Protein AF-A0A3R7EMB3-F1 (afdb_monomer)

Nearest PDB structures (foldseek):
  2oi6-assembly2_B  TM=4.559E-01  e=2.975E-16  Escherichia coli
  6vr0-assembly2_B  TM=6.069E-01  e=6.220E-13  Agrobacterium tumefaciens
  5w5r-assembly5_T  TM=5.896E-01  e=1.080E-11  Agrobacterium tumefaciens
  6jlz-assembly1_E  TM=6.042E-01  e=1.970E-10  Schizosaccharomyces pombe 972h-
  5w5t-assembly4_M  TM=6.003E-01  e=1.404E-10  Agrobacterium tumefaciens

pLDDT: mean 72.61, std 20.33, range [25.69, 98.81]

Solvent-accessible surface area (backbone atoms only — not comparable to full-atom values): 31204 Å² total; per-residue (Å²): 129,85,71,54,53,36,25,36,37,31,48,50,65,65,64,78,60,79,52,28,62,58,27,28,78,80,25,42,60,28,54,42,64,42,47,84,41,28,34,35,54,54,38,51,54,36,59,69,67,49,81,69,51,47,70,40,36,39,37,35,32,46,35,47,86,59,101,78,86,64,81,50,50,56,50,71,55,51,41,72,74,52,44,78,39,56,81,70,42,32,42,81,42,73,39,59,72,88,65,55,51,28,68,37,50,56,52,49,52,49,64,70,66,45,84,85,62,86,57,52,34,33,35,37,40,53,22,46,31,51,59,37,52,67,52,54,47,54,48,51,51,58,52,70,76,49,94,66,84,18,35,33,31,34,41,31,31,58,42,95,48,93,82,45,63,28,62,50,78,80,88,76,98,68,93,87,71,85,88,88,68,72,70,79,88,49,30,59,77,85,53,73,72,77,86,78,67,93,87,69,82,69,52,23,30,35,78,67,73,33,31,40,38,29,60,52,23,50,54,39,49,53,60,48,54,80,67,61,85,62,77,49,102,78,52,52,37,33,58,69,59,52,51,53,49,51,60,69,53,70,78,56,96,43,90,89,54,78,86,60,63,72,48,45,38,43,44,72,31,57,82,48,92,93,46,50,51,77,47,67,46,63,40,72,64,38,47,48,50,51,26,46,54,48,44,51,52,54,55,70,72,52,89,65,70,93,76,72,90,70,84,78,72,98,68,66,69,63,68,56,100,68,48,84,75,70,84,32,67,74,43,45,69,41,50,50,39,47,60,38,50,64,44,46,70,34,36,40,19,36,39,29,41,24,32,39,27,37,47,19,36,40,25,35,52,17,40,38,30,45,20,24,36,19,38,42,21,33,39,29,38,51,17,36,37,32,41,22,40,38,29,39,55,14,36,40,27,42,48,16,37,42,24,38,25,43,36,28,35,48,20,38,41,23,36,44,19,35,23,48,38,74,62,79,72,75,65,86,64,51,78,49,71,44,77,60,49,74,67,57,56,51,33,36,70,71,38,44,72,47,68,72,56,54,50,49,36,51,74,73,75,43,89,76,55,94,81,36,41,32,42,71,60,59,93,59,30,32,37,37,40,30,90,85,75,48,40,32,37,40,34,60,55,94,70,30,36,35,31,28,65,66,72,81,70,75,78,54,56,45,64,52,77,51,104,81,71,56,77,58,74,63,75,31,2,34,41,38,11,21,48,20,38,38,26,34,49,19,37,38,41,36,53,28,37,36,15,19,52,17,38,36,39,52,59,30,74,40,88,61,69,41,60,52,63,36,77,48,50,59,78,76,72,74,78,127

Foldseek 3Di:
DQQDAEEEEEEEADQFAPCDCQFAPLDDLQQADQFFGGLLLLVVVLVVPAPSYRYAYEYEFEWDDDPPDDTDTSVVSVCVRPPPCDVPRYDYHYDYPVPQLAPVVSVVVVVVVPVPDPNPFYKYHYSQKNWHSVQVNVQVVVVVVDPDDAEKEFEKEWDPDPPAFWKDFDDDPDDPDDDDDDDPQWDFATDGDDPDDPPGDIIGIHGLLTMTTGPRNVVLLVQQVVPPPDCDPPSYDYPVVSVNSVRVCQPDPDVSSVPRDHTYTYGYWYPDPVTIDMAGPSYLLSSLVSSLVVLVVVLVPDPAPPPDPPDPDDFDDGDDPAPPDPPAAQEEEGDPEAAEHCEAAHHNEYAYSEYHYALEYHEHNEYHYSEHEHYNEYEYYLEYHESEYADENEYHDANEYHYQEYAYYQEYHAHNEYQDLDDPPPPQPQLDKDFDDPVVVVCLDVFHPDPVNCVVCVVSPHDADPPWTWDDDPVQWIWIAGPVRKIWIFGDDDRITGIGTDDPPPDDFLADDDVVDDGDGDRHGERRRANEYAAACEYEYHPEYETHCEYEHHNHYHSHHHGHNYYHDNVVVPDD

Radius of gyration: 28.46 Å; Cα contacts (8 Å, |Δi|>4): 1274; chains: 1; bounding box: 83×70×73 Å

Structure (mmCIF, N/CA/C/O backbone):
data_AF-A0A3R7EMB3-F1
#
_entry.id   AF-A0A3R7EMB3-F1
#
loop_
_atom_site.group_PDB
_atom_site.id
_atom_site.type_symbol
_atom_site.label_atom_id
_atom_site.label_alt_id
_atom_site.label_comp_id
_atom_site.label_asym_id
_atom_site.label_entity_id
_atom_site.label_seq_id
_atom_site.pdbx_PDB_ins_code
_atom_site.Cartn_x
_atom_site.Cartn_y
_atom_site.Cartn_z
_atom_site.occupancy
_atom_site.B_iso_or_equiv
_atom_site.auth_seq_id
_atom_site.auth_comp_id
_atom_site.auth_asym_id
_atom_site.auth_atom_id
_atom_site.pdbx_PDB_model_num
ATOM 1 N N . MET A 1 1 ? -24.651 -13.851 24.720 1.00 43.69 1 MET A N 1
ATOM 2 C CA . MET A 1 1 ? -24.568 -12.377 24.792 1.00 43.69 1 MET A CA 1
ATOM 3 C C . MET A 1 1 ? -25.418 -11.836 23.661 1.00 43.69 1 MET A C 1
ATOM 5 O O . MET A 1 1 ? -25.419 -12.467 22.613 1.00 43.69 1 MET A O 1
ATOM 9 N N . GLN A 1 2 ? -26.205 -10.779 23.868 1.00 47.84 2 GLN A N 1
ATOM 10 C CA . GLN A 1 2 ? -26.808 -10.091 22.722 1.00 47.84 2 GLN A CA 1
ATOM 11 C C . GLN A 1 2 ? -25.661 -9.514 21.888 1.00 47.84 2 GLN A C 1
ATOM 13 O O . GLN A 1 2 ? -24.778 -8.879 22.458 1.00 47.84 2 GLN A O 1
ATOM 18 N N . GLU A 1 3 ? -25.640 -9.794 20.586 1.00 54.53 3 GLU A N 1
ATOM 19 C CA . GLU A 1 3 ? -24.706 -9.155 19.655 1.00 54.53 3 GLU A CA 1
ATOM 20 C C . GLU A 1 3 ? -24.895 -7.640 19.758 1.00 54.53 3 GLU A C 1
ATOM 22 O O . GLU A 1 3 ? -25.996 -7.128 19.535 1.00 54.53 3 GLU A O 1
ATOM 27 N N . GLN A 1 4 ? -23.843 -6.926 20.151 1.00 64.12 4 GLN A N 1
ATOM 28 C CA . GLN A 1 4 ? -23.860 -5.473 20.194 1.00 64.12 4 GLN A CA 1
ATOM 29 C C . GLN A 1 4 ? -23.272 -4.964 18.878 1.00 64.12 4 GLN A C 1
ATOM 31 O O . GLN A 1 4 ? -22.184 -5.357 18.461 1.00 64.12 4 GLN A O 1
ATOM 36 N N . GLN A 1 5 ? -24.019 -4.110 18.187 1.00 75.31 5 GLN A N 1
ATOM 37 C CA . GLN A 1 5 ? -23.579 -3.505 16.936 1.00 75.31 5 GLN A CA 1
ATOM 38 C C . GLN A 1 5 ? -22.455 -2.497 17.210 1.00 75.31 5 GLN A C 1
ATOM 40 O O . GLN A 1 5 ? -22.646 -1.597 18.021 1.00 75.31 5 GLN A O 1
ATOM 45 N N . ILE A 1 6 ? -21.307 -2.633 16.537 1.00 83.69 6 ILE A N 1
ATOM 46 C CA . ILE A 1 6 ? -20.225 -1.635 16.560 1.00 83.69 6 ILE A CA 1
ATOM 47 C C . ILE A 1 6 ? -20.155 -0.997 15.174 1.00 83.69 6 ILE A C 1
ATOM 49 O O . ILE A 1 6 ? -20.055 -1.687 14.157 1.00 83.69 6 ILE A O 1
ATOM 53 N N . THR A 1 7 ? -20.170 0.331 15.118 1.00 89.00 7 THR A N 1
ATOM 54 C CA . THR A 1 7 ? -20.007 1.053 13.851 1.00 89.00 7 THR A CA 1
ATOM 55 C C . THR A 1 7 ? -18.527 1.299 13.591 1.00 89.00 7 THR A C 1
ATOM 57 O O . THR A 1 7 ? -17.864 2.001 14.354 1.00 89.00 7 THR A O 1
ATOM 60 N N . ALA A 1 8 ? -17.994 0.739 12.507 1.00 90.94 8 ALA A N 1
ATOM 61 C CA . ALA A 1 8 ? -16.615 0.956 12.093 1.00 90.94 8 ALA A CA 1
ATOM 62 C C . ALA A 1 8 ? -16.512 2.242 11.263 1.00 90.94 8 ALA A C 1
ATOM 64 O O . ALA A 1 8 ? -17.109 2.359 10.194 1.00 90.94 8 ALA A O 1
ATOM 65 N N . ILE A 1 9 ? -15.727 3.208 11.727 1.00 89.81 9 ILE A N 1
ATOM 66 C CA . ILE A 1 9 ? -15.436 4.445 11.006 1.00 89.81 9 ILE A CA 1
ATOM 67 C C . ILE A 1 9 ? -14.014 4.375 10.468 1.00 89.81 9 ILE A C 1
ATOM 69 O O . ILE A 1 9 ? -13.050 4.358 11.230 1.00 89.81 9 ILE A O 1
ATOM 73 N N . ILE A 1 10 ? -13.879 4.369 9.144 1.00 89.38 10 ILE A N 1
ATOM 74 C CA . ILE A 1 10 ? -12.595 4.271 8.452 1.00 89.38 10 ILE A CA 1
ATOM 75 C C . ILE A 1 10 ? -12.221 5.636 7.883 1.00 89.38 10 ILE A C 1
ATOM 77 O O . ILE A 1 10 ? -12.864 6.165 6.975 1.00 89.38 10 ILE A O 1
ATOM 81 N N . LEU A 1 11 ? -11.135 6.197 8.402 1.00 86.06 11 LEU A N 1
ATOM 82 C CA . LEU A 1 11 ? -10.582 7.474 7.974 1.00 86.06 11 LEU A CA 1
ATOM 83 C C . LEU A 1 11 ? -9.687 7.266 6.749 1.00 86.06 11 LEU A C 1
ATOM 85 O O . LEU A 1 11 ? -8.613 6.674 6.854 1.00 86.06 11 LEU A O 1
ATOM 89 N N . ALA A 1 12 ? -10.122 7.753 5.587 1.00 82.00 12 ALA A N 1
ATOM 90 C CA . ALA A 1 12 ? -9.480 7.491 4.299 1.00 82.00 12 ALA A CA 1
ATOM 91 C C . ALA A 1 12 ? -9.295 8.767 3.441 1.00 82.00 12 ALA A C 1
ATOM 93 O O . ALA A 1 12 ? -9.206 8.705 2.218 1.00 82.00 12 ALA A O 1
ATOM 94 N N . ALA A 1 13 ? -9.211 9.943 4.069 1.00 67.75 13 ALA A N 1
ATOM 95 C CA . ALA A 1 13 ? -9.105 11.242 3.394 1.00 67.75 13 ALA A CA 1
ATOM 96 C C . ALA A 1 13 ? -7.701 11.868 3.543 1.00 67.75 13 ALA A C 1
ATOM 98 O O . ALA A 1 13 ? -7.534 12.875 4.228 1.00 67.75 13 ALA A O 1
ATOM 99 N N . THR A 1 14 ? -6.652 11.244 2.984 1.00 59.88 14 THR A N 1
ATOM 100 C CA . THR A 1 14 ? -5.268 11.750 3.130 1.00 59.88 14 THR A CA 1
ATOM 101 C C . THR A 1 14 ? -4.433 11.716 1.841 1.00 59.88 14 THR A C 1
ATOM 103 O O . THR A 1 14 ? -4.229 10.661 1.237 1.00 59.88 14 THR A O 1
ATOM 106 N N . GLU A 1 15 ? -3.832 12.864 1.494 1.00 51.41 15 GLU A N 1
ATOM 107 C CA . GLU A 1 15 ? -2.878 13.018 0.377 1.00 51.41 15 GLU A CA 1
ATOM 108 C C . GLU A 1 15 ? -1.386 12.972 0.786 1.00 51.41 15 GLU A C 1
ATOM 110 O O . GLU A 1 15 ? -0.491 13.015 -0.070 1.00 51.41 15 GLU A O 1
ATOM 115 N N . MET A 1 16 ? -1.067 12.897 2.087 1.00 44.41 16 MET A N 1
ATOM 116 C CA . MET A 1 16 ? 0.330 12.909 2.547 1.00 44.41 16 MET A CA 1
ATOM 117 C C . MET A 1 16 ? 1.142 11.768 1.917 1.00 44.41 16 MET A C 1
ATOM 119 O O . MET A 1 16 ? 0.655 10.664 1.745 1.00 44.41 16 MET A O 1
ATOM 123 N N . GLY A 1 17 ? 2.405 12.011 1.554 1.00 50.69 17 GLY A N 1
ATOM 124 C CA . GLY A 1 17 ? 3.272 10.956 1.010 1.00 50.69 17 GLY A CA 1
ATOM 125 C C . GLY A 1 17 ? 3.309 10.851 -0.519 1.00 50.69 17 GLY A C 1
ATOM 126 O O . GLY A 1 17 ? 4.068 10.034 -1.033 1.00 50.69 17 GLY A O 1
ATOM 127 N N . GLY A 1 18 ? 2.636 11.730 -1.271 1.00 55.78 18 GLY A N 1
ATOM 128 C CA . GLY A 1 18 ? 2.966 11.987 -2.684 1.00 55.78 18 GLY A CA 1
ATOM 129 C C . GLY A 1 18 ? 2.645 10.854 -3.667 1.00 55.78 18 GLY A C 1
ATOM 130 O O . GLY A 1 18 ? 3.299 10.760 -4.706 1.00 55.78 18 GLY A O 1
ATOM 131 N N . MET A 1 19 ? 1.660 10.021 -3.325 1.00 66.06 19 MET A N 1
ATOM 132 C CA . MET A 1 19 ? 1.066 8.962 -4.159 1.00 66.06 19 MET A CA 1
ATOM 133 C C . MET A 1 19 ? -0.384 9.302 -4.538 1.00 66.06 19 MET A C 1
ATOM 135 O O . MET A 1 19 ? -1.220 8.416 -4.668 1.00 66.06 19 MET A O 1
ATOM 139 N N . GLY A 1 20 ? -0.692 10.596 -4.629 1.00 66.50 20 GLY A N 1
ATOM 140 C CA . GLY A 1 20 ? -2.035 11.085 -4.917 1.00 66.50 20 GLY A CA 1
ATOM 141 C C . GLY A 1 20 ? -2.419 10.983 -6.394 1.00 66.50 20 GLY A C 1
ATOM 142 O O . GLY A 1 20 ? -1.751 10.343 -7.215 1.00 66.50 20 GLY A O 1
ATOM 143 N N . ASN A 1 21 ? -3.486 11.700 -6.737 1.00 67.44 21 ASN A N 1
ATOM 144 C CA . ASN A 1 21 ? -4.158 11.613 -8.032 1.00 67.44 21 ASN A CA 1
ATOM 145 C C . ASN A 1 21 ? -3.297 12.041 -9.240 1.00 67.44 21 ASN A C 1
ATOM 147 O O . ASN A 1 21 ? -3.635 11.714 -10.380 1.00 67.44 21 ASN A O 1
ATOM 151 N N . ASP A 1 22 ? -2.185 12.742 -9.013 1.00 66.69 22 ASP A N 1
ATOM 152 C CA . ASP A 1 22 ? -1.183 13.062 -10.039 1.00 66.69 22 ASP A CA 1
ATOM 153 C C . ASP A 1 22 ? -0.528 11.808 -10.642 1.00 66.69 22 ASP A C 1
ATOM 155 O O . ASP A 1 22 ? -0.084 11.817 -11.792 1.00 66.69 22 ASP A O 1
ATOM 159 N N . TYR A 1 23 ? -0.476 10.711 -9.889 1.00 75.12 23 TYR A N 1
ATOM 160 C CA . TYR A 1 23 ? 0.208 9.486 -10.301 1.00 75.12 23 TYR A CA 1
ATOM 161 C C . TYR A 1 23 ? -0.774 8.348 -10.535 1.00 75.12 23 TYR A C 1
ATOM 163 O O . TYR A 1 23 ? -0.689 7.685 -11.562 1.00 75.12 23 TYR A O 1
ATOM 171 N N . PHE A 1 24 ? -1.741 8.156 -9.643 1.00 75.19 24 PHE A N 1
ATOM 172 C CA . PHE A 1 24 ? -2.691 7.055 -9.752 1.00 75.19 24 PHE A CA 1
ATOM 173 C C . PHE A 1 24 ? -4.107 7.615 -9.865 1.00 75.19 24 PHE A C 1
ATOM 175 O O . PHE A 1 24 ? -4.587 8.342 -8.998 1.00 75.19 24 PHE A O 1
ATOM 182 N N . GLU A 1 25 ? -4.768 7.351 -10.987 1.00 64.81 25 GLU A N 1
ATOM 183 C CA . GLU A 1 25 ? -6.065 7.928 -11.299 1.00 64.81 25 GLU A CA 1
ATOM 184 C C . GLU A 1 25 ? -7.122 7.431 -10.322 1.00 64.81 25 GLU A C 1
ATOM 186 O O . GLU A 1 25 ? -7.396 6.235 -10.239 1.00 64.81 25 GLU A O 1
ATOM 191 N N . ASN A 1 26 ? -7.722 8.379 -9.598 1.00 61.53 26 ASN A N 1
ATOM 192 C CA . ASN A 1 26 ? -8.744 8.107 -8.588 1.00 61.53 26 ASN A CA 1
ATOM 193 C C . ASN A 1 26 ? -8.259 7.166 -7.465 1.00 61.53 26 ASN A C 1
ATOM 195 O O . ASN A 1 26 ? -9.081 6.665 -6.704 1.00 61.53 26 ASN A O 1
ATOM 199 N N . LYS A 1 27 ? -6.942 6.944 -7.332 1.00 65.12 27 LYS A N 1
ATOM 200 C CA . LYS A 1 27 ? -6.349 6.149 -6.256 1.00 65.12 27 LYS A CA 1
ATOM 201 C C . LYS A 1 27 ? -5.564 7.064 -5.320 1.00 65.12 27 LYS A C 1
ATOM 203 O O . LYS A 1 27 ? -4.606 7.728 -5.704 1.00 65.12 27 LYS A O 1
ATOM 208 N N . THR A 1 28 ? -5.998 7.077 -4.075 1.00 72.19 28 THR A N 1
ATOM 209 C CA . THR A 1 28 ? -5.265 7.549 -2.899 1.00 72.19 28 THR A CA 1
ATOM 210 C C . THR A 1 28 ? -4.456 6.387 -2.309 1.00 72.19 28 THR A C 1
ATOM 212 O O . THR A 1 28 ? -4.545 5.251 -2.775 1.00 72.19 28 THR A O 1
ATOM 215 N N . ARG A 1 29 ? -3.659 6.638 -1.263 1.00 78.31 29 ARG A N 1
ATOM 216 C CA . ARG A 1 29 ? -2.728 5.642 -0.692 1.00 78.31 29 ARG A CA 1
ATOM 217 C C . ARG A 1 29 ? -3.387 4.326 -0.293 1.00 78.31 29 ARG A C 1
ATOM 219 O O . ARG A 1 29 ? -2.890 3.262 -0.639 1.00 78.31 29 ARG A O 1
ATOM 226 N N . HIS A 1 30 ? -4.518 4.399 0.396 1.00 84.06 30 HIS A N 1
ATOM 227 C CA . HIS A 1 30 ? -5.267 3.230 0.857 1.00 84.06 30 HIS A CA 1
ATOM 228 C C . HIS A 1 30 ? -5.947 2.445 -0.274 1.00 84.06 30 HIS A C 1
ATOM 230 O O . HIS A 1 30 ? -6.402 1.324 -0.060 1.00 84.06 30 HIS A O 1
ATOM 236 N N . LEU A 1 31 ? -6.006 3.024 -1.479 1.00 86.12 31 LEU A N 1
ATOM 237 C CA . LEU A 1 31 ? -6.494 2.376 -2.696 1.00 86.12 31 LEU A CA 1
ATOM 238 C C . LEU A 1 31 ? -5.368 1.708 -3.504 1.00 86.12 31 LEU A C 1
ATOM 240 O O . LEU A 1 31 ? -5.635 1.093 -4.539 1.00 86.12 31 LEU A O 1
ATOM 244 N N . LEU A 1 32 ? -4.110 1.826 -3.063 1.00 87.56 32 LEU A N 1
ATOM 245 C CA . LEU A 1 32 ? -3.000 1.106 -3.676 1.00 87.56 32 LEU A CA 1
ATOM 246 C C . LEU A 1 32 ? -3.089 -0.386 -3.339 1.00 87.56 32 LEU A C 1
ATOM 248 O O . LEU A 1 32 ? -3.387 -0.735 -2.192 1.00 87.56 32 LEU A O 1
ATOM 252 N N . PRO A 1 33 ? -2.822 -1.264 -4.319 1.00 89.50 33 PRO A N 1
ATOM 253 C CA . PRO A 1 33 ? -2.859 -2.693 -4.096 1.00 89.50 33 PRO A CA 1
ATOM 254 C C . PRO A 1 33 ? -1.666 -3.147 -3.255 1.00 89.50 33 PRO A C 1
ATOM 256 O O . PRO A 1 33 ? -0.540 -2.684 -3.436 1.00 89.50 33 PRO A O 1
ATOM 259 N N . ILE A 1 34 ? -1.943 -4.087 -2.363 1.00 89.62 34 ILE A N 1
ATOM 260 C CA . ILE A 1 34 ? -0.995 -4.910 -1.619 1.00 89.62 34 ILE A CA 1
ATOM 261 C C . ILE A 1 34 ? -1.445 -6.340 -1.906 1.00 89.62 34 ILE A C 1
ATOM 263 O O . ILE A 1 34 ? -2.595 -6.684 -1.636 1.00 89.62 34 ILE A O 1
ATOM 267 N N . ALA A 1 35 ? -0.578 -7.147 -2.514 1.00 87.94 35 ALA A N 1
ATOM 268 C CA . ALA A 1 35 ? -1.009 -8.299 -3.305 1.00 87.94 35 ALA A CA 1
ATOM 269 C C . ALA A 1 35 ? -2.062 -7.863 -4.357 1.00 87.94 35 ALA A C 1
ATOM 271 O O . ALA A 1 35 ? -1.852 -6.895 -5.086 1.00 87.94 35 ALA A O 1
ATOM 272 N N . ASP A 1 36 ? -3.205 -8.527 -4.456 1.00 83.88 36 ASP A N 1
ATOM 273 C CA . ASP A 1 36 ? -4.250 -8.224 -5.442 1.00 83.88 36 ASP A CA 1
ATOM 274 C C . ASP A 1 36 ? -5.293 -7.195 -5.017 1.00 83.88 36 ASP A C 1
ATOM 276 O O . ASP A 1 36 ? -6.091 -6.773 -5.856 1.00 83.88 36 ASP A O 1
ATOM 280 N N . LYS A 1 37 ? -5.313 -6.788 -3.746 1.00 90.88 37 LYS A N 1
ATOM 281 C CA . LYS A 1 37 ? -6.387 -5.949 -3.207 1.00 90.88 37 LYS A CA 1
ATOM 282 C C . LYS A 1 37 ? -5.872 -4.625 -2.652 1.00 90.88 37 LYS A C 1
ATOM 284 O O . LYS A 1 37 ? -4.762 -4.571 -2.115 1.00 90.88 37 LYS A O 1
ATOM 289 N N . PRO A 1 38 ? -6.676 -3.552 -2.738 1.00 91.25 38 PRO A N 1
ATOM 290 C CA . PRO A 1 38 ? -6.427 -2.306 -2.027 1.00 91.25 38 PRO A CA 1
ATOM 291 C C . PRO A 1 38 ? -6.205 -2.503 -0.524 1.00 91.25 38 PRO A C 1
ATOM 293 O O . PRO A 1 38 ? -6.874 -3.323 0.103 1.00 91.25 38 PRO A O 1
ATOM 296 N N . LEU A 1 39 ? -5.332 -1.691 0.076 1.00 89.88 39 LEU A N 1
ATOM 297 C CA . LEU A 1 39 ? -5.071 -1.719 1.521 1.00 89.88 39 LEU A CA 1
ATOM 298 C C . LEU A 1 39 ? -6.353 -1.582 2.365 1.00 89.88 39 LEU A C 1
ATOM 300 O O . LEU A 1 39 ? -6.556 -2.351 3.301 1.00 89.88 39 LEU A O 1
ATOM 304 N N . ILE A 1 40 ? -7.261 -0.677 1.986 1.00 90.44 40 ILE A N 1
ATOM 305 C CA . ILE A 1 40 ? -8.541 -0.503 2.692 1.00 90.44 40 ILE A CA 1
ATOM 306 C C . ILE A 1 40 ? -9.447 -1.737 2.611 1.00 90.44 40 ILE A C 1
ATOM 308 O O . ILE A 1 40 ? -10.211 -2.002 3.536 1.00 90.44 40 ILE A O 1
ATOM 312 N N . GLN A 1 41 ? -9.368 -2.499 1.518 1.00 92.75 41 GLN A N 1
ATOM 313 C CA . GLN A 1 41 ? -10.151 -3.719 1.377 1.00 92.75 41 GLN A CA 1
ATOM 314 C C . GLN A 1 41 ? -9.644 -4.783 2.351 1.00 92.75 41 GLN A C 1
ATOM 316 O O . GLN A 1 41 ? -10.459 -5.408 3.018 1.00 92.75 41 GLN A O 1
ATOM 321 N N . HIS A 1 42 ? -8.322 -4.930 2.498 1.00 91.94 42 HIS A N 1
ATOM 322 C CA . HIS A 1 42 ? -7.747 -5.821 3.514 1.00 91.94 42 HIS A CA 1
ATOM 323 C C . HIS A 1 42 ? -8.198 -5.440 4.923 1.00 91.94 42 HIS A C 1
ATOM 325 O O . HIS A 1 42 ? -8.558 -6.319 5.693 1.00 91.94 42 HIS A O 1
ATOM 331 N N . LEU A 1 43 ? -8.229 -4.145 5.246 1.00 91.62 43 LEU A N 1
ATOM 332 C CA . LEU A 1 43 ? -8.705 -3.668 6.545 1.00 91.62 43 LEU A CA 1
ATOM 333 C C . LEU A 1 43 ? -10.173 -4.040 6.796 1.00 91.62 43 LEU A C 1
ATOM 335 O O . LEU A 1 43 ? -10.494 -4.563 7.859 1.00 91.62 43 LEU A O 1
ATOM 339 N N . ILE A 1 44 ? -11.060 -3.787 5.829 1.00 92.31 44 ILE A N 1
ATOM 340 C CA . ILE A 1 44 ? -12.486 -4.125 5.952 1.00 92.31 44 ILE A CA 1
ATOM 341 C C . ILE A 1 44 ? -12.676 -5.633 6.084 1.00 92.31 44 ILE A C 1
ATOM 343 O O . ILE A 1 44 ? -13.420 -6.054 6.961 1.00 92.31 44 ILE A O 1
ATOM 347 N N . GLU A 1 45 ? -11.968 -6.431 5.281 1.00 91.31 45 GLU A N 1
ATOM 348 C CA . GLU A 1 45 ? -12.012 -7.893 5.364 1.00 91.31 45 GLU A CA 1
ATOM 349 C C . GLU A 1 45 ? -11.506 -8.399 6.723 1.00 91.31 45 GLU A C 1
ATOM 351 O O . GLU A 1 45 ? -12.095 -9.320 7.279 1.00 91.31 45 GLU A O 1
ATOM 356 N N . THR A 1 46 ? -10.472 -7.781 7.307 1.00 89.94 46 THR A N 1
ATOM 357 C CA . THR A 1 46 ? -10.047 -8.099 8.679 1.00 89.94 46 THR A CA 1
ATOM 358 C C . THR A 1 46 ? -11.150 -7.780 9.687 1.00 89.94 46 THR A C 1
ATOM 360 O O . THR A 1 46 ? -11.436 -8.596 10.559 1.00 89.94 46 THR A O 1
ATOM 363 N N . VAL A 1 47 ? -11.814 -6.625 9.560 1.00 90.19 47 VAL A N 1
ATOM 364 C CA . VAL A 1 47 ? -12.947 -6.279 10.431 1.00 90.19 47 VAL A CA 1
ATOM 365 C C . VAL A 1 47 ? -14.109 -7.250 10.214 1.00 90.19 47 VAL A C 1
ATOM 367 O O . VAL A 1 47 ? -14.725 -7.650 11.193 1.00 90.19 47 VAL A O 1
ATOM 370 N N . ASP A 1 48 ? -14.393 -7.684 8.980 1.00 89.62 48 ASP A N 1
ATOM 371 C CA . ASP A 1 48 ? -15.473 -8.623 8.631 1.00 89.62 48 ASP A CA 1
ATOM 372 C C . ASP A 1 48 ? -15.318 -9.990 9.317 1.00 89.62 48 ASP A C 1
ATOM 374 O O . ASP A 1 48 ? -16.334 -10.620 9.616 1.00 89.62 48 ASP A O 1
ATOM 378 N N . LYS A 1 49 ? -14.093 -10.415 9.648 1.00 87.81 49 LYS A N 1
ATOM 379 C CA . LYS A 1 49 ? -13.838 -11.684 10.349 1.00 87.81 49 LYS A CA 1
ATOM 380 C C . LYS A 1 49 ? -14.181 -11.671 11.845 1.00 87.81 49 LYS A C 1
ATOM 382 O O . LYS A 1 49 ? -14.482 -12.720 12.394 1.00 87.81 49 LYS A O 1
ATOM 387 N N . LEU A 1 50 ? -14.214 -10.497 12.482 1.00 85.44 50 LEU A N 1
ATOM 388 C CA . LEU A 1 50 ? -14.445 -10.368 13.930 1.00 85.44 50 LEU A CA 1
ATOM 389 C C . LEU A 1 50 ? -15.836 -10.892 14.342 1.00 85.44 50 LEU A C 1
ATOM 391 O O . LEU A 1 50 ? -16.854 -10.409 13.840 1.00 85.44 50 LEU A O 1
ATOM 395 N N . GLU A 1 51 ? -15.908 -11.860 15.253 1.00 76.94 51 GLU A N 1
ATOM 396 C CA . GLU A 1 51 ? -17.181 -12.430 15.717 1.00 76.94 51 GLU A CA 1
ATOM 397 C C . GLU A 1 51 ? -17.939 -11.487 16.676 1.00 76.94 51 GLU A C 1
ATOM 399 O O . GLU A 1 51 ? -17.350 -10.644 17.347 1.00 76.94 51 GLU A O 1
ATOM 404 N N . GLY A 1 52 ? -19.270 -11.618 16.755 1.00 64.25 52 GLY A N 1
ATOM 405 C CA . GLY A 1 52 ? -20.094 -10.915 17.755 1.00 64.25 52 GLY A CA 1
ATOM 406 C C . GLY A 1 52 ? -20.356 -9.425 17.498 1.00 64.25 52 GLY A C 1
ATOM 407 O O . GLY A 1 52 ? -20.979 -8.769 18.334 1.00 64.25 52 GLY A O 1
ATOM 408 N N . VAL A 1 53 ? -19.930 -8.902 16.344 1.00 67.38 53 VAL A N 1
ATOM 409 C CA . VAL A 1 53 ? -20.047 -7.487 15.970 1.00 67.38 53 VAL A CA 1
ATOM 410 C C . VAL A 1 53 ? -20.909 -7.332 14.718 1.00 67.38 53 VAL A C 1
ATOM 412 O O . VAL A 1 53 ? -20.529 -7.779 13.634 1.00 67.38 53 VAL A O 1
ATOM 415 N N . VAL A 1 54 ? -22.052 -6.647 14.829 1.00 61.00 54 VAL A N 1
ATOM 416 C CA . VAL A 1 54 ? -22.791 -6.168 13.645 1.00 61.00 54 VAL A CA 1
ATOM 417 C C . VAL A 1 54 ? -22.055 -4.950 13.098 1.00 61.00 54 VAL A C 1
ATOM 419 O O . VAL A 1 54 ? -21.811 -4.004 13.843 1.00 61.00 54 VAL A O 1
ATOM 422 N N . LYS A 1 55 ? -21.686 -4.975 11.813 1.00 73.44 55 LYS A N 1
ATOM 423 C CA . LYS A 1 55 ? -20.759 -4.001 11.219 1.00 73.44 55 LYS A CA 1
ATOM 424 C C . LYS A 1 55 ? -21.499 -3.094 10.249 1.00 73.44 55 LYS A C 1
ATOM 426 O O . LYS A 1 55 ? -21.953 -3.534 9.197 1.00 73.44 55 LYS A O 1
ATOM 431 N N . LYS A 1 56 ? -21.606 -1.818 10.611 1.00 84.81 56 LYS A N 1
ATOM 432 C CA . LYS A 1 56 ? -21.855 -0.731 9.658 1.00 84.81 56 LYS A CA 1
ATOM 433 C C . LYS A 1 56 ? -20.526 -0.015 9.453 1.00 84.81 56 LYS A C 1
ATOM 435 O O . LYS A 1 56 ? -19.861 0.315 10.431 1.00 84.81 56 LYS A O 1
ATOM 440 N N . TYR A 1 57 ? -20.147 0.216 8.207 1.00 89.00 57 TYR A N 1
ATOM 441 C CA . TYR A 1 57 ? -18.931 0.925 7.845 1.00 89.00 57 TYR A CA 1
ATOM 442 C C . TYR A 1 57 ? -19.275 2.334 7.398 1.00 89.00 57 TYR A C 1
ATOM 444 O O . TYR A 1 57 ? -20.126 2.531 6.535 1.00 89.00 57 TYR A O 1
ATOM 452 N N . ILE A 1 58 ? -18.565 3.307 7.943 1.00 87.69 58 ILE A N 1
ATOM 453 C CA . ILE A 1 58 ? -18.591 4.686 7.478 1.00 87.69 58 ILE A CA 1
ATOM 454 C C . ILE A 1 58 ? -17.184 5.004 6.998 1.00 87.69 58 ILE A C 1
ATOM 456 O O . ILE A 1 58 ? -16.251 5.082 7.798 1.00 87.69 58 ILE A O 1
ATOM 460 N N . ILE A 1 59 ? -17.010 5.165 5.691 1.00 87.75 59 ILE A N 1
ATOM 461 C CA . ILE A 1 59 ? -15.709 5.473 5.102 1.00 87.75 59 ILE A CA 1
ATOM 462 C C . ILE A 1 59 ? -15.677 6.958 4.770 1.00 87.75 59 ILE A C 1
ATOM 464 O O . ILE A 1 59 ? -16.423 7.436 3.915 1.00 87.75 59 ILE A O 1
ATOM 468 N N . ILE A 1 60 ? -14.785 7.685 5.436 1.00 82.88 60 ILE A N 1
ATOM 469 C CA . ILE A 1 60 ? -14.564 9.104 5.172 1.00 82.88 60 ILE A CA 1
ATOM 470 C C . ILE A 1 60 ? -13.564 9.227 4.031 1.00 82.88 60 ILE A C 1
ATOM 472 O O . ILE A 1 60 ? -12.396 8.857 4.171 1.00 82.88 60 ILE A O 1
ATOM 476 N N . VAL A 1 61 ? -14.033 9.748 2.904 1.00 79.38 61 VAL A N 1
ATOM 477 C CA . VAL A 1 61 ? -13.296 9.838 1.646 1.00 79.38 61 VAL A CA 1
ATOM 478 C C . VAL A 1 61 ? -13.134 11.292 1.234 1.00 79.38 61 VAL A C 1
ATOM 480 O O . VAL A 1 61 ? -13.984 12.134 1.498 1.00 79.38 61 VAL A O 1
ATOM 483 N N . GLU A 1 62 ? -12.038 11.600 0.559 1.00 71.19 62 GLU A N 1
ATOM 484 C CA . GLU A 1 62 ? -11.799 12.945 0.048 1.00 71.19 62 GLU A CA 1
ATOM 485 C C . GLU A 1 62 ? -12.718 13.259 -1.150 1.00 71.19 62 GLU A C 1
ATOM 487 O O . GLU A 1 62 ? -12.831 12.461 -2.088 1.00 71.19 62 GLU A O 1
ATOM 492 N N . GLU A 1 63 ? -13.390 14.413 -1.125 1.00 65.94 63 GLU A N 1
ATOM 493 C CA . GLU A 1 63 ? -14.170 14.914 -2.261 1.00 65.94 63 GLU A CA 1
ATOM 494 C C . GLU A 1 63 ? -13.251 15.527 -3.315 1.00 65.94 63 GLU A C 1
ATOM 496 O O . GLU A 1 63 ? -12.402 16.366 -3.012 1.00 65.94 63 GLU A O 1
ATOM 501 N N . LYS A 1 64 ? -13.462 15.182 -4.587 1.00 59.53 64 LYS A N 1
ATOM 502 C CA . LYS A 1 64 ? -12.802 15.889 -5.686 1.00 59.53 64 LYS A CA 1
ATOM 503 C C . LYS A 1 64 ? -13.568 17.158 -6.038 1.00 59.53 64 LYS A C 1
ATOM 505 O O . LYS A 1 64 ? -14.770 17.115 -6.298 1.00 59.53 64 LYS A O 1
ATOM 510 N N . VAL A 1 65 ? -12.850 18.276 -6.098 1.00 52.31 65 VAL A N 1
ATOM 511 C CA . VAL A 1 65 ? -13.362 19.542 -6.633 1.00 52.31 65 VAL A CA 1
ATOM 512 C C . VAL A 1 65 ? -13.080 19.569 -8.139 1.00 52.31 65 VAL A C 1
ATOM 514 O O . VAL A 1 65 ? -11.928 19.692 -8.547 1.00 52.31 65 VAL A O 1
ATOM 517 N N . GLU A 1 66 ? -14.113 19.424 -8.971 1.00 49.19 66 GLU A N 1
ATOM 518 C CA . GLU A 1 66 ? -14.030 19.713 -10.412 1.00 49.19 66 GLU A CA 1
ATOM 519 C C . GLU A 1 66 ? -14.487 21.154 -10.703 1.00 49.19 66 GLU A C 1
ATOM 521 O O . GLU A 1 66 ? -15.354 21.684 -10.010 1.00 49.19 66 GLU A O 1
ATOM 526 N N . GLU A 1 67 ? -13.935 21.776 -11.756 1.00 44.69 67 GLU A N 1
ATOM 527 C CA . GLU A 1 67 ? -14.163 23.185 -12.144 1.00 44.69 67 GLU A CA 1
ATOM 528 C C . GLU A 1 67 ? -15.634 23.552 -12.466 1.00 44.69 67 GLU A C 1
ATOM 530 O O . GLU A 1 67 ? -15.926 24.732 -12.619 1.00 44.69 67 GLU A O 1
ATOM 535 N N . ASN A 1 68 ? -16.573 22.592 -12.534 1.00 44.06 68 ASN A N 1
ATOM 536 C CA . ASN A 1 68 ? -17.976 22.810 -12.942 1.00 44.06 68 ASN A CA 1
ATOM 537 C C . ASN A 1 68 ? -19.036 22.145 -12.021 1.00 44.06 68 ASN A C 1
ATOM 539 O O . ASN A 1 68 ? -19.938 21.451 -12.489 1.00 44.06 68 ASN A O 1
ATOM 543 N N . GLU A 1 69 ? -18.952 22.373 -10.706 1.00 49.28 69 GLU A N 1
ATOM 544 C CA . GLU A 1 69 ? -20.063 22.238 -9.731 1.00 49.28 69 GLU A CA 1
ATOM 545 C C . GLU A 1 69 ? -20.860 20.908 -9.676 1.00 49.28 69 GLU A C 1
ATOM 547 O O . GLU A 1 69 ? -22.075 20.915 -9.464 1.00 49.28 69 GLU A O 1
ATOM 552 N N . LYS A 1 70 ? -20.208 19.738 -9.721 1.00 39.59 70 LYS A N 1
ATOM 553 C CA . LYS A 1 70 ? -20.757 18.532 -9.059 1.00 39.59 70 LYS A CA 1
ATOM 554 C C . LYS A 1 70 ? -19.669 17.734 -8.347 1.00 39.59 70 LYS A C 1
ATOM 556 O O . LYS A 1 70 ? -18.883 17.037 -8.977 1.00 39.59 70 LYS A O 1
ATOM 561 N N . LYS A 1 71 ? -19.675 17.819 -7.014 1.00 48.91 71 LYS A N 1
ATOM 562 C CA . LYS A 1 71 ? -18.879 16.984 -6.110 1.00 48.91 71 LYS A CA 1
ATOM 563 C C . LYS A 1 71 ? -19.318 15.527 -6.275 1.00 48.91 71 LYS A C 1
ATOM 565 O O . LYS A 1 71 ? -20.450 15.185 -5.941 1.00 48.91 71 LYS A O 1
ATOM 570 N N . LYS A 1 72 ? -18.443 14.681 -6.815 1.00 45.50 72 LYS A N 1
ATOM 571 C CA . LYS A 1 72 ? -18.561 13.228 -6.685 1.00 45.50 72 LYS A CA 1
ATOM 572 C C . LYS A 1 72 ? -17.337 12.732 -5.921 1.00 45.50 72 LYS A C 1
ATOM 574 O O . LYS A 1 72 ? -16.214 13.054 -6.322 1.00 45.50 72 LYS A O 1
ATOM 579 N N . PRO A 1 73 ? -17.514 11.970 -4.832 1.00 50.22 73 PRO A N 1
ATOM 580 C CA . PRO A 1 73 ? -16.404 11.244 -4.237 1.00 50.22 73 PRO A CA 1
ATOM 581 C C . PRO A 1 73 ? -15.791 10.290 -5.275 1.00 50.22 73 PRO A C 1
ATOM 583 O O . PRO A 1 73 ? -16.383 10.030 -6.325 1.00 50.22 73 PRO A O 1
ATOM 586 N N . CYS A 1 74 ? -14.645 9.678 -4.972 1.00 60.75 74 CYS A N 1
ATOM 587 C CA . CYS A 1 74 ? -14.134 8.511 -5.710 1.00 60.75 74 CYS A CA 1
ATOM 588 C C . CYS A 1 74 ? -15.094 7.288 -5.665 1.00 60.75 74 CYS A C 1
ATOM 590 O O . CYS A 1 74 ? -14.629 6.154 -5.752 1.00 60.75 74 CYS A O 1
ATOM 592 N N . GLU A 1 75 ? -16.412 7.483 -5.517 1.00 68.06 75 GLU A N 1
ATOM 593 C CA . GLU A 1 75 ? -17.465 6.472 -5.413 1.00 68.06 75 GLU A CA 1
ATOM 594 C C . GLU A 1 75 ? -17.338 5.422 -6.497 1.00 68.06 75 GLU A C 1
ATOM 596 O O . GLU A 1 75 ? -17.494 4.254 -6.205 1.00 68.06 75 GLU A O 1
ATOM 601 N N . GLU A 1 76 ? -17.003 5.794 -7.733 1.00 74.06 76 GLU A N 1
ATOM 602 C CA . GLU A 1 76 ? -16.813 4.823 -8.816 1.00 74.06 76 GLU A CA 1
ATOM 603 C C . GLU A 1 76 ? -15.742 3.776 -8.474 1.00 74.06 76 GLU A C 1
ATOM 605 O O . GLU A 1 76 ? -15.930 2.589 -8.737 1.00 74.06 76 GLU A O 1
ATOM 610 N N . VAL A 1 77 ? -14.650 4.189 -7.822 1.00 78.44 77 VAL A N 1
ATOM 611 C CA . VAL A 1 77 ? -13.589 3.277 -7.377 1.00 78.44 77 VAL A CA 1
ATOM 612 C C . VAL A 1 77 ? -14.071 2.423 -6.209 1.00 78.44 77 VAL A C 1
ATOM 614 O O . VAL A 1 77 ? -13.916 1.206 -6.256 1.00 78.44 77 VAL A O 1
ATOM 617 N N . TYR A 1 78 ? -14.717 3.015 -5.203 1.00 84.81 78 TYR A N 1
ATOM 618 C CA . TYR A 1 78 ? -15.268 2.254 -4.074 1.00 84.81 78 TYR A CA 1
ATOM 619 C C . TYR A 1 78 ? -16.370 1.283 -4.507 1.00 84.81 78 TYR A C 1
ATOM 621 O O . TYR A 1 78 ? -16.364 0.141 -4.073 1.00 84.81 78 TYR A O 1
ATOM 629 N N . ASN A 1 79 ? -17.247 1.677 -5.427 1.00 85.69 79 ASN A N 1
ATOM 630 C CA . ASN A 1 79 ? -18.255 0.820 -6.047 1.00 85.69 79 ASN A CA 1
ATOM 631 C C . ASN A 1 79 ? -17.600 -0.327 -6.822 1.00 85.69 79 ASN A C 1
ATOM 633 O O . ASN A 1 79 ? -18.080 -1.453 -6.767 1.00 85.69 79 ASN A O 1
ATOM 637 N N . SER A 1 80 ? -16.481 -0.079 -7.512 1.00 85.31 80 SER A N 1
ATOM 638 C CA . SER A 1 80 ? -15.752 -1.147 -8.208 1.00 85.31 80 SER A CA 1
ATOM 639 C C . SER A 1 80 ? -15.096 -2.161 -7.262 1.00 85.31 80 SER A C 1
ATOM 641 O O . SER A 1 80 ? -14.897 -3.308 -7.655 1.00 85.31 80 SER A O 1
ATOM 643 N N . ILE A 1 81 ? -14.766 -1.746 -6.032 1.00 88.50 81 ILE A N 1
ATOM 644 C CA . ILE A 1 81 ? -14.118 -2.584 -5.013 1.00 88.50 81 ILE A CA 1
ATOM 645 C C . ILE A 1 81 ? -15.163 -3.318 -4.161 1.00 88.50 81 ILE A C 1
ATOM 647 O O . ILE A 1 81 ? -15.049 -4.521 -3.945 1.00 88.50 81 ILE A O 1
ATOM 651 N N . PHE A 1 82 ? -16.175 -2.596 -3.680 1.00 91.31 82 PHE A N 1
ATOM 652 C CA . PHE A 1 82 ? -17.126 -3.053 -2.665 1.00 91.31 82 PHE A CA 1
ATOM 653 C C . PHE A 1 82 ? -18.521 -3.378 -3.215 1.00 91.31 82 PHE A C 1
ATOM 655 O O . PHE A 1 82 ? -19.310 -4.008 -2.516 1.00 91.31 82 PHE A O 1
ATOM 662 N N . GLY A 1 83 ? -18.834 -2.990 -4.455 1.00 90.94 83 GLY A N 1
ATOM 663 C CA . GLY A 1 83 ? -20.062 -3.386 -5.143 1.00 90.94 83 GLY A CA 1
ATOM 664 C C . GLY A 1 83 ? -21.340 -3.033 -4.382 1.00 90.94 83 GLY A C 1
ATOM 665 O O . GLY A 1 83 ? -21.564 -1.882 -4.013 1.00 90.94 83 GLY A O 1
ATOM 666 N N . ASP A 1 84 ? -22.177 -4.045 -4.154 1.00 90.12 84 ASP A N 1
ATOM 667 C CA . ASP A 1 84 ? -23.485 -3.953 -3.496 1.00 90.12 84 ASP A CA 1
ATOM 668 C C . ASP A 1 84 ? -23.413 -3.683 -1.986 1.00 90.12 84 ASP A C 1
ATOM 670 O O . ASP A 1 84 ? -24.442 -3.409 -1.365 1.00 90.12 84 ASP A O 1
ATOM 674 N N . ARG A 1 85 ? -22.214 -3.725 -1.390 1.00 91.75 85 ARG A N 1
ATOM 675 C CA . ARG A 1 85 ? -22.005 -3.286 -0.005 1.00 91.75 85 ARG A CA 1
ATOM 676 C C . ARG A 1 85 ? -22.196 -1.781 0.156 1.00 91.75 85 ARG A C 1
ATOM 678 O O . ARG A 1 85 ? -22.657 -1.328 1.205 1.00 91.75 85 ARG A O 1
ATOM 685 N N . ILE A 1 86 ? -21.876 -0.999 -0.880 1.00 90.06 86 ILE A N 1
ATOM 686 C CA . ILE A 1 86 ? -22.102 0.450 -0.873 1.00 90.06 86 ILE A CA 1
ATOM 687 C C . ILE A 1 86 ? -23.611 0.723 -0.817 1.00 90.06 86 ILE A C 1
ATOM 689 O O . ILE A 1 86 ? -24.377 0.260 -1.659 1.00 90.06 86 ILE A O 1
ATOM 693 N N . GLY A 1 87 ? -24.043 1.479 0.191 1.00 84.00 87 GLY A N 1
ATOM 694 C CA . GLY A 1 87 ? -25.450 1.776 0.462 1.00 84.00 87 GLY A CA 1
ATOM 695 C C . GLY A 1 87 ? -26.203 0.682 1.230 1.00 84.00 87 GLY A C 1
ATOM 696 O O . GLY A 1 87 ? -27.366 0.894 1.572 1.00 84.00 87 GLY A O 1
ATOM 697 N N . LYS A 1 88 ? -25.566 -0.460 1.527 1.00 87.88 88 LYS A N 1
ATOM 698 C CA . LYS A 1 88 ? -26.128 -1.531 2.363 1.00 87.88 88 LYS A CA 1
ATOM 699 C C . LYS A 1 88 ? -25.505 -1.518 3.755 1.00 87.88 88 LYS A C 1
ATOM 701 O O . LYS A 1 88 ? -26.173 -1.164 4.721 1.00 87.88 88 LYS A O 1
ATOM 706 N N . ASP A 1 89 ? -24.238 -1.902 3.845 1.00 88.62 89 ASP A N 1
ATOM 707 C CA . ASP A 1 89 ? -23.448 -1.922 5.078 1.00 88.62 89 ASP A CA 1
ATOM 708 C C . ASP A 1 89 ? -22.289 -0.920 5.047 1.00 88.62 89 ASP A C 1
ATOM 710 O O . ASP A 1 89 ? -21.772 -0.580 6.107 1.00 88.62 89 ASP A O 1
ATOM 714 N N . ILE A 1 90 ? -21.916 -0.400 3.871 1.00 91.00 90 ILE A N 1
ATOM 715 C CA . ILE A 1 90 ? -20.900 0.645 3.707 1.00 91.00 90 ILE A CA 1
ATOM 716 C C . ILE A 1 90 ? -21.548 1.962 3.276 1.00 91.00 90 ILE A C 1
ATOM 718 O O . ILE A 1 90 ? -22.196 2.048 2.234 1.00 91.00 90 ILE A O 1
ATOM 722 N N . GLU A 1 91 ? -21.298 3.016 4.042 1.00 88.06 91 GLU A N 1
ATOM 723 C CA . GLU A 1 91 ? -21.674 4.395 3.752 1.00 88.06 91 GLU A CA 1
ATOM 724 C C . GLU A 1 91 ? -20.418 5.229 3.462 1.00 88.06 91 GLU A C 1
ATOM 726 O O . GLU A 1 91 ? -19.423 5.147 4.184 1.00 88.06 91 GLU A O 1
ATOM 731 N N . LEU A 1 92 ? -20.440 6.014 2.383 1.00 86.25 92 LEU A N 1
ATOM 732 C CA . LEU A 1 92 ? -19.330 6.884 1.991 1.00 86.25 92 LEU A CA 1
ATOM 733 C C . LEU A 1 92 ? -19.654 8.326 2.385 1.00 86.25 92 LEU A C 1
ATOM 735 O O . LEU A 1 92 ? -20.683 8.857 1.976 1.00 86.25 92 LEU A O 1
ATOM 739 N N . LEU A 1 93 ? -18.757 8.969 3.131 1.00 81.31 93 LEU A N 1
ATOM 740 C CA . LEU A 1 93 ? -18.879 10.377 3.509 1.00 81.31 93 LEU A CA 1
ATOM 741 C C . LEU A 1 93 ?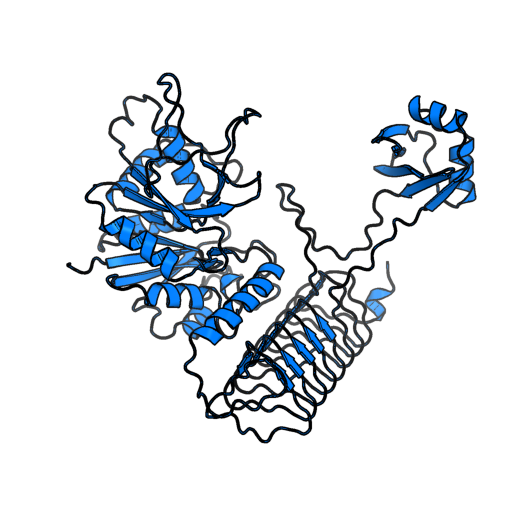 -17.780 11.199 2.847 1.00 81.31 93 LEU A C 1
ATOM 743 O O . LEU A 1 93 ? -16.594 10.950 3.061 1.00 81.31 93 LEU A O 1
ATOM 747 N N . GLY A 1 94 ? -18.180 12.196 2.062 1.00 75.06 94 GLY A N 1
ATOM 748 C CA . GLY A 1 94 ? -17.266 13.142 1.438 1.00 75.06 94 GLY A CA 1
ATOM 749 C C . GLY A 1 94 ? -16.703 14.155 2.438 1.00 75.06 94 GLY A C 1
ATOM 750 O O . GLY A 1 94 ? -17.445 14.777 3.197 1.00 75.06 94 GLY A O 1
ATOM 751 N N . GLN A 1 95 ? -15.388 14.357 2.416 1.00 70.00 95 GLN A N 1
ATOM 752 C CA . GLN A 1 95 ? -14.703 15.444 3.107 1.00 70.00 95 GLN A CA 1
ATOM 753 C C . GLN A 1 95 ? -14.088 16.413 2.096 1.00 70.00 95 GLN A C 1
ATOM 755 O O . GLN A 1 95 ? -13.289 16.012 1.251 1.00 70.00 95 GLN A O 1
ATOM 760 N N . ASP A 1 96 ? -14.410 17.700 2.232 1.00 63.09 96 ASP A N 1
ATOM 761 C CA . ASP A 1 96 ? -13.819 18.757 1.412 1.00 63.09 96 ASP A CA 1
ATOM 762 C C . ASP A 1 96 ? -12.323 18.955 1.765 1.00 63.09 96 ASP A C 1
ATOM 764 O O . ASP A 1 96 ? -12.023 19.331 2.913 1.00 63.09 96 ASP A O 1
ATOM 768 N N . PRO A 1 97 ? -11.394 18.760 0.803 1.00 58.25 97 PRO A N 1
ATOM 769 C CA . PRO A 1 97 ? -9.951 18.906 1.011 1.00 58.25 97 PRO A CA 1
ATOM 770 C C . PRO A 1 97 ? -9.543 20.283 1.540 1.00 58.25 97 PRO A C 1
ATOM 772 O O . PRO A 1 97 ? -8.558 20.398 2.267 1.00 58.25 97 PRO A O 1
ATOM 775 N N . LEU A 1 98 ? -10.285 21.334 1.169 1.00 46.16 98 LEU A N 1
ATOM 776 C CA . LEU A 1 98 ? -9.956 22.727 1.479 1.00 46.16 98 LEU A CA 1
ATOM 777 C C . LEU A 1 98 ? -10.376 23.124 2.892 1.00 46.16 98 LEU A C 1
ATOM 779 O O . LEU A 1 98 ? -9.830 24.072 3.454 1.00 46.16 98 LEU A O 1
ATOM 783 N N . THR A 1 99 ? -11.350 22.418 3.472 1.00 52.03 99 THR A N 1
ATOM 784 C CA . THR A 1 99 ? -11.840 22.736 4.819 1.00 52.03 99 THR A CA 1
ATOM 785 C C . THR A 1 99 ? -10.997 22.108 5.915 1.00 52.03 99 THR A C 1
ATOM 787 O O . THR A 1 99 ? -10.979 22.675 7.003 1.00 52.03 99 THR A O 1
ATOM 790 N N . GLN A 1 100 ? -10.334 20.970 5.633 1.00 52.91 100 GLN A N 1
ATOM 791 C CA . GLN A 1 100 ? -9.366 20.257 6.485 1.00 52.91 100 GLN A CA 1
ATOM 792 C C . GLN A 1 100 ? -9.544 20.527 7.990 1.00 52.91 100 GLN A C 1
ATOM 794 O O . GLN A 1 100 ? -8.620 20.875 8.712 1.00 52.91 100 GLN A O 1
ATOM 799 N N . VAL A 1 101 ? -10.772 20.367 8.485 1.00 57.53 101 VAL A N 1
ATOM 800 C CA . VAL A 1 101 ? -11.117 20.660 9.884 1.00 57.53 101 VAL A CA 1
ATOM 801 C C . VAL A 1 101 ? -10.610 19.559 10.828 1.00 57.53 101 VAL A C 1
ATOM 803 O O . VAL A 1 101 ? -10.606 19.724 12.042 1.00 57.53 101 VAL A O 1
ATOM 806 N N . GLY A 1 102 ? -10.105 18.453 10.273 1.00 66.50 102 GLY A N 1
ATOM 807 C CA . GLY A 1 102 ? -9.609 17.283 10.992 1.00 66.50 102 GLY A CA 1
ATOM 808 C C . GLY A 1 102 ? -10.610 16.125 11.000 1.00 66.50 102 GLY A C 1
ATOM 809 O O . GLY A 1 102 ? -11.814 16.317 10.845 1.00 66.50 102 GLY A O 1
ATOM 810 N N . THR A 1 103 ? -10.098 14.899 11.132 1.00 71.00 103 THR A N 1
ATOM 811 C CA . THR A 1 103 ? -10.888 13.661 11.010 1.00 71.00 103 THR A CA 1
ATOM 812 C C . THR A 1 103 ? -11.980 13.526 12.067 1.00 71.00 103 THR A C 1
ATOM 814 O O . THR A 1 103 ? -13.027 12.952 11.787 1.00 71.00 103 THR A O 1
ATOM 817 N N . PHE A 1 104 ? -11.774 14.086 13.260 1.00 77.44 104 PHE A N 1
ATOM 818 C CA . PHE A 1 104 ? -12.777 14.068 14.321 1.00 77.44 104 PHE A CA 1
ATOM 819 C C . PHE A 1 104 ? -13.991 14.929 13.981 1.00 77.44 104 PHE A C 1
ATOM 821 O O . PHE A 1 104 ? -15.119 14.520 14.224 1.00 77.44 104 PHE A O 1
ATOM 828 N N . GLU A 1 105 ? -13.777 16.113 13.404 1.00 76.62 105 GLU A N 1
ATOM 829 C CA . GLU A 1 105 ? -14.861 17.052 13.105 1.00 76.62 105 GLU A CA 1
ATOM 830 C C . GLU A 1 105 ? -15.832 16.490 12.059 1.00 76.62 105 GLU A C 1
ATOM 832 O O . GLU A 1 105 ? -17.039 16.694 12.170 1.00 76.62 105 GLU A O 1
ATOM 837 N N . VAL A 1 106 ? -15.322 15.743 11.074 1.00 76.75 106 VAL A N 1
ATOM 838 C CA . VAL A 1 106 ? -16.165 15.053 10.084 1.00 76.75 106 VAL A CA 1
ATOM 839 C C . VAL A 1 106 ? -17.065 14.030 10.764 1.00 76.75 106 VAL A C 1
ATOM 841 O O . VAL A 1 106 ? -18.275 14.041 10.552 1.00 76.75 106 VAL A O 1
ATOM 844 N N . VAL A 1 107 ? -16.485 13.191 11.626 1.00 80.69 107 VAL A N 1
ATOM 845 C CA . VAL A 1 107 ? -17.259 12.211 12.392 1.00 80.69 107 VAL A CA 1
ATOM 846 C C . VAL A 1 107 ? -18.263 12.913 13.298 1.00 80.69 107 VAL A C 1
ATOM 848 O O . VAL A 1 107 ? -19.420 12.514 13.330 1.00 80.69 107 VAL A O 1
ATOM 851 N N . ARG A 1 108 ? -17.869 14.000 13.972 1.00 82.25 108 ARG A N 1
ATOM 852 C CA . ARG A 1 108 ? -18.759 14.772 14.846 1.00 82.25 108 ARG A CA 1
ATOM 853 C C . ARG A 1 108 ? -19.995 15.278 14.126 1.00 82.25 108 ARG A C 1
ATOM 855 O O . ARG A 1 108 ? -21.092 15.102 14.645 1.00 82.25 108 ARG A O 1
ATOM 862 N N . ARG A 1 109 ? -19.833 15.877 12.946 1.00 80.00 109 ARG A N 1
ATOM 863 C CA . ARG A 1 109 ? -20.969 16.358 12.148 1.00 80.00 109 ARG A CA 1
ATOM 864 C C . ARG A 1 109 ? -21.893 15.217 11.752 1.00 80.00 109 ARG A C 1
ATOM 866 O O . ARG A 1 109 ? -23.097 15.346 11.925 1.00 80.00 109 ARG A O 1
ATOM 873 N N . TYR A 1 110 ? -21.326 14.094 11.314 1.00 81.56 110 TYR A N 1
ATOM 874 C CA . TYR A 1 110 ? -22.111 12.908 10.989 1.00 81.56 110 TYR A CA 1
ATOM 875 C C . TYR A 1 110 ? -22.916 12.410 12.203 1.00 81.56 110 TYR A C 1
ATOM 877 O O . TYR A 1 110 ? -24.125 12.230 12.098 1.00 81.56 110 TYR A O 1
ATOM 885 N N . VAL A 1 111 ? -22.283 12.272 13.377 1.00 83.06 111 VAL A N 1
ATOM 886 C CA . VAL A 1 111 ? -22.967 11.870 14.623 1.00 83.06 111 VAL A CA 1
ATOM 887 C C . V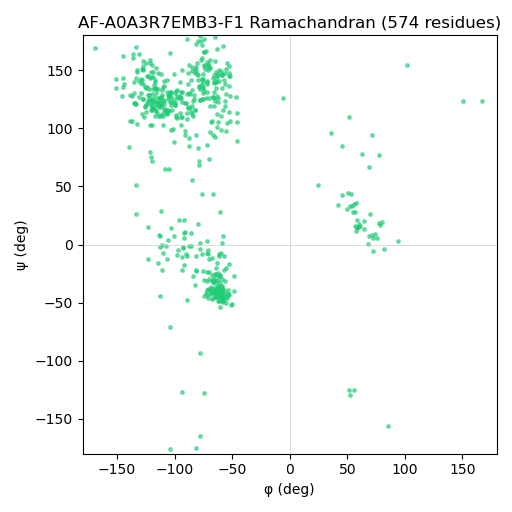AL A 1 111 ? -24.093 12.851 14.988 1.00 83.06 111 VAL A C 1
ATOM 889 O O . VAL A 1 111 ? -25.163 12.436 15.425 1.00 83.06 111 VAL A O 1
ATOM 892 N N . GLU A 1 112 ? -23.875 14.159 14.816 1.00 80.25 112 GLU A N 1
ATOM 893 C CA . GLU A 1 112 ? -24.869 15.202 15.117 1.00 80.25 112 GLU A CA 1
ATOM 894 C C . GLU A 1 112 ? -26.056 15.220 14.134 1.00 80.25 112 GLU A C 1
ATOM 896 O O . GLU A 1 112 ? -27.168 15.610 14.515 1.00 80.25 112 GLU A O 1
ATOM 901 N N . GLU A 1 113 ? -25.832 14.818 12.881 1.00 76.56 113 GLU A N 1
ATOM 902 C CA . GLU A 1 113 ? -26.845 14.728 11.825 1.00 76.56 113 GLU A CA 1
ATOM 903 C C . GLU A 1 113 ? -27.655 13.422 11.892 1.00 76.56 113 GLU A C 1
ATOM 905 O O . GLU A 1 113 ? -28.870 13.452 11.661 1.00 76.56 113 GLU A O 1
ATOM 910 N N . ASP A 1 114 ? -27.038 12.304 12.290 1.00 69.94 114 ASP A N 1
ATOM 911 C CA . ASP A 1 114 ? -27.636 10.958 12.354 1.00 69.94 114 ASP A CA 1
ATOM 912 C C . ASP A 1 114 ? -28.577 10.750 13.564 1.00 69.94 114 ASP A C 1
ATOM 914 O O . ASP A 1 114 ? -28.594 9.705 14.211 1.00 69.94 114 ASP A O 1
ATOM 918 N N . LYS A 1 115 ? -29.433 11.739 13.867 1.00 53.19 115 LYS A N 1
ATOM 919 C CA . LYS A 1 115 ? -30.348 11.807 15.034 1.00 53.19 115 LYS A CA 1
ATOM 920 C C . LYS A 1 115 ? -31.367 10.653 15.166 1.00 53.19 115 LYS A C 1
ATOM 922 O O . LYS A 1 115 ? -32.290 10.752 15.975 1.00 53.19 115 LYS A O 1
ATOM 927 N N . LYS A 1 116 ? -31.280 9.608 14.339 1.00 51.25 116 LYS A N 1
ATOM 928 C CA . LYS A 1 116 ? -32.219 8.480 14.264 1.00 51.25 116 LYS A CA 1
ATOM 929 C C . LYS A 1 116 ? -31.575 7.100 14.477 1.00 51.25 116 LYS A C 1
ATOM 931 O O . LYS A 1 116 ? -32.336 6.155 14.675 1.00 51.25 116 LYS A O 1
ATOM 936 N N . GLY A 1 117 ? -30.245 6.964 14.460 1.00 58.47 117 GLY A N 1
ATOM 937 C CA . GLY A 1 117 ? -29.541 5.690 14.666 1.00 58.47 117 GLY A CA 1
ATOM 938 C C . GLY A 1 117 ? -28.661 5.691 15.919 1.00 58.47 117 GLY A C 1
ATOM 939 O O . GLY A 1 117 ? -27.992 6.679 16.202 1.00 58.47 117 GLY A O 1
ATOM 940 N N . ASN A 1 118 ? -28.633 4.582 16.670 1.00 73.81 118 ASN A N 1
ATOM 941 C CA . ASN A 1 118 ? -27.592 4.373 17.680 1.00 73.81 118 ASN A CA 1
ATOM 942 C C . ASN A 1 118 ? -26.332 3.852 16.971 1.00 73.81 118 ASN A C 1
ATOM 944 O O . ASN A 1 118 ? -26.227 2.660 16.694 1.00 73.81 118 ASN A O 1
ATOM 948 N N . ILE A 1 119 ? -25.419 4.756 16.610 1.00 83.81 119 ILE A N 1
ATOM 949 C CA . ILE A 1 119 ? -24.145 4.405 15.959 1.00 83.81 119 ILE A CA 1
ATOM 950 C C . ILE A 1 119 ? -23.078 3.939 16.954 1.00 83.81 119 ILE A C 1
ATOM 952 O O . ILE A 1 119 ? -22.021 3.475 16.531 1.00 83.81 119 ILE A O 1
ATOM 956 N N . PHE A 1 120 ? -23.324 4.090 18.256 1.00 87.25 120 PHE A N 1
ATOM 957 C CA . PHE A 1 120 ? -22.367 3.742 19.292 1.00 87.25 120 PHE A CA 1
ATOM 958 C C . PHE A 1 120 ? -22.504 2.277 19.729 1.00 87.25 120 PHE A C 1
ATOM 960 O O . PHE A 1 120 ? -23.617 1.750 19.788 1.00 87.25 120 PHE A O 1
ATOM 967 N N . PRO A 1 121 ? -21.388 1.637 20.121 1.00 89.06 121 PRO A N 1
ATOM 968 C CA . PRO A 1 121 ? -20.015 2.158 20.125 1.00 89.06 121 PRO A CA 1
ATOM 969 C C . PRO A 1 121 ? -19.405 2.321 18.725 1.00 89.06 121 PRO A C 1
ATOM 971 O O . PRO A 1 121 ? -19.777 1.635 17.773 1.00 89.06 121 PRO A O 1
ATOM 974 N N . ILE A 1 122 ? -18.433 3.228 18.620 1.00 89.75 122 ILE A N 1
ATOM 975 C CA . ILE A 1 122 ? -17.710 3.513 17.377 1.00 89.75 122 ILE A CA 1
ATOM 976 C C . ILE A 1 122 ? -16.306 2.912 17.446 1.00 89.75 122 ILE A C 1
ATOM 978 O O . ILE A 1 122 ? -15.563 3.218 18.376 1.00 89.75 122 ILE A O 1
ATOM 982 N N . LEU A 1 123 ? -15.920 2.134 16.432 1.00 91.50 123 LEU A N 1
ATOM 983 C CA . LEU A 1 123 ? -14.550 1.677 16.186 1.00 91.50 123 LEU A CA 1
ATOM 984 C C . LEU A 1 123 ? -13.893 2.572 15.128 1.00 91.50 123 LEU A C 1
ATOM 986 O O . LEU A 1 123 ? -14.243 2.510 13.953 1.00 91.50 123 LEU A O 1
ATOM 990 N N . VAL A 1 124 ? -12.929 3.397 15.523 1.00 90.50 124 VAL A N 1
ATOM 991 C CA . VAL A 1 124 ? -12.170 4.268 14.618 1.00 90.50 124 VAL A CA 1
ATOM 992 C C . VAL A 1 124 ? -10.962 3.517 14.063 1.00 90.50 124 VAL A C 1
ATOM 994 O O . VAL A 1 124 ? -10.178 2.936 14.812 1.00 90.50 124 VAL A O 1
ATOM 997 N N . LEU A 1 125 ? -10.806 3.562 12.743 1.00 91.00 125 LEU A N 1
ATOM 998 C CA . LEU A 1 125 ? -9.751 2.911 11.972 1.00 91.00 125 LEU A CA 1
ATOM 999 C C . LEU A 1 125 ? -9.197 3.870 10.912 1.00 91.00 125 LEU A C 1
ATOM 1001 O O . LEU A 1 125 ? -9.825 4.865 10.548 1.00 91.00 125 LEU A O 1
ATOM 1005 N N . TYR A 1 126 ? -8.032 3.537 10.364 1.00 87.44 126 TYR A N 1
ATOM 1006 C CA . TYR A 1 126 ? -7.350 4.327 9.339 1.00 87.44 126 TYR A CA 1
ATOM 1007 C C . TYR A 1 126 ? -7.138 3.486 8.080 1.00 87.44 126 TYR A C 1
ATOM 1009 O O . TYR A 1 126 ? -6.539 2.414 8.140 1.00 87.44 126 TYR A O 1
ATOM 1017 N N . GLY A 1 127 ? -7.623 3.965 6.932 1.00 87.38 127 GLY A N 1
ATOM 1018 C CA . GLY A 1 127 ? -7.610 3.210 5.673 1.00 87.38 127 GLY A CA 1
ATOM 1019 C C . GLY A 1 127 ? -6.207 2.903 5.146 1.00 87.38 127 GLY A C 1
ATOM 1020 O O . GLY A 1 127 ? -6.037 1.991 4.343 1.00 87.38 127 GLY A O 1
ATOM 1021 N N . ASP A 1 128 ? -5.193 3.644 5.593 1.00 85.06 128 ASP A N 1
ATOM 1022 C CA . ASP A 1 128 ? -3.787 3.449 5.241 1.00 85.06 128 ASP A CA 1
ATOM 1023 C C . ASP A 1 128 ? -3.032 2.523 6.209 1.00 85.06 128 ASP A C 1
ATOM 1025 O O . ASP A 1 128 ? -1.797 2.543 6.251 1.00 85.06 128 ASP A O 1
ATOM 1029 N N . THR A 1 129 ? -3.755 1.683 6.955 1.00 87.81 129 THR A N 1
ATOM 1030 C CA . THR A 1 129 ? -3.176 0.716 7.895 1.00 87.81 129 THR A CA 1
ATOM 1031 C C . THR A 1 129 ? -3.481 -0.728 7.514 1.00 87.81 129 THR A C 1
ATOM 1033 O O . THR A 1 129 ? -4.572 -1.051 7.047 1.00 87.81 129 THR A O 1
ATOM 1036 N N . LEU A 1 130 ? -2.493 -1.602 7.709 1.00 87.31 130 LEU A N 1
ATOM 1037 C CA . LEU A 1 130 ? -2.654 -3.050 7.691 1.00 87.31 130 LEU A CA 1
ATOM 1038 C C . LEU A 1 130 ? -2.644 -3.524 9.144 1.00 87.31 130 LEU A C 1
ATOM 1040 O O . LEU A 1 130 ? -1.668 -3.287 9.861 1.00 87.31 130 LEU A O 1
ATOM 1044 N N . VAL A 1 131 ? -3.736 -4.155 9.561 1.00 86.81 131 VAL A N 1
ATOM 1045 C CA . VAL A 1 131 ? -3.982 -4.552 10.949 1.00 86.81 131 VAL A CA 1
ATOM 1046 C C . VAL A 1 131 ? -4.287 -6.039 10.994 1.00 86.81 131 VAL A C 1
ATOM 1048 O O . VAL A 1 131 ? -5.060 -6.535 10.173 1.00 86.81 131 VAL A O 1
ATOM 1051 N N . GLU A 1 132 ? -3.681 -6.738 11.945 1.00 82.00 132 GLU A N 1
ATOM 1052 C CA . GLU A 1 132 ? -3.966 -8.144 12.205 1.00 82.00 132 GLU A CA 1
ATOM 1053 C C . GLU A 1 132 ? -5.287 -8.328 12.960 1.00 82.00 132 GLU A C 1
ATOM 1055 O O . GLU A 1 132 ? -5.613 -7.576 13.878 1.00 82.00 132 GLU A O 1
ATOM 1060 N N . GLU A 1 133 ? -6.018 -9.376 12.586 1.00 85.31 133 GLU A N 1
ATOM 1061 C CA . GLU A 1 133 ? -7.311 -9.771 13.155 1.00 85.31 133 GLU A CA 1
ATOM 1062 C C . GLU A 1 133 ? -7.272 -9.853 14.680 1.00 85.31 133 GLU A C 1
ATOM 1064 O O . GLU A 1 133 ? -8.016 -9.135 15.349 1.00 85.31 133 GLU A O 1
ATOM 1069 N N . LYS A 1 134 ? -6.301 -10.595 15.226 1.00 79.44 134 LYS A N 1
ATOM 1070 C CA . LYS A 1 134 ? -6.113 -10.746 16.673 1.00 79.44 134 LYS A CA 1
ATOM 1071 C C . LYS A 1 134 ? -6.006 -9.412 17.394 1.00 79.44 134 LYS A C 1
ATOM 1073 O O . LYS A 1 134 ? -6.531 -9.276 18.490 1.00 79.44 134 LYS A O 1
ATOM 1078 N N . PHE A 1 135 ? -5.334 -8.413 16.821 1.00 81.88 135 PHE A N 1
ATOM 1079 C CA . PHE A 1 135 ? -5.201 -7.122 17.497 1.00 81.88 135 PHE A CA 1
ATOM 1080 C C . PHE A 1 135 ? -6.559 -6.435 17.677 1.00 81.88 135 PHE A C 1
ATOM 1082 O O . PHE A 1 135 ? -6.841 -5.890 18.743 1.00 81.88 135 PHE A O 1
ATOM 1089 N N . LEU A 1 136 ? -7.411 -6.496 16.650 1.00 86.25 136 LEU A N 1
ATOM 1090 C CA . LEU A 1 136 ? -8.762 -5.950 16.723 1.00 86.25 136 LEU A CA 1
ATOM 1091 C C . LEU A 1 136 ? -9.656 -6.768 17.661 1.00 86.25 136 LEU A C 1
ATOM 1093 O O . LEU A 1 136 ? -10.407 -6.164 18.422 1.00 86.25 136 LEU A O 1
ATOM 1097 N N . GLU A 1 137 ? -9.541 -8.100 17.661 1.00 83.56 137 GLU A N 1
ATOM 1098 C CA . GLU A 1 137 ? -10.255 -8.971 18.609 1.00 83.56 137 GLU A CA 1
ATOM 1099 C C . GLU A 1 137 ? -9.963 -8.564 20.054 1.00 83.56 137 GLU A C 1
ATOM 1101 O O . GLU A 1 137 ? -10.893 -8.281 20.801 1.00 83.56 137 GLU A O 1
ATOM 1106 N N . HIS A 1 138 ? -8.685 -8.409 20.422 1.00 78.62 138 HIS A N 1
ATOM 1107 C CA . HIS A 1 138 ? -8.305 -8.006 21.779 1.00 78.62 138 HIS A CA 1
ATOM 1108 C C . HIS A 1 138 ? -8.893 -6.641 22.157 1.00 78.62 138 HIS A C 1
ATOM 1110 O O . HIS A 1 138 ? -9.372 -6.469 23.274 1.00 78.62 138 HIS A O 1
ATOM 1116 N N . ILE A 1 139 ? -8.888 -5.665 21.244 1.00 80.81 139 ILE A N 1
ATOM 1117 C CA . ILE A 1 139 ? -9.478 -4.342 21.497 1.00 80.81 139 ILE A CA 1
ATOM 1118 C C . ILE A 1 139 ? -10.991 -4.451 21.748 1.00 80.81 139 ILE A C 1
ATOM 1120 O O . ILE A 1 139 ? -11.515 -3.803 22.656 1.00 80.81 139 ILE A O 1
ATOM 1124 N N . ILE A 1 140 ? -11.697 -5.267 20.964 1.00 85.75 140 ILE A N 1
ATOM 1125 C CA . ILE A 1 140 ? -13.154 -5.421 21.053 1.00 85.75 140 ILE A CA 1
ATOM 1126 C C . ILE A 1 140 ? -13.560 -6.243 22.281 1.00 85.75 140 ILE A C 1
ATOM 1128 O O . ILE A 1 140 ? -14.461 -5.840 23.015 1.00 85.75 140 ILE A O 1
ATOM 1132 N N . GLU A 1 141 ? -12.873 -7.349 22.564 1.00 79.19 141 GLU A N 1
ATOM 1133 C CA . GLU A 1 141 ? -13.086 -8.151 23.772 1.00 7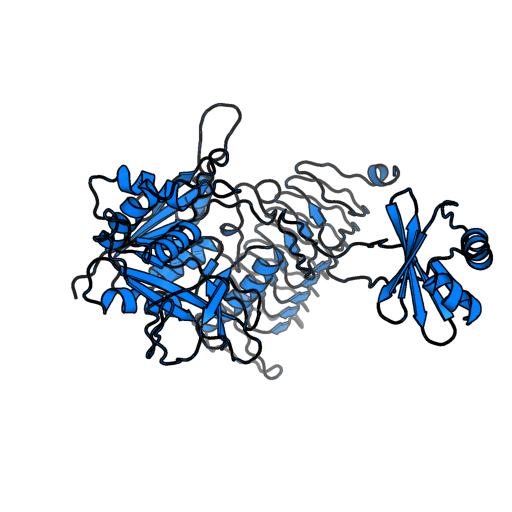9.19 141 GLU A CA 1
ATOM 1134 C C . GLU A 1 141 ? -12.879 -7.312 25.034 1.00 79.19 141 GLU A C 1
ATOM 1136 O O . GLU A 1 141 ? -13.702 -7.335 25.949 1.00 79.19 141 GLU A O 1
ATOM 1141 N N . GLN A 1 142 ? -11.816 -6.506 25.060 1.00 78.88 142 GLN A N 1
ATOM 1142 C CA . GLN A 1 142 ? -11.531 -5.603 26.173 1.00 78.88 142 GLN A CA 1
ATOM 1143 C C . GLN A 1 142 ? -12.577 -4.502 26.310 1.00 78.88 142 GLN A C 1
ATOM 1145 O O . GLN A 1 142 ? -12.882 -4.067 27.420 1.00 78.88 142 GLN A O 1
ATOM 1150 N N . TYR A 1 143 ? -13.173 -4.051 25.209 1.00 83.81 143 TYR A N 1
ATOM 1151 C CA . TYR A 1 143 ? -14.312 -3.146 25.280 1.00 83.81 143 TYR A CA 1
ATOM 1152 C C . TYR A 1 143 ? -15.530 -3.825 25.929 1.00 83.81 143 TYR A C 1
ATOM 1154 O O . TYR A 1 143 ? -16.126 -3.240 26.829 1.00 83.81 143 TYR A O 1
ATOM 1162 N N . HIS A 1 144 ? -15.855 -5.062 25.541 1.00 81.56 144 HIS A N 1
ATOM 1163 C CA . HIS A 1 144 ? -17.029 -5.789 26.042 1.00 81.56 144 HIS A CA 1
ATOM 1164 C C . HIS A 1 144 ? -16.911 -6.323 27.473 1.00 81.56 144 HIS A C 1
ATOM 1166 O O . HIS A 1 144 ? -17.927 -6.423 28.162 1.00 81.56 144 HIS A O 1
ATOM 1172 N N . ASN A 1 145 ? -15.709 -6.674 27.933 1.00 73.50 145 ASN A N 1
ATOM 1173 C CA . ASN A 1 145 ? -15.500 -7.232 29.275 1.00 73.50 145 ASN A CA 1
ATOM 1174 C C . ASN A 1 145 ? -15.765 -6.228 30.407 1.00 73.50 145 ASN A C 1
ATOM 1176 O O . ASN A 1 145 ? -15.848 -6.610 31.574 1.00 73.50 145 ASN A O 1
ATOM 1180 N N . GLU A 1 146 ? -15.908 -4.951 30.077 1.00 67.00 146 GLU A N 1
ATOM 1181 C CA . GLU A 1 146 ? -15.850 -3.860 31.035 1.00 67.00 146 GLU A CA 1
ATOM 1182 C C . GLU A 1 146 ? -17.219 -3.205 31.174 1.00 67.00 146 GLU A C 1
ATOM 1184 O O . GLU A 1 146 ? -17.820 -2.741 30.209 1.00 67.00 146 GLU A O 1
ATOM 1189 N N . GLN A 1 147 ? -17.737 -3.205 32.403 1.00 56.22 147 GLN A N 1
ATOM 1190 C CA . GLN A 1 147 ? -19.123 -2.830 32.713 1.00 56.22 147 GLN A CA 1
ATOM 1191 C C . GLN A 1 147 ? -19.326 -1.316 32.913 1.00 56.22 147 GLN A C 1
ATOM 1193 O O . GLN A 1 147 ? -20.379 -0.903 33.399 1.00 56.22 147 GLN A O 1
ATOM 1198 N N . GLN A 1 148 ? -18.326 -0.487 32.604 1.00 59.47 148 GLN A N 1
ATOM 1199 C CA . GLN A 1 148 ? -18.356 0.946 32.899 1.00 59.47 148 GLN A CA 1
ATOM 1200 C C . GLN A 1 148 ? -19.047 1.775 31.808 1.00 59.47 148 GLN A C 1
ATOM 1202 O O . GLN A 1 148 ? -18.859 1.567 30.607 1.00 59.47 148 GLN A O 1
ATOM 1207 N N . ASN A 1 149 ? -19.794 2.788 32.252 1.00 66.00 149 ASN A N 1
ATOM 1208 C CA . ASN A 1 149 ? -20.266 3.876 31.402 1.00 66.00 149 ASN A CA 1
ATOM 1209 C C . ASN A 1 149 ? -19.086 4.828 31.123 1.00 66.00 149 ASN A C 1
ATOM 1211 O O . ASN A 1 149 ? -18.294 5.104 32.014 1.00 66.00 149 ASN A O 1
ATOM 1215 N N . SER A 1 150 ? -18.992 5.373 29.908 1.00 78.94 150 SER A N 1
ATOM 1216 C CA . SER A 1 150 ? -17.940 6.325 29.477 1.00 78.94 150 SER A CA 1
ATOM 1217 C C . SER A 1 150 ? -16.507 5.778 29.334 1.00 78.94 150 SER A C 1
ATOM 1219 O O . SER A 1 150 ? -15.572 6.203 30.016 1.00 78.94 150 SER A O 1
ATOM 1221 N N . LYS A 1 151 ? -16.310 4.887 28.353 1.00 82.38 151 LYS A N 1
ATOM 1222 C CA . LYS A 1 151 ? -15.052 4.173 28.122 1.00 82.38 151 LYS A CA 1
ATOM 1223 C C . LYS A 1 151 ? -14.478 4.352 26.712 1.00 82.38 151 LYS A C 1
ATOM 1225 O O . LYS A 1 151 ? -15.214 4.370 25.719 1.00 82.38 151 LYS A O 1
ATOM 1230 N N . ILE A 1 152 ? -13.146 4.396 26.635 1.00 83.94 152 ILE A N 1
ATOM 1231 C CA . ILE A 1 152 ? -12.348 4.322 25.407 1.00 83.94 152 ILE A CA 1
ATOM 1232 C C . ILE A 1 152 ? -11.358 3.159 25.513 1.00 83.94 152 ILE A C 1
ATOM 1234 O O . ILE A 1 152 ? -10.597 3.092 26.471 1.00 83.94 152 ILE A O 1
ATOM 1238 N N . VAL A 1 153 ? -11.315 2.267 24.525 1.00 83.12 153 VAL A N 1
ATOM 1239 C CA . VAL A 1 153 ? -10.216 1.294 24.371 1.00 83.12 153 VAL A CA 1
ATOM 1240 C C . VAL A 1 153 ? -9.332 1.749 23.218 1.00 83.12 153 VAL A C 1
ATOM 1242 O O . VAL A 1 153 ? -9.853 2.010 22.139 1.00 83.12 153 VAL A O 1
ATOM 1245 N N . TRP A 1 154 ? -8.021 1.870 23.419 1.00 84.00 154 TRP A N 1
ATOM 1246 C CA . TRP A 1 154 ? -7.081 2.445 22.450 1.00 84.00 154 TRP A CA 1
ATOM 1247 C C . TRP A 1 154 ? -5.901 1.503 22.191 1.00 84.00 154 TRP A C 1
ATOM 1249 O O . TRP A 1 154 ? -5.207 1.091 23.114 1.00 84.00 154 TRP A O 1
ATOM 1259 N N . GLY A 1 155 ? -5.658 1.173 20.922 1.00 80.06 155 GLY A N 1
ATOM 1260 C CA . GLY A 1 155 ? -4.527 0.363 20.480 1.00 80.06 155 GLY A CA 1
ATOM 1261 C C . GLY A 1 155 ? -3.188 1.113 20.399 1.00 80.06 155 GLY A C 1
ATOM 1262 O O . GLY A 1 155 ? -3.078 2.195 19.811 1.00 80.06 155 GLY A O 1
ATOM 1263 N N . PHE A 1 156 ? -2.134 0.467 20.880 1.00 77.69 156 PHE A N 1
ATOM 1264 C CA . PHE A 1 156 ? -0.735 0.885 20.832 1.00 77.69 156 PHE A CA 1
ATOM 1265 C C . PHE A 1 156 ? 0.148 -0.252 20.317 1.00 77.69 156 PHE A C 1
ATOM 1267 O O . PHE A 1 156 ? -0.255 -1.409 20.319 1.00 77.69 156 PHE A O 1
ATOM 1274 N N . VAL A 1 157 ? 1.370 0.073 19.909 1.00 73.81 157 VAL A N 1
ATOM 1275 C CA . VAL A 1 157 ? 2.408 -0.905 19.551 1.00 73.81 157 VAL A CA 1
ATOM 1276 C C . VAL A 1 157 ? 3.684 -0.557 20.298 1.00 73.81 157 VAL A C 1
ATOM 1278 O O . VAL A 1 157 ? 4.038 0.624 20.388 1.00 73.81 157 VAL A O 1
ATOM 1281 N N . GLU A 1 158 ? 4.383 -1.563 20.810 1.00 68.19 158 GLU A N 1
ATOM 1282 C CA . GLU A 1 158 ? 5.714 -1.371 21.384 1.00 68.19 158 GLU A CA 1
ATOM 1283 C C . GLU A 1 158 ? 6.709 -0.864 20.332 1.00 68.19 158 GLU A C 1
ATOM 1285 O O . GLU A 1 158 ? 6.638 -1.177 19.138 1.00 68.19 158 GLU A O 1
ATOM 1290 N N . SER A 1 159 ? 7.648 -0.032 20.775 1.00 63.31 159 SER A N 1
ATOM 1291 C CA . SER A 1 159 ? 8.704 0.481 19.923 1.00 63.31 159 SER A CA 1
ATOM 1292 C C . SER A 1 159 ? 10.032 0.632 20.651 1.00 63.31 159 SER A C 1
ATOM 1294 O O . SER A 1 159 ? 10.155 1.208 21.729 1.00 63.31 159 SER A O 1
ATOM 1296 N N . LYS A 1 160 ? 11.094 0.246 19.942 1.00 56.59 160 LYS A N 1
ATOM 1297 C CA . LYS A 1 160 ? 12.490 0.414 20.372 1.00 56.59 160 LYS A CA 1
ATOM 1298 C C . LYS A 1 160 ? 13.022 1.838 20.196 1.00 56.59 160 LYS A C 1
ATOM 1300 O O . LYS A 1 160 ? 14.188 2.099 20.498 1.00 56.59 160 LYS A O 1
ATOM 1305 N N . LYS A 1 161 ? 12.247 2.765 19.617 1.00 54.59 161 LYS A N 1
ATOM 1306 C CA . LYS A 1 161 ? 12.730 4.115 19.286 1.00 54.59 161 LYS A CA 1
ATOM 1307 C C . LYS A 1 161 ? 12.328 5.126 20.355 1.00 54.59 161 LYS A C 1
ATOM 1309 O O . LYS A 1 161 ? 11.167 5.381 20.618 1.00 54.59 161 LYS A O 1
ATOM 1314 N N . LYS A 1 162 ? 13.326 5.864 20.839 1.00 47.34 162 LYS A N 1
ATOM 1315 C CA . LYS A 1 162 ? 13.165 6.949 21.823 1.00 47.34 162 LYS A CA 1
ATOM 1316 C C . LYS A 1 162 ? 12.278 8.128 21.368 1.00 47.34 162 LYS A C 1
ATOM 1318 O O . LYS A 1 162 ? 12.036 9.040 22.149 1.00 47.34 162 LYS A O 1
ATOM 1323 N N . MET A 1 163 ? 11.863 8.162 20.098 1.00 47.44 163 MET A N 1
ATOM 1324 C CA . MET A 1 163 ? 11.067 9.250 19.507 1.00 47.44 163 MET A CA 1
ATOM 1325 C C . MET A 1 163 ? 9.570 8.928 19.397 1.00 47.44 163 MET A C 1
ATOM 1327 O O . MET A 1 163 ? 8.852 9.701 18.763 1.00 47.44 163 MET A O 1
ATOM 1331 N N . ASP A 1 164 ? 9.091 7.812 19.947 1.00 49.75 164 ASP A N 1
ATOM 1332 C CA . ASP A 1 164 ? 7.659 7.513 19.909 1.00 49.75 164 ASP A CA 1
ATOM 1333 C C . ASP A 1 164 ? 6.860 8.328 20.934 1.00 49.75 164 ASP A C 1
ATOM 1335 O O . ASP A 1 164 ? 7.406 8.928 21.862 1.00 49.75 164 ASP A O 1
ATOM 1339 N N . LYS A 1 165 ? 5.557 8.451 20.663 1.00 51.22 165 LYS A N 1
ATOM 1340 C CA . LYS A 1 165 ? 4.692 9.509 21.209 1.00 51.22 165 LYS A CA 1
ATOM 1341 C C . LYS A 1 165 ? 4.381 9.338 22.700 1.00 51.22 165 LYS A C 1
ATOM 1343 O O . LYS A 1 165 ? 4.044 10.328 23.346 1.00 51.22 165 LYS A O 1
ATOM 1348 N N . PHE A 1 166 ? 4.469 8.115 23.220 1.00 54.41 166 PHE A N 1
ATOM 1349 C CA . PHE A 1 166 ? 4.046 7.766 24.575 1.00 54.41 166 PHE A CA 1
ATOM 1350 C C . PHE A 1 166 ? 5.119 6.936 25.284 1.00 54.41 166 PHE A C 1
ATOM 1352 O O . PHE A 1 166 ? 5.878 6.208 24.643 1.00 54.41 166 PHE A O 1
ATOM 1359 N N . VAL A 1 167 ? 5.194 7.063 26.608 1.00 48.56 167 VAL A N 1
ATOM 1360 C CA . VAL A 1 167 ? 6.194 6.389 27.446 1.00 48.56 167 VAL A CA 1
ATOM 1361 C C . VAL A 1 167 ? 5.504 5.665 28.599 1.00 48.56 167 VAL A C 1
ATOM 1363 O O . VAL A 1 167 ? 4.705 6.281 29.302 1.00 48.56 167 VAL A O 1
ATOM 1366 N N . ILE A 1 168 ? 5.844 4.389 28.811 1.00 50.09 168 ILE A N 1
ATOM 1367 C CA . ILE A 1 168 ? 5.455 3.619 30.000 1.00 50.09 168 ILE A CA 1
ATOM 1368 C C . ILE A 1 168 ? 6.584 3.665 31.040 1.00 50.09 168 ILE A C 1
ATOM 1370 O O . ILE A 1 168 ? 7.765 3.542 30.707 1.00 50.09 168 ILE A O 1
ATOM 1374 N N . THR A 1 169 ? 6.217 3.796 32.315 1.00 38.97 169 THR A N 1
ATOM 1375 C CA . THR A 1 169 ? 7.121 3.739 33.471 1.00 38.97 169 THR A CA 1
ATOM 1376 C C . THR A 1 169 ? 6.705 2.625 34.442 1.00 38.97 169 THR A C 1
ATOM 1378 O O . THR A 1 169 ? 5.518 2.377 34.670 1.00 38.97 169 THR A O 1
ATOM 1381 N N . LYS A 1 170 ? 7.683 1.940 35.054 1.00 36.84 170 LYS A N 1
ATOM 1382 C CA . LYS A 1 170 ? 7.436 0.995 36.159 1.00 36.84 170 LYS A CA 1
ATOM 1383 C C . LYS A 1 170 ? 7.350 1.761 37.486 1.00 36.84 170 LYS A C 1
ATOM 1385 O O . LYS A 1 170 ? 8.273 2.479 37.835 1.00 36.84 170 LYS A O 1
ATOM 1390 N N . GLN A 1 171 ? 6.228 1.587 38.188 1.00 34.09 171 GLN A N 1
ATOM 1391 C CA . GLN A 1 171 ? 5.882 2.025 39.554 1.00 34.09 171 GLN A CA 1
ATOM 1392 C C . GLN A 1 171 ? 6.984 2.694 40.414 1.00 34.09 171 GLN A C 1
ATOM 1394 O O . GLN A 1 171 ? 7.980 2.063 40.762 1.00 34.09 171 GLN A O 1
ATOM 1399 N N . SER A 1 172 ? 6.688 3.889 40.939 1.00 32.75 172 SER A N 1
ATOM 1400 C CA . SER A 1 172 ? 7.248 4.396 42.202 1.00 32.75 172 SER A CA 1
ATOM 1401 C C . SER A 1 172 ? 6.131 5.019 43.046 1.00 32.75 172 SER A C 1
ATOM 1403 O O . SER A 1 172 ? 5.307 5.779 42.545 1.00 32.75 172 SER A O 1
ATOM 1405 N N . GLY A 1 173 ? 6.049 4.621 44.316 1.00 36.03 173 GLY A N 1
ATOM 1406 C CA . GLY A 1 173 ? 4.946 4.921 45.230 1.00 36.03 173 GLY A CA 1
ATOM 1407 C C . GLY A 1 173 ? 5.047 6.270 45.941 1.00 36.03 173 GLY A C 1
ATOM 1408 O O . GLY A 1 173 ? 4.980 6.285 47.169 1.00 36.03 173 GLY A O 1
ATOM 1409 N N . ASP A 1 174 ? 5.179 7.378 45.211 1.00 33.56 174 ASP A N 1
ATOM 1410 C CA . ASP A 1 174 ? 5.162 8.722 45.805 1.00 33.56 174 ASP A CA 1
ATOM 1411 C C . ASP A 1 174 ? 3.907 9.505 45.384 1.00 33.56 174 ASP A C 1
ATOM 1413 O O . ASP A 1 174 ? 3.562 9.581 44.209 1.00 33.56 174 ASP A O 1
ATOM 1417 N N . LYS A 1 175 ? 3.175 10.035 46.371 1.00 34.94 175 LYS A N 1
ATOM 1418 C CA . LYS A 1 175 ? 1.803 10.566 46.224 1.00 34.94 175 LYS A CA 1
ATOM 1419 C C . LYS A 1 175 ? 1.731 12.067 45.921 1.00 34.94 175 LYS A C 1
ATOM 1421 O O . LYS A 1 175 ? 0.634 12.612 45.882 1.00 34.94 175 LYS A O 1
ATOM 1426 N N . ASN A 1 176 ? 2.861 12.732 45.697 1.00 33.12 176 ASN A N 1
ATOM 1427 C CA . ASN A 1 176 ? 2.913 14.178 45.475 1.00 33.12 176 ASN A CA 1
ATOM 1428 C C . ASN A 1 176 ? 3.506 14.505 44.095 1.00 33.12 176 ASN A C 1
ATOM 1430 O O . ASN A 1 176 ? 4.656 14.930 44.008 1.00 33.12 176 ASN A O 1
ATOM 1434 N N . ASN A 1 177 ? 2.720 14.234 43.045 1.00 28.34 177 ASN A N 1
ATOM 1435 C CA . ASN A 1 177 ? 2.667 14.871 41.714 1.00 28.34 177 ASN A CA 1
ATOM 1436 C C . ASN A 1 177 ? 2.197 13.851 40.657 1.00 28.34 177 ASN A C 1
ATOM 1438 O O . ASN A 1 177 ? 2.799 12.792 40.501 1.00 28.34 177 ASN A O 1
ATOM 1442 N N . ASP A 1 178 ? 1.116 14.214 39.965 1.00 29.11 178 ASP A N 1
ATOM 1443 C CA . ASP A 1 178 ? 0.600 13.743 38.675 1.00 29.11 178 ASP A CA 1
ATOM 1444 C C . ASP A 1 178 ? 0.757 12.243 38.319 1.00 29.11 178 ASP A C 1
ATOM 1446 O O . ASP A 1 17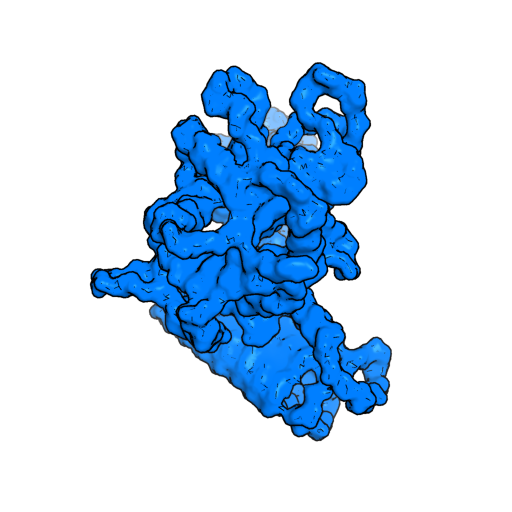8 ? 1.768 11.793 37.789 1.00 29.11 178 ASP A O 1
ATOM 1450 N N . PHE A 1 179 ? -0.332 11.514 38.602 1.00 29.81 179 PHE A N 1
ATOM 1451 C CA . PHE A 1 179 ? -0.903 10.342 37.911 1.00 29.81 179 PHE A CA 1
ATOM 1452 C C . PHE A 1 179 ? -0.007 9.131 37.580 1.00 29.81 179 PHE A C 1
ATOM 1454 O O . PHE A 1 179 ? 0.773 9.121 36.634 1.00 29.81 179 PHE A O 1
ATOM 1461 N N . TRP A 1 180 ? -0.255 8.018 38.290 1.00 33.69 180 TRP A N 1
ATOM 1462 C CA . TRP A 1 180 ? 0.364 6.703 38.062 1.00 33.69 180 TRP A CA 1
ATOM 1463 C C . TRP A 1 180 ? -0.631 5.564 38.338 1.00 33.69 180 TRP A C 1
ATOM 1465 O O . TRP A 1 180 ? -1.272 5.589 39.388 1.00 33.69 180 TRP A O 1
ATOM 1475 N N . ARG A 1 181 ? -0.699 4.548 37.452 1.00 31.50 181 ARG A N 1
ATOM 1476 C CA . ARG A 1 181 ? -0.587 3.091 37.747 1.00 31.50 181 ARG A CA 1
ATOM 1477 C C . ARG A 1 181 ? -1.033 2.225 36.550 1.00 31.50 181 ARG A C 1
ATOM 1479 O O . ARG A 1 181 ? -2.175 2.297 36.120 1.00 31.50 181 ARG A O 1
ATOM 1486 N N . ILE A 1 182 ? -0.127 1.353 36.096 1.00 33.25 182 ILE A N 1
ATOM 1487 C CA . ILE A 1 182 ? -0.411 0.109 35.361 1.00 33.25 182 ILE A CA 1
ATOM 1488 C C . ILE A 1 182 ? -0.338 -1.030 36.382 1.00 33.25 182 ILE A C 1
ATOM 1490 O O . ILE A 1 182 ? 0.619 -1.107 37.160 1.00 33.25 182 ILE A O 1
ATOM 1494 N N . THR A 1 183 ? -1.332 -1.913 36.383 1.00 25.69 183 THR A N 1
ATOM 1495 C CA . THR A 1 183 ? -1.255 -3.227 37.034 1.00 25.69 183 THR A CA 1
ATOM 1496 C C . THR A 1 183 ? -1.866 -4.268 36.114 1.00 25.69 183 THR A C 1
ATOM 1498 O O . THR A 1 183 ? -3.080 -4.328 36.007 1.00 25.69 183 THR A O 1
ATOM 1501 N N . GLY A 1 184 ? -1.033 -5.106 35.493 1.00 35.78 184 GLY A N 1
ATOM 1502 C CA . GLY A 1 184 ? -1.498 -6.147 34.567 1.00 35.78 184 GLY A CA 1
ATOM 1503 C C . GLY A 1 184 ? -1.698 -5.643 33.133 1.00 35.78 184 GLY A C 1
ATOM 1504 O O . GLY A 1 184 ? -1.071 -4.663 32.740 1.00 35.78 184 GLY A O 1
ATOM 1505 N N . ASN A 1 185 ? -2.548 -6.340 32.370 1.00 26.17 185 ASN A N 1
ATOM 1506 C CA . ASN A 1 185 ? -2.874 -6.057 30.962 1.00 26.17 185 ASN A CA 1
ATOM 1507 C C . ASN A 1 185 ? -3.751 -4.803 30.756 1.00 26.17 185 ASN A C 1
ATOM 1509 O O . ASN A 1 185 ? -4.094 -4.493 29.618 1.00 26.17 185 ASN A O 1
ATOM 1513 N N . ASP A 1 186 ? -4.070 -4.067 31.823 1.00 31.61 186 ASP A N 1
ATOM 1514 C CA . ASP A 1 186 ? -4.962 -2.910 31.786 1.00 31.61 186 ASP A CA 1
ATOM 1515 C C . ASP A 1 186 ? -4.144 -1.615 31.943 1.00 31.61 186 ASP A C 1
ATOM 1517 O O . ASP A 1 186 ? -3.527 -1.353 32.985 1.00 31.61 186 ASP A O 1
ATOM 1521 N N . ILE A 1 187 ? -4.100 -0.796 30.887 1.00 38.84 187 ILE A N 1
ATOM 1522 C CA . ILE A 1 187 ? -3.436 0.518 30.899 1.00 38.84 187 ILE A CA 1
ATOM 1523 C C . ILE A 1 187 ? -4.470 1.588 31.210 1.00 38.84 187 ILE A C 1
ATOM 1525 O O . ILE A 1 187 ? -5.308 1.855 30.367 1.00 38.84 187 ILE A O 1
ATOM 1529 N N . ILE A 1 188 ? -4.362 2.242 32.367 1.00 36.38 188 ILE A N 1
ATOM 1530 C CA . ILE A 1 188 ? -5.366 3.207 32.849 1.00 36.38 188 ILE A CA 1
ATOM 1531 C C . ILE A 1 188 ? -5.030 4.667 32.461 1.00 36.38 188 ILE A C 1
ATOM 1533 O O . ILE A 1 188 ? -5.924 5.503 32.414 1.00 36.38 188 ILE A O 1
ATOM 1537 N N . ASN A 1 189 ? -3.766 5.008 32.159 1.00 38.34 189 ASN A N 1
ATOM 1538 C CA . ASN A 1 189 ? -3.346 6.383 31.828 1.00 38.34 189 ASN A CA 1
ATOM 1539 C C . ASN A 1 189 ? -2.241 6.428 30.759 1.00 38.34 189 ASN A C 1
ATOM 1541 O O . ASN A 1 189 ? -1.327 5.603 30.761 1.00 38.34 189 ASN A O 1
ATOM 1545 N N . ILE A 1 190 ? -2.302 7.430 29.875 1.00 40.88 190 ILE A N 1
ATOM 1546 C CA . ILE A 1 190 ? -1.406 7.623 28.723 1.00 40.88 190 ILE A CA 1
ATOM 1547 C C . ILE A 1 190 ? -0.834 9.053 28.767 1.00 40.88 190 ILE A C 1
ATOM 1549 O O . ILE A 1 190 ? -1.599 10.014 28.788 1.00 40.88 190 ILE A O 1
ATOM 1553 N N . PHE A 1 191 ? 0.498 9.213 28.741 1.00 38.75 191 PHE A N 1
ATOM 1554 C CA . PHE A 1 191 ? 1.173 10.523 28.845 1.00 38.75 191 PHE A CA 1
ATOM 1555 C C . PHE A 1 191 ? 2.047 10.857 27.632 1.00 38.75 191 PHE A C 1
ATOM 1557 O O . PHE A 1 191 ? 2.734 9.994 27.083 1.00 38.75 191 PHE A O 1
ATOM 1564 N N . GLU A 1 192 ? 2.082 12.138 27.258 1.00 34.28 192 GLU A N 1
ATOM 1565 C CA . GLU A 1 192 ? 2.934 12.676 26.192 1.00 34.28 192 GLU A CA 1
ATOM 1566 C C . GLU A 1 192 ? 4.244 13.246 26.767 1.00 34.28 192 GLU A C 1
ATOM 1568 O O . GLU A 1 192 ? 4.223 14.083 27.663 1.00 34.28 192 GLU A O 1
ATOM 1573 N N . HIS A 1 193 ? 5.384 12.804 26.222 1.00 37.62 193 HIS A N 1
ATOM 1574 C CA . HIS A 1 193 ? 6.730 13.361 26.441 1.00 37.62 193 HIS A CA 1
ATOM 1575 C C . HIS A 1 193 ? 7.131 13.678 27.903 1.00 37.62 193 HIS A C 1
ATOM 1577 O O . HIS A 1 193 ? 7.114 14.843 28.310 1.00 37.62 193 HIS A O 1
ATOM 1583 N N . PRO A 1 194 ? 7.641 12.703 28.682 1.00 32.44 194 PRO A N 1
ATOM 1584 C CA . PRO A 1 194 ? 8.246 13.021 29.968 1.00 32.44 194 PRO A CA 1
ATOM 1585 C C . PRO A 1 194 ? 9.539 13.829 29.783 1.00 32.44 194 PRO A C 1
ATOM 1587 O O . PRO A 1 194 ? 10.352 13.571 28.887 1.00 32.44 194 PRO A O 1
ATOM 1590 N N . ILE A 1 195 ? 9.773 14.780 30.689 1.00 33.69 195 ILE A N 1
ATOM 1591 C CA . ILE A 1 195 ? 11.102 15.352 30.920 1.00 33.69 195 ILE A CA 1
ATOM 1592 C C . ILE A 1 195 ? 11.989 14.205 31.423 1.00 33.69 195 ILE A C 1
ATOM 1594 O O . ILE A 1 195 ? 11.904 13.792 32.576 1.00 33.69 195 ILE A O 1
ATOM 1598 N N . LEU A 1 196 ? 12.811 13.659 30.527 1.00 33.72 196 LEU A N 1
ATOM 1599 C CA . LEU A 1 196 ? 13.632 12.474 30.775 1.00 33.72 196 LEU A CA 1
ATOM 1600 C C . LEU A 1 196 ? 14.608 12.698 31.944 1.00 33.72 196 LEU A C 1
ATOM 1602 O O . LEU A 1 196 ? 15.606 13.411 31.796 1.00 33.72 196 LEU A O 1
ATOM 1606 N N . ARG A 1 197 ? 14.385 12.023 33.079 1.00 37.09 197 ARG A N 1
ATOM 1607 C CA . ARG A 1 197 ? 15.457 11.746 34.051 1.00 37.09 197 ARG A CA 1
ATOM 1608 C C . ARG A 1 197 ? 16.278 10.560 33.536 1.00 37.09 197 ARG A C 1
ATOM 1610 O O . ARG A 1 197 ? 15.722 9.603 33.001 1.00 37.09 197 ARG A O 1
ATOM 1617 N N . ARG A 1 198 ? 17.610 10.670 33.614 1.00 37.78 198 ARG A N 1
ATOM 1618 C CA . ARG A 1 198 ? 18.576 9.816 32.890 1.00 37.78 198 ARG A CA 1
ATOM 1619 C C . ARG A 1 198 ? 18.694 8.372 33.401 1.00 37.78 198 ARG A C 1
ATOM 1621 O O . ARG A 1 198 ? 19.339 7.588 32.714 1.00 37.78 198 ARG A O 1
ATOM 1628 N N . ASP A 1 199 ? 18.054 8.027 34.515 1.00 37.97 199 ASP A N 1
ATOM 1629 C CA . ASP A 1 199 ? 18.383 6.810 35.270 1.00 37.97 199 ASP A CA 1
ATOM 1630 C C . ASP A 1 199 ? 17.279 5.728 35.286 1.00 37.97 199 ASP A C 1
ATOM 1632 O O . ASP A 1 199 ? 17.434 4.724 35.974 1.00 37.97 199 ASP A O 1
ATOM 1636 N N . GLU A 1 200 ? 16.193 5.870 34.512 1.00 43.28 200 GLU A N 1
ATOM 1637 C CA . GLU A 1 200 ? 15.097 4.878 34.451 1.00 43.28 200 GLU A CA 1
ATOM 1638 C C . GLU A 1 200 ? 14.969 4.195 33.074 1.00 43.28 200 GLU A C 1
ATOM 1640 O O . GLU A 1 200 ? 15.252 4.793 32.031 1.00 43.28 200 GLU A O 1
ATOM 1645 N N . SER A 1 201 ? 14.545 2.923 33.069 1.00 47.38 201 SER A N 1
ATOM 1646 C CA . SER A 1 201 ? 14.214 2.158 31.858 1.00 47.38 201 SER A CA 1
ATOM 1647 C C . SER A 1 201 ? 12.785 2.471 31.405 1.00 47.38 201 SER A C 1
ATOM 1649 O O . SER A 1 201 ? 11.854 2.289 32.189 1.00 47.38 201 SER A O 1
ATOM 1651 N N . TYR A 1 202 ? 12.618 2.890 30.151 1.00 51.09 202 TYR A N 1
ATOM 1652 C CA . TYR A 1 202 ? 11.332 3.274 29.565 1.00 51.09 202 TYR A CA 1
ATOM 1653 C C . TYR A 1 202 ? 10.976 2.359 28.392 1.00 51.09 202 TYR A C 1
ATOM 1655 O O . TYR A 1 202 ? 11.833 2.134 27.532 1.00 51.09 202 TYR A O 1
ATOM 1663 N N . ASP A 1 203 ? 9.716 1.933 28.319 1.00 54.88 203 ASP A N 1
ATOM 1664 C CA . ASP A 1 203 ? 9.150 1.292 27.129 1.00 54.88 203 ASP A CA 1
ATOM 1665 C C . ASP A 1 203 ? 8.435 2.371 26.298 1.00 54.88 203 ASP A C 1
ATOM 1667 O O . ASP A 1 203 ? 7.619 3.137 26.827 1.00 54.88 203 ASP A O 1
ATOM 1671 N N . PHE A 1 204 ? 8.783 2.499 25.012 1.00 62.03 204 PHE A N 1
ATOM 1672 C CA . PHE A 1 204 ? 8.179 3.505 24.136 1.00 62.03 204 PHE A CA 1
ATOM 1673 C C . PHE A 1 204 ? 6.999 2.901 23.389 1.00 62.03 204 PHE A C 1
ATOM 1675 O O . PHE A 1 204 ? 7.119 1.844 22.775 1.00 62.03 204 PHE A O 1
ATOM 1682 N N . LEU A 1 205 ? 5.870 3.603 23.400 1.00 66.75 205 LEU A N 1
ATOM 1683 C CA . LEU A 1 205 ? 4.674 3.192 22.683 1.00 66.75 205 LEU A CA 1
ATOM 1684 C C . LEU A 1 205 ? 4.404 4.098 21.493 1.00 66.75 205 LEU A C 1
ATOM 1686 O O . LEU A 1 205 ? 4.439 5.335 21.564 1.00 66.75 205 LEU A O 1
ATOM 1690 N N . ARG A 1 206 ? 4.052 3.447 20.391 1.00 72.56 206 ARG A N 1
ATOM 1691 C CA . ARG A 1 206 ? 3.543 4.080 19.192 1.00 72.56 206 ARG A CA 1
ATOM 1692 C C . ARG A 1 206 ? 2.026 3.960 19.150 1.00 72.56 206 ARG A C 1
ATOM 1694 O O . ARG A 1 206 ? 1.470 2.880 19.290 1.00 72.56 206 ARG A O 1
ATOM 1701 N N . ASP A 1 207 ? 1.367 5.084 18.918 1.00 77.50 207 ASP A N 1
ATOM 1702 C CA . ASP A 1 207 ? -0.082 5.135 18.726 1.00 77.50 207 ASP A CA 1
ATOM 1703 C C . ASP A 1 207 ? -0.485 4.630 17.339 1.00 77.50 207 ASP A C 1
ATOM 1705 O O . ASP A 1 207 ? 0.121 5.018 16.334 1.00 77.50 207 ASP A O 1
ATOM 1709 N N . THR A 1 208 ? -1.515 3.782 17.327 1.00 79.88 208 THR A N 1
ATOM 1710 C CA . THR A 1 208 ? -2.082 3.173 16.116 1.00 79.88 208 THR A CA 1
ATOM 1711 C C . THR A 1 208 ? -3.231 3.982 15.514 1.00 79.88 208 THR A C 1
ATOM 1713 O O . THR A 1 208 ? -3.617 3.763 14.369 1.00 79.88 208 THR A O 1
ATOM 1716 N N . GLY A 1 209 ? -3.818 4.891 16.297 1.00 81.06 209 GLY A N 1
ATOM 1717 C CA . GLY A 1 209 ? -5.077 5.565 16.004 1.00 81.06 209 GLY A CA 1
ATOM 1718 C C . GLY A 1 209 ? -6.325 4.680 16.139 1.00 81.06 209 GLY A C 1
ATOM 1719 O O . GLY A 1 209 ? -7.433 5.199 16.036 1.00 81.06 209 GLY A O 1
ATOM 1720 N N . ILE A 1 210 ? -6.175 3.375 16.383 1.00 87.94 210 ILE A N 1
ATOM 1721 C CA . ILE A 1 210 ? -7.298 2.442 16.509 1.00 87.94 210 ILE A CA 1
ATOM 1722 C C . ILE A 1 210 ? -7.925 2.596 17.887 1.00 87.94 210 ILE A C 1
ATOM 1724 O O . ILE A 1 210 ? -7.235 2.467 18.900 1.00 87.94 210 ILE A O 1
ATOM 1728 N N . MET A 1 211 ? -9.228 2.861 17.930 1.00 88.88 211 MET A N 1
ATOM 1729 C CA . MET A 1 211 ? -9.932 3.087 19.191 1.00 88.88 211 MET A CA 1
ATOM 1730 C C . MET A 1 211 ? -11.403 2.685 19.124 1.00 88.88 211 MET A C 1
ATOM 1732 O O . MET A 1 211 ? -12.063 2.938 18.122 1.00 88.88 211 MET A O 1
ATOM 1736 N N . VAL A 1 212 ? -11.921 2.111 20.209 1.00 90.19 212 VAL A N 1
ATOM 1737 C CA . VAL A 1 212 ? -13.358 1.906 20.431 1.00 90.19 212 VAL A CA 1
ATOM 1738 C C . VAL A 1 212 ? -13.840 2.934 21.447 1.00 90.19 212 VAL A C 1
ATOM 1740 O O . VAL A 1 212 ? -13.258 3.043 22.524 1.00 90.19 212 VAL A O 1
ATOM 1743 N N . ILE A 1 213 ? -14.881 3.693 21.110 1.00 89.31 213 ILE A N 1
ATOM 1744 C CA . ILE A 1 213 ? -15.407 4.801 21.920 1.00 89.31 213 ILE A CA 1
ATOM 1745 C C . ILE A 1 213 ? -16.884 4.541 22.236 1.00 89.31 213 ILE A C 1
ATOM 1747 O O . ILE A 1 213 ? -17.689 4.341 21.320 1.00 89.31 213 ILE A O 1
ATOM 1751 N N . SER A 1 214 ? -17.251 4.571 23.522 1.00 90.00 214 SER A N 1
ATOM 1752 C CA . SER A 1 214 ? -18.653 4.504 23.952 1.00 90.00 214 SER A CA 1
ATOM 1753 C C . SER A 1 214 ? -19.396 5.832 23.751 1.00 90.00 214 SER A C 1
ATOM 1755 O O . SER A 1 214 ? -18.783 6.896 23.656 1.00 90.00 214 SER A O 1
ATOM 1757 N N . GLU A 1 215 ? -20.731 5.787 23.729 1.00 88.94 215 GLU A N 1
ATOM 1758 C CA . GLU A 1 215 ? -21.573 6.988 23.603 1.00 88.94 215 GLU A CA 1
ATOM 1759 C C . GLU A 1 215 ? -21.309 8.007 24.723 1.00 88.94 215 GLU A C 1
ATOM 1761 O O . GLU A 1 215 ? -21.122 9.198 24.472 1.00 88.94 215 GLU A O 1
ATOM 1766 N N . ASP A 1 216 ? -21.224 7.541 25.967 1.00 87.12 216 ASP A N 1
ATOM 1767 C CA . ASP A 1 216 ? -20.949 8.405 27.116 1.00 87.12 216 ASP A CA 1
ATOM 1768 C C . ASP A 1 216 ? -19.561 9.056 27.031 1.00 87.12 216 ASP A C 1
ATOM 1770 O O . ASP A 1 216 ? -19.429 10.258 27.283 1.00 87.12 216 ASP A O 1
ATOM 1774 N N . ALA A 1 217 ? -18.541 8.297 26.602 1.00 86.06 217 ALA A N 1
ATOM 1775 C CA . ALA A 1 217 ? -17.187 8.821 26.420 1.00 86.06 217 ALA A CA 1
ATOM 1776 C C . ALA A 1 217 ? -17.174 9.895 25.339 1.00 86.06 217 ALA A C 1
ATOM 1778 O O . ALA A 1 217 ? -16.599 10.967 25.528 1.00 86.06 217 ALA A O 1
ATOM 1779 N N . TRP A 1 218 ? -17.867 9.646 24.230 1.00 87.56 218 TRP A N 1
ATOM 1780 C CA . TRP A 1 218 ? -18.046 10.619 23.164 1.00 87.56 218 TRP A CA 1
ATOM 1781 C C . TRP A 1 218 ? -18.709 11.911 23.658 1.00 87.56 218 TRP A C 1
ATOM 1783 O O . TRP A 1 218 ? -18.192 13.008 23.434 1.00 87.56 218 TRP A O 1
ATOM 1793 N N . ASN A 1 219 ? -19.815 11.800 24.394 1.00 85.75 219 ASN A N 1
ATOM 1794 C CA . ASN A 1 219 ? -20.518 12.951 24.959 1.00 85.75 219 ASN A CA 1
ATOM 1795 C C . ASN A 1 219 ? -19.629 13.757 25.915 1.00 85.75 219 ASN A C 1
ATOM 1797 O O . ASN A 1 219 ? -19.646 14.993 25.906 1.00 85.75 219 ASN A O 1
ATOM 1801 N N . ASN A 1 220 ? -18.810 13.071 26.706 1.00 80.31 220 ASN A N 1
ATOM 1802 C CA . ASN A 1 220 ? -17.846 13.689 27.604 1.00 80.31 220 ASN A CA 1
ATOM 1803 C C . ASN A 1 220 ? -16.691 14.375 26.852 1.00 80.31 220 ASN A C 1
ATOM 1805 O O . ASN A 1 220 ? -16.335 15.504 27.197 1.00 80.31 220 ASN A O 1
ATOM 1809 N N . ILE A 1 221 ? -16.198 13.800 25.751 1.00 79.62 221 ILE A N 1
ATOM 1810 C CA . ILE A 1 221 ? -15.248 14.468 24.843 1.00 79.62 221 ILE A CA 1
ATOM 1811 C C . ILE A 1 221 ? -15.848 15.767 24.288 1.00 79.62 221 ILE A C 1
ATOM 1813 O O . ILE A 1 221 ? -15.190 16.809 24.296 1.00 79.62 221 ILE A O 1
ATOM 1817 N N . LEU A 1 222 ? -17.108 15.750 23.841 1.00 79.69 222 LEU A N 1
ATOM 1818 C CA . LEU A 1 222 ? -17.765 16.947 23.304 1.00 79.69 222 LEU A CA 1
ATOM 1819 C C . LEU A 1 222 ? -17.894 18.072 24.343 1.00 79.69 222 LEU A C 1
ATOM 1821 O O . LEU A 1 222 ? -17.759 19.248 23.989 1.00 79.69 222 LEU A O 1
ATOM 1825 N N . LYS A 1 223 ? -18.122 17.739 25.623 1.00 76.00 223 LYS A N 1
ATOM 1826 C CA . LYS A 1 223 ? -18.109 18.725 26.720 1.00 76.00 223 LYS A CA 1
ATOM 1827 C C . LYS A 1 223 ? -16.733 19.385 26.861 1.00 76.00 223 LYS A C 1
ATOM 1829 O O . LYS A 1 223 ? -16.670 20.602 27.034 1.00 76.00 223 LYS A O 1
ATOM 1834 N N . LEU A 1 224 ? -15.652 18.610 26.735 1.00 70.56 224 LEU A N 1
ATOM 1835 C CA . LEU A 1 224 ? -14.277 19.112 26.813 1.00 70.56 224 LEU A CA 1
ATOM 1836 C C . LEU A 1 224 ? -13.932 20.015 25.617 1.00 70.56 224 LEU A C 1
ATOM 1838 O O . LEU A 1 224 ? -13.451 21.132 25.810 1.00 70.56 224 LEU A O 1
ATOM 1842 N N . ILE A 1 225 ? -14.247 19.600 24.383 1.00 68.31 225 ILE A N 1
ATOM 1843 C CA . ILE A 1 225 ? -13.916 20.363 23.160 1.00 68.31 225 ILE A CA 1
ATOM 1844 C C . ILE A 1 225 ? -14.562 21.749 23.145 1.00 68.31 225 ILE A C 1
ATOM 1846 O O . ILE A 1 225 ? -13.913 22.715 22.745 1.00 68.31 225 ILE A O 1
ATOM 1850 N N . LYS A 1 226 ? -15.810 21.885 23.622 1.00 64.38 226 LYS A N 1
ATOM 1851 C CA . LYS A 1 226 ? -16.486 23.194 23.720 1.00 64.38 226 LYS A CA 1
ATOM 1852 C C . LYS A 1 226 ? -15.687 24.226 24.530 1.00 64.38 226 LYS A C 1
ATOM 1854 O O . LYS A 1 226 ? -15.928 25.420 24.373 1.00 64.38 226 LYS A O 1
ATOM 1859 N N . ARG A 1 227 ? -14.747 23.787 25.377 1.00 57.66 227 ARG A N 1
ATOM 1860 C CA . ARG A 1 227 ? -13.906 24.647 26.221 1.00 57.66 227 ARG A CA 1
ATOM 1861 C C . ARG A 1 227 ? -12.437 24.690 25.820 1.00 57.66 227 ARG A C 1
ATOM 1863 O O . ARG A 1 227 ? -11.770 25.676 26.132 1.00 57.66 227 ARG A O 1
ATOM 1870 N N . ILE A 1 228 ? -11.933 23.689 25.096 1.00 54.81 228 ILE A N 1
ATOM 1871 C CA . ILE A 1 228 ? -10.565 23.680 24.564 1.00 54.81 228 ILE A CA 1
ATOM 1872 C C . ILE A 1 228 ? -10.516 24.562 23.308 1.00 54.81 228 ILE A C 1
ATOM 1874 O O . ILE A 1 228 ? -10.365 24.106 22.177 1.00 54.81 228 ILE A O 1
ATOM 1878 N N . HIS A 1 229 ? -10.674 25.874 23.491 1.00 48.34 229 HIS A N 1
ATOM 1879 C CA . HIS A 1 229 ? -10.525 26.845 22.413 1.00 48.34 229 HIS A CA 1
ATOM 1880 C C . HIS A 1 229 ? -9.036 27.105 22.159 1.00 48.34 229 HIS A C 1
ATOM 1882 O O . HIS A 1 229 ? -8.480 28.145 22.510 1.00 48.34 229 HIS A O 1
ATOM 1888 N N . ARG A 1 230 ? -8.356 26.119 21.572 1.00 45.25 230 ARG A N 1
ATOM 1889 C CA . ARG A 1 230 ? -7.064 26.328 20.922 1.00 45.25 230 ARG A CA 1
ATOM 1890 C C . ARG A 1 230 ? -7.099 25.661 19.563 1.00 45.25 230 ARG A C 1
ATOM 1892 O O . ARG A 1 230 ? -6.941 24.450 19.445 1.00 45.25 230 ARG A O 1
ATOM 1899 N N . SER A 1 231 ? -7.248 26.485 18.532 1.00 41.97 231 SER A N 1
ATOM 1900 C CA . SER A 1 231 ? -6.700 26.175 17.218 1.00 41.97 231 SER A CA 1
ATOM 1901 C C . SER A 1 231 ? -5.264 25.697 17.432 1.00 41.97 231 SER A C 1
ATOM 1903 O O . SER A 1 231 ? -4.421 26.465 17.905 1.00 41.97 231 SER A O 1
ATOM 1905 N N . SER A 1 232 ? -4.985 24.422 17.153 1.00 42.50 232 SER A N 1
ATOM 1906 C CA . SER A 1 232 ? -3.598 23.977 17.038 1.00 42.50 232 SER A CA 1
ATOM 1907 C C . SER A 1 232 ? -2.905 24.878 16.007 1.00 42.50 232 SER A C 1
ATOM 1909 O O . SER A 1 232 ? -3.567 25.444 15.136 1.00 42.50 232 SER A O 1
ATOM 1911 N N . SER A 1 233 ? -1.582 25.022 16.055 1.00 36.97 233 SER A N 1
ATOM 1912 C CA . SER A 1 233 ? -0.836 25.768 15.024 1.00 36.97 233 SER A CA 1
ATOM 1913 C C . SER A 1 233 ? -1.054 25.226 13.598 1.00 36.97 233 SER A C 1
ATOM 1915 O O . SER A 1 233 ? -0.659 25.875 12.636 1.00 36.97 233 SER A O 1
ATOM 1917 N N . ILE A 1 234 ? -1.699 24.058 13.473 1.00 40.22 234 ILE A N 1
ATOM 1918 C CA . ILE A 1 234 ? -2.054 23.369 12.229 1.00 40.22 234 ILE A CA 1
ATOM 1919 C C . ILE A 1 234 ? -3.587 23.392 11.981 1.00 40.22 234 ILE A C 1
ATOM 1921 O O . ILE A 1 234 ? -4.047 22.977 10.928 1.00 40.22 234 ILE A O 1
ATOM 1925 N N . GLY A 1 235 ? -4.415 23.866 12.921 1.00 42.94 235 GLY A N 1
ATOM 1926 C CA . GLY A 1 235 ? -5.878 23.966 12.773 1.00 42.94 235 GLY A CA 1
ATOM 1927 C C . GLY A 1 235 ? -6.656 22.638 12.710 1.00 42.94 235 GLY A C 1
ATOM 1928 O O . GLY A 1 235 ? -7.877 22.667 12.610 1.00 42.94 235 GLY A O 1
ATOM 1929 N N . LEU A 1 236 ? -5.985 21.483 12.796 1.00 51.00 236 LEU A N 1
ATOM 1930 C CA . LEU A 1 236 ? -6.581 20.155 12.584 1.00 51.00 236 LEU A CA 1
ATOM 1931 C C . LEU A 1 236 ? -7.059 19.485 13.888 1.00 51.00 236 LEU A C 1
ATOM 1933 O O . LEU A 1 236 ? -6.247 19.201 14.778 1.00 51.00 236 LEU A O 1
ATOM 1937 N N . PHE A 1 237 ? -8.349 19.136 13.962 1.00 62.03 237 PHE A N 1
ATOM 1938 C CA . PHE A 1 237 ? -8.949 18.289 15.003 1.00 62.03 237 PHE A CA 1
ATOM 1939 C C . PHE A 1 237 ? -8.858 16.796 14.629 1.00 62.03 237 PHE A C 1
ATOM 1941 O O . PHE A 1 237 ? -9.778 16.223 14.043 1.00 62.03 237 PHE A O 1
ATOM 1948 N N . SER A 1 238 ? -7.731 16.137 14.919 1.00 67.69 238 SER A N 1
ATOM 1949 C CA . SER A 1 238 ? -7.648 14.668 14.826 1.00 67.69 238 SER A CA 1
ATOM 1950 C C . SER A 1 238 ? -8.156 14.010 16.112 1.00 67.69 238 SER A C 1
ATOM 1952 O O . SER A 1 238 ? -8.034 14.595 17.190 1.00 67.69 238 SER A O 1
ATOM 1954 N N . PHE A 1 239 ? -8.671 12.779 16.011 1.00 71.69 239 PHE A N 1
ATOM 1955 C CA . PHE A 1 239 ? -9.087 11.975 17.171 1.00 71.69 239 PHE A CA 1
ATOM 1956 C C . PHE A 1 239 ? -7.996 11.908 18.242 1.00 71.69 239 PHE A C 1
ATOM 1958 O O . PHE A 1 239 ? -8.226 12.263 19.393 1.00 71.69 239 PHE A O 1
ATOM 1965 N N . VAL A 1 240 ? -6.777 11.552 17.831 1.00 69.00 240 VAL A N 1
ATOM 1966 C CA . VAL A 1 240 ? -5.617 11.462 18.725 1.00 69.00 240 VAL A CA 1
ATOM 1967 C C . VAL A 1 240 ? -5.345 12.792 19.429 1.00 69.00 240 VAL A C 1
ATOM 1969 O O . VAL A 1 240 ? -5.119 12.802 20.633 1.00 69.00 240 VAL A O 1
ATOM 1972 N N . ASN A 1 241 ? -5.383 13.922 18.716 1.00 67.50 241 ASN A N 1
ATOM 1973 C CA . ASN A 1 241 ? -5.113 15.228 19.325 1.00 67.50 241 ASN A CA 1
ATOM 1974 C C . ASN A 1 241 ? -6.192 15.624 20.337 1.00 67.50 241 ASN A C 1
ATOM 1976 O O . ASN A 1 241 ? -5.865 16.168 21.387 1.00 67.50 241 ASN A O 1
ATOM 1980 N N . ILE A 1 242 ? -7.459 15.349 20.034 1.00 68.00 242 ILE A N 1
ATOM 1981 C CA . ILE A 1 242 ? -8.575 15.643 20.936 1.00 68.00 242 ILE A CA 1
ATOM 1982 C C . ILE A 1 242 ? -8.501 14.792 22.196 1.00 68.00 242 ILE A C 1
ATOM 1984 O O . ILE A 1 242 ? -8.626 15.330 23.292 1.00 68.00 242 ILE A O 1
ATOM 1988 N N . LEU A 1 243 ? -8.246 13.491 22.057 1.00 70.12 243 LEU A N 1
ATOM 1989 C CA . LEU A 1 243 ? -8.113 12.599 23.206 1.00 70.12 243 LEU A CA 1
ATOM 1990 C C . LEU A 1 243 ? -6.897 12.957 24.059 1.00 70.12 243 LEU A C 1
ATOM 1992 O O . LEU A 1 243 ? -6.995 12.995 25.281 1.00 70.12 243 LEU A O 1
ATOM 1996 N N . LYS A 1 244 ? -5.773 13.315 23.429 1.00 66.00 244 LYS A N 1
ATOM 1997 C CA . LYS A 1 244 ? -4.602 13.852 24.135 1.00 66.00 244 LYS A CA 1
ATOM 1998 C C . LYS A 1 244 ? -4.937 15.107 24.932 1.00 66.00 244 LYS A C 1
ATOM 2000 O O . LYS A 1 244 ? -4.532 15.225 26.082 1.00 66.00 244 LYS A O 1
ATOM 2005 N N . GLN A 1 245 ? -5.674 16.046 24.341 1.00 61.31 245 GLN A N 1
ATOM 2006 C CA . GLN A 1 245 ? -6.095 17.244 25.063 1.00 61.31 245 GLN A CA 1
ATOM 2007 C C . GLN A 1 245 ? -7.030 16.875 26.219 1.00 61.31 245 GLN A C 1
ATOM 2009 O O . GLN A 1 245 ? -6.818 17.350 27.328 1.00 61.31 245 GLN A O 1
ATOM 2014 N N . ALA A 1 246 ? -8.003 15.989 25.997 1.00 59.88 246 ALA A N 1
ATOM 2015 C CA . ALA A 1 246 ? -8.908 15.518 27.042 1.00 59.88 246 ALA A CA 1
ATOM 2016 C C . ALA A 1 246 ? -8.159 14.929 28.251 1.00 59.88 246 ALA A C 1
ATOM 2018 O O . ALA A 1 246 ? -8.501 15.254 29.384 1.00 59.88 246 ALA A O 1
ATOM 2019 N N . LEU A 1 247 ? -7.100 14.149 28.007 1.00 59.66 247 LEU A N 1
ATOM 2020 C CA . LEU A 1 247 ? -6.229 13.603 29.051 1.00 59.66 247 LEU A CA 1
ATOM 2021 C C . LEU A 1 247 ? -5.510 14.695 29.857 1.00 59.66 247 LEU A C 1
ATOM 2023 O O . LEU A 1 247 ? -5.494 14.628 31.077 1.00 59.66 247 LEU A O 1
ATOM 2027 N N . VAL A 1 248 ? -4.968 15.725 29.199 1.00 57.81 248 VAL A N 1
ATOM 2028 C CA . VAL A 1 248 ? -4.273 16.840 29.880 1.00 57.81 248 VAL A CA 1
ATOM 2029 C C . VAL A 1 248 ? -5.224 17.678 30.742 1.00 57.81 248 VAL A C 1
ATOM 2031 O O . VAL A 1 248 ? -4.816 18.233 31.759 1.00 57.81 248 VAL A O 1
ATOM 2034 N N . PHE A 1 249 ? -6.487 17.809 30.332 1.00 53.28 249 PHE A N 1
ATOM 2035 C CA . PHE A 1 249 ? -7.464 18.662 31.012 1.00 53.28 249 PHE A CA 1
ATOM 2036 C C . PHE A 1 249 ? -8.262 17.955 32.120 1.00 53.28 249 PHE A C 1
ATOM 2038 O O . PHE A 1 249 ? -8.969 18.650 32.849 1.00 53.28 249 PHE A O 1
ATOM 2045 N N . LYS A 1 250 ? -8.144 16.626 32.281 1.00 51.59 250 LYS A N 1
ATOM 2046 C CA . LYS A 1 250 ? -8.844 15.850 33.328 1.00 51.59 250 LYS A CA 1
ATOM 2047 C C . LYS A 1 250 ? -8.470 16.299 34.750 1.00 51.59 250 LYS A C 1
ATOM 2049 O O . LYS A 1 250 ? -9.293 16.214 35.654 1.00 51.59 250 LYS A O 1
ATOM 2054 N N . ASP A 1 251 ? -7.272 16.856 34.910 1.00 48.62 251 ASP A N 1
ATOM 2055 C CA . ASP A 1 251 ? -6.670 17.126 36.222 1.00 48.62 251 ASP A CA 1
ATOM 2056 C C . ASP A 1 251 ? -6.683 18.609 36.611 1.00 48.62 251 ASP A C 1
ATOM 2058 O O . ASP A 1 251 ? -6.161 19.003 37.655 1.00 48.62 251 ASP A O 1
ATOM 2062 N N . ILE A 1 252 ? -7.288 19.459 35.775 1.00 52.78 252 ILE A N 1
ATOM 2063 C CA . ILE A 1 252 ? -7.436 20.879 36.080 1.00 52.78 252 ILE A CA 1
ATOM 2064 C C . ILE A 1 252 ? -8.751 21.079 36.836 1.00 52.78 252 ILE A C 1
ATOM 2066 O O . ILE A 1 252 ? -9.832 20.924 36.269 1.00 52.78 252 ILE A O 1
ATOM 2070 N N . ASP A 1 253 ? -8.646 21.463 38.111 1.00 47.25 253 ASP A N 1
ATOM 2071 C CA . ASP A 1 253 ? -9.770 21.751 39.012 1.00 47.25 253 ASP A CA 1
ATOM 2072 C C . ASP A 1 253 ? -10.491 23.050 38.591 1.00 47.25 253 ASP A C 1
ATOM 2074 O O . ASP A 1 253 ? -10.333 24.127 39.167 1.00 47.25 253 ASP A O 1
ATOM 2078 N N . ILE A 1 254 ? -11.241 22.962 37.493 1.00 54.25 254 ILE A N 1
ATOM 2079 C CA . ILE A 1 254 ? -12.159 23.987 37.001 1.00 54.25 254 ILE A CA 1
ATOM 2080 C C . ILE A 1 254 ? -13.554 23.537 37.428 1.00 54.25 254 ILE A C 1
ATOM 2082 O O . ILE A 1 254 ? -13.980 22.440 37.069 1.00 54.25 254 ILE A O 1
ATOM 2086 N N . GLU A 1 255 ? -14.275 24.382 38.175 1.00 52.97 255 GLU A N 1
ATOM 2087 C CA . GLU A 1 255 ? -15.597 24.076 38.756 1.00 52.97 255 GLU A CA 1
ATOM 2088 C C . GLU A 1 255 ? -16.596 23.469 37.760 1.00 52.97 255 GLU A C 1
ATOM 2090 O O . GLU A 1 255 ? -17.441 22.672 38.155 1.00 52.97 255 GLU A O 1
ATOM 2095 N N . ASP A 1 256 ? -16.445 23.760 36.468 1.00 52.16 256 ASP A N 1
ATOM 2096 C CA . ASP A 1 256 ? -17.340 23.283 35.427 1.00 52.16 256 ASP A CA 1
ATOM 2097 C C . ASP A 1 256 ? -16.944 21.951 34.730 1.00 52.16 256 ASP A C 1
ATOM 2099 O O . ASP A 1 256 ? -17.658 21.523 33.817 1.00 52.16 256 ASP A O 1
ATOM 2103 N N . ILE A 1 257 ? -15.797 21.329 35.045 1.00 55.84 257 ILE A N 1
ATOM 2104 C CA . ILE A 1 257 ? -15.310 20.068 34.416 1.00 55.84 257 ILE A CA 1
ATOM 2105 C C . ILE A 1 257 ? -15.355 18.882 35.404 1.00 55.84 257 ILE A C 1
ATOM 2107 O O . ILE A 1 257 ? -15.105 17.742 35.026 1.00 55.84 257 ILE A O 1
ATOM 2111 N N . LYS A 1 258 ? -15.789 19.123 36.648 1.00 54.69 258 LYS A N 1
ATOM 2112 C CA . LYS A 1 258 ? -15.866 18.123 37.731 1.00 54.69 258 LYS A CA 1
ATOM 2113 C C . LYS A 1 258 ? -16.717 16.884 37.410 1.00 54.69 258 LYS A C 1
ATOM 2115 O O . LYS A 1 258 ? -16.486 15.839 38.005 1.00 54.69 258 LYS A O 1
ATOM 2120 N N . ASP A 1 259 ? -17.638 16.991 36.450 1.00 62.00 259 ASP A N 1
ATOM 2121 C CA . ASP A 1 259 ? -18.576 15.926 36.060 1.00 62.00 259 ASP A CA 1
ATOM 2122 C C . ASP A 1 259 ? -18.197 15.210 34.741 1.00 62.00 259 ASP A C 1
ATOM 2124 O O . ASP A 1 259 ? -19.038 14.552 34.119 1.00 62.00 259 ASP A O 1
ATOM 2128 N N . VAL A 1 260 ? -16.963 15.382 34.247 1.00 65.75 260 VAL A N 1
ATOM 2129 C CA . VAL A 1 260 ? -16.455 14.664 33.067 1.00 65.75 260 VAL A CA 1
ATOM 2130 C C . VAL A 1 260 ? -15.627 13.466 33.514 1.00 65.75 260 VAL A C 1
ATOM 2132 O O . VAL A 1 260 ? -14.500 13.626 33.974 1.00 65.75 260 VAL A O 1
ATOM 2135 N N . ASP A 1 261 ? -16.165 12.264 33.314 1.00 71.31 261 ASP A N 1
ATOM 2136 C CA . ASP A 1 261 ? -15.441 11.018 33.558 1.00 71.31 261 ASP A CA 1
ATOM 2137 C C . ASP A 1 261 ? -15.210 10.270 32.245 1.00 71.31 261 ASP A C 1
ATOM 2139 O O . ASP A 1 261 ? -16.149 9.991 31.501 1.00 71.31 261 ASP A O 1
ATOM 2143 N N . ILE A 1 262 ? -13.951 10.004 31.918 1.00 72.12 262 ILE A N 1
ATOM 2144 C CA . ILE A 1 262 ? -13.551 9.201 30.762 1.00 72.12 262 ILE A CA 1
ATOM 2145 C C . ILE A 1 262 ? -12.478 8.242 31.257 1.00 72.12 262 ILE A C 1
ATOM 2147 O O . ILE A 1 262 ? -11.423 8.675 31.741 1.00 72.12 262 ILE A O 1
ATOM 2151 N N . GLU A 1 263 ? -12.747 6.951 31.108 1.00 73.38 263 GLU A N 1
ATOM 2152 C CA . GLU A 1 263 ? -11.771 5.890 31.312 1.00 73.38 263 GLU A CA 1
ATOM 2153 C C . GLU A 1 263 ? -11.135 5.522 29.967 1.00 73.38 263 GLU A C 1
ATOM 2155 O O . GLU A 1 263 ? -11.838 5.318 28.972 1.00 73.38 263 GLU A O 1
ATOM 2160 N N . ILE A 1 264 ? -9.802 5.451 29.921 1.00 73.56 264 ILE A N 1
ATOM 2161 C CA . ILE A 1 264 ? -9.070 4.998 28.737 1.00 73.56 264 ILE A CA 1
ATOM 2162 C C . ILE A 1 264 ? -8.307 3.730 29.090 1.00 73.56 264 ILE A C 1
ATOM 2164 O O . ILE A 1 264 ? -7.485 3.754 29.999 1.00 73.56 264 ILE A O 1
ATOM 2168 N N . ILE A 1 265 ? -8.554 2.663 28.331 1.00 71.00 265 ILE A N 1
ATOM 2169 C CA . ILE A 1 265 ? -7.828 1.397 28.412 1.00 71.00 265 ILE A CA 1
ATOM 2170 C C . ILE A 1 265 ? -6.918 1.253 27.197 1.00 71.00 265 ILE A C 1
ATOM 2172 O O . ILE A 1 265 ? -7.386 1.179 26.062 1.00 71.00 265 ILE A O 1
ATOM 2176 N N . GLY A 1 266 ? -5.608 1.221 27.420 1.00 72.38 266 GLY A N 1
ATOM 2177 C CA . GLY A 1 266 ? -4.622 0.975 26.366 1.00 72.38 266 GLY A CA 1
ATOM 2178 C C . GLY A 1 266 ? -4.358 -0.515 26.133 1.00 72.38 266 GLY A C 1
ATOM 2179 O O . GLY A 1 266 ? -4.038 -1.233 27.075 1.00 72.38 266 GLY A O 1
ATOM 2180 N N . ILE A 1 267 ? -4.421 -0.962 24.877 1.00 71.44 267 ILE A N 1
ATOM 2181 C CA . ILE A 1 267 ? -4.058 -2.318 24.440 1.00 71.44 267 ILE A CA 1
ATOM 2182 C C . ILE A 1 267 ? -2.774 -2.244 23.630 1.00 71.44 267 ILE A C 1
ATOM 2184 O O . ILE A 1 267 ? -2.726 -1.559 22.614 1.00 71.44 267 ILE A O 1
ATOM 2188 N N . VAL A 1 268 ? -1.728 -2.940 24.065 1.00 68.56 268 VAL A N 1
ATOM 2189 C CA . VAL A 1 268 ? -0.410 -2.892 23.421 1.00 68.56 268 VAL A CA 1
ATOM 2190 C C . VAL A 1 268 ? -0.175 -4.160 22.606 1.00 68.56 268 VAL A C 1
ATOM 2192 O O . VAL A 1 268 ? -0.203 -5.265 23.141 1.00 68.56 268 VAL A O 1
ATOM 2195 N N . ALA A 1 269 ? 0.088 -3.995 21.313 1.00 64.31 269 ALA A N 1
ATOM 2196 C CA . ALA A 1 269 ? 0.621 -5.040 20.451 1.00 64.31 269 ALA A CA 1
ATOM 2197 C C . ALA A 1 269 ? 2.125 -5.253 20.721 1.00 64.31 269 ALA A C 1
ATOM 2199 O O . ALA A 1 269 ? 2.884 -4.289 20.853 1.00 64.31 269 ALA A O 1
ATOM 2200 N N . SER A 1 270 ? 2.526 -6.524 20.804 1.00 52.16 270 SER A N 1
ATOM 2201 C CA . SER A 1 270 ? 3.878 -6.987 21.157 1.00 52.16 270 SER A CA 1
ATOM 2202 C C . SER A 1 270 ? 4.933 -6.703 20.071 1.00 52.16 270 SER A C 1
ATOM 2204 O O . SER A 1 270 ? 4.612 -6.671 18.886 1.00 52.16 270 SER A O 1
ATOM 2206 N N . GLU A 1 271 ? 6.212 -6.564 20.457 1.00 44.25 271 GLU A N 1
ATOM 2207 C CA . GLU A 1 271 ? 7.364 -6.501 19.530 1.00 44.25 271 GLU A CA 1
ATOM 2208 C C . GLU A 1 271 ? 7.729 -7.824 18.814 1.00 44.25 271 GLU A C 1
ATOM 2210 O O . GLU A 1 271 ? 8.659 -7.834 17.995 1.00 44.25 271 GLU A O 1
ATOM 2215 N N . ASP A 1 272 ? 7.077 -8.947 19.127 1.00 44.62 272 ASP A N 1
ATOM 2216 C CA . ASP A 1 272 ? 7.400 -10.252 18.541 1.00 44.62 272 ASP A CA 1
ATOM 2217 C C . ASP A 1 272 ? 6.822 -10.399 17.112 1.00 44.62 272 ASP A C 1
ATOM 2219 O O . ASP A 1 272 ? 5.612 -10.271 16.924 1.00 44.62 272 ASP A O 1
ATOM 2223 N N . PRO A 1 273 ? 7.644 -10.700 16.083 1.00 42.16 273 PRO A N 1
ATOM 2224 C CA . PRO A 1 273 ? 7.172 -10.935 14.718 1.00 42.16 273 PRO A CA 1
ATOM 2225 C C . PRO A 1 273 ? 6.208 -12.130 14.540 1.00 42.16 273 PRO A C 1
ATOM 2227 O O . PRO A 1 273 ? 5.621 -12.247 13.462 1.00 42.16 273 PRO A O 1
ATOM 2230 N N . GLU A 1 274 ? 6.012 -12.983 15.552 1.00 39.53 274 GLU A N 1
ATOM 2231 C CA . GLU A 1 274 ? 4.968 -14.023 15.614 1.00 39.53 274 GLU A CA 1
ATOM 2232 C C . GLU A 1 274 ? 3.609 -13.538 16.188 1.00 39.53 274 GLU A C 1
ATOM 2234 O O . GLU A 1 274 ? 2.656 -14.319 16.217 1.00 39.53 274 GLU A O 1
ATOM 2239 N N . TYR A 1 275 ? 3.490 -12.265 16.601 1.00 43.69 275 TYR A N 1
ATOM 2240 C CA . TYR A 1 275 ? 2.335 -11.677 17.309 1.00 43.69 275 TYR A CA 1
ATOM 2241 C C . TYR A 1 275 ? 1.900 -10.303 16.718 1.00 43.69 275 TYR A C 1
ATOM 2243 O O . TYR A 1 275 ? 2.587 -9.784 15.839 1.00 43.69 275 TYR A O 1
ATOM 2251 N N . PRO A 1 276 ? 0.737 -9.730 17.122 1.00 45.97 276 PRO A N 1
ATOM 2252 C CA . PRO A 1 276 ? -0.130 -8.930 16.253 1.00 45.97 276 PRO A CA 1
ATOM 2253 C C . PRO A 1 276 ? 0.492 -7.715 15.558 1.00 45.97 276 PRO A C 1
ATOM 2255 O O . PRO A 1 276 ? 0.956 -6.776 16.203 1.00 45.97 276 PRO A O 1
ATOM 2258 N N . HIS A 1 277 ? 0.408 -7.678 14.228 1.00 62.91 277 HIS A N 1
ATOM 2259 C CA . HIS A 1 277 ? 0.997 -6.611 13.416 1.00 62.91 277 HIS A CA 1
ATOM 2260 C C . HIS A 1 277 ? 0.029 -5.445 13.169 1.00 62.91 277 HIS A C 1
ATOM 2262 O O . HIS A 1 277 ? -1.014 -5.603 12.536 1.00 62.91 277 HIS A O 1
ATOM 2268 N N . TRP A 1 278 ? 0.425 -4.236 13.579 1.00 75.94 278 TRP A N 1
ATOM 2269 C CA . TRP A 1 278 ? -0.121 -2.978 13.061 1.00 75.94 278 TRP A CA 1
ATOM 2270 C C . TRP A 1 278 ? 0.959 -2.258 12.261 1.00 75.94 278 TRP A C 1
ATOM 2272 O O . TRP A 1 278 ? 2.033 -1.942 12.777 1.00 75.94 278 TRP A O 1
ATOM 2282 N N . ASN A 1 279 ? 0.680 -1.979 10.993 1.00 79.00 279 ASN A N 1
ATOM 2283 C CA . ASN A 1 279 ? 1.591 -1.238 10.138 1.00 79.00 279 ASN A CA 1
ATOM 2284 C C . ASN A 1 279 ? 0.844 -0.151 9.367 1.00 79.00 279 ASN A C 1
ATOM 2286 O O . ASN A 1 279 ? -0.267 -0.352 8.894 1.00 79.00 279 ASN A O 1
ATOM 2290 N N . GLU A 1 280 ? 1.495 0.989 9.177 1.00 80.75 280 GLU A N 1
ATOM 2291 C CA . GLU A 1 280 ? 0.970 2.122 8.412 1.00 80.75 280 GLU A CA 1
ATOM 2292 C C . GLU A 1 280 ? 1.755 2.326 7.112 1.00 80.75 280 GLU A C 1
ATOM 2294 O O . GLU A 1 280 ? 2.972 2.122 7.047 1.00 80.75 280 GLU A O 1
ATOM 2299 N N . ALA A 1 281 ? 1.051 2.780 6.081 1.00 80.50 281 ALA A N 1
ATOM 2300 C CA . ALA A 1 281 ? 1.600 3.075 4.768 1.00 80.50 281 ALA A CA 1
ATOM 2301 C C . ALA A 1 281 ? 1.746 4.581 4.534 1.00 80.50 281 ALA A C 1
ATOM 2303 O O . ALA A 1 281 ? 1.118 5.163 3.643 1.00 80.50 281 ALA A O 1
ATOM 2304 N N . ASN A 1 282 ? 2.609 5.236 5.309 1.00 75.19 282 ASN A N 1
ATOM 2305 C CA . ASN A 1 282 ? 2.797 6.672 5.156 1.00 75.19 282 ASN A CA 1
ATOM 2306 C C . ASN A 1 282 ? 3.557 7.047 3.880 1.00 75.19 282 ASN A C 1
ATOM 2308 O O . ASN A 1 282 ? 3.299 8.095 3.277 1.00 75.19 282 ASN A O 1
ATOM 2312 N N . TYR A 1 283 ? 4.467 6.175 3.452 1.00 78.06 283 TYR A N 1
ATOM 2313 C CA . TYR A 1 283 ? 5.358 6.395 2.323 1.00 78.06 283 TYR A CA 1
ATOM 2314 C C . TYR A 1 283 ? 5.322 5.254 1.289 1.00 78.06 283 TYR A C 1
ATOM 2316 O O . TYR A 1 283 ? 5.016 4.112 1.627 1.00 78.06 283 TYR A O 1
ATOM 2324 N N . PRO A 1 284 ? 5.728 5.507 0.029 1.00 80.44 284 PRO A N 1
ATOM 2325 C CA . PRO A 1 284 ? 5.661 4.503 -1.040 1.00 80.44 284 PRO A CA 1
ATOM 2326 C C . PRO A 1 284 ? 6.445 3.222 -0.758 1.00 80.44 284 PRO A C 1
ATOM 2328 O O . PRO A 1 284 ? 6.006 2.124 -1.073 1.00 80.44 284 PRO A O 1
ATOM 2331 N N . TRP A 1 285 ? 7.615 3.338 -0.132 1.00 81.81 285 TRP A N 1
ATOM 2332 C CA . TRP A 1 285 ? 8.404 2.161 0.223 1.00 81.81 285 TRP A CA 1
ATOM 2333 C C . TRP A 1 285 ? 7.761 1.338 1.342 1.00 81.81 285 TRP A C 1
ATOM 2335 O O . TRP A 1 285 ? 8.084 0.164 1.452 1.00 81.81 285 TRP A O 1
ATOM 2345 N N . GLU A 1 286 ? 6.903 1.926 2.184 1.00 83.75 286 GLU A N 1
ATOM 2346 C CA . GLU A 1 286 ? 6.180 1.189 3.229 1.00 83.75 286 GLU A CA 1
ATOM 2347 C C . GLU A 1 286 ? 5.112 0.297 2.598 1.00 83.75 286 GLU A C 1
ATOM 2349 O O . GLU A 1 286 ? 5.032 -0.860 2.985 1.00 83.75 286 GLU A O 1
ATOM 2354 N N . ILE A 1 287 ? 4.426 0.752 1.541 1.00 86.56 287 ILE A N 1
ATOM 2355 C CA . ILE A 1 287 ? 3.534 -0.101 0.730 1.00 86.56 287 ILE A CA 1
ATOM 2356 C C . ILE A 1 287 ? 4.273 -1.356 0.231 1.00 86.56 287 ILE A C 1
ATOM 2358 O O . ILE A 1 287 ? 3.744 -2.461 0.316 1.00 86.56 287 ILE A O 1
ATOM 2362 N N . LEU A 1 288 ? 5.522 -1.214 -0.231 1.00 88.88 288 LEU A N 1
ATOM 2363 C CA . LEU A 1 288 ? 6.334 -2.355 -0.676 1.00 88.88 288 LEU A CA 1
ATOM 2364 C C . LEU A 1 288 ? 6.711 -3.310 0.472 1.00 88.88 288 LEU A C 1
ATOM 2366 O O . LEU A 1 288 ? 6.839 -4.510 0.243 1.00 88.88 288 LEU A O 1
ATOM 2370 N N . GLU A 1 289 ? 6.904 -2.809 1.699 1.00 86.19 289 GLU A N 1
ATOM 2371 C CA . GLU A 1 289 ? 7.120 -3.683 2.865 1.00 86.19 289 GLU A CA 1
ATOM 2372 C C . GLU A 1 289 ? 5.826 -4.403 3.266 1.00 86.19 289 GLU A C 1
ATOM 2374 O O . GLU A 1 289 ? 5.853 -5.607 3.511 1.00 86.19 289 GLU A O 1
ATOM 2379 N N . LEU A 1 290 ? 4.692 -3.691 3.284 1.00 87.56 290 LEU A N 1
ATOM 2380 C CA . LEU A 1 290 ? 3.381 -4.278 3.576 1.00 87.56 290 LEU A CA 1
ATOM 2381 C C . LEU A 1 290 ? 3.031 -5.384 2.584 1.00 87.56 290 LEU A C 1
ATOM 2383 O O . LEU A 1 290 ? 2.501 -6.418 2.976 1.00 87.56 290 LEU A O 1
ATOM 2387 N N . ASN A 1 291 ? 3.377 -5.193 1.310 1.00 89.19 291 ASN A N 1
ATOM 2388 C CA . ASN A 1 291 ? 3.199 -6.195 0.267 1.00 89.19 291 ASN A CA 1
ATOM 2389 C C . ASN A 1 291 ? 3.877 -7.519 0.622 1.00 89.19 291 ASN A C 1
ATOM 2391 O O . ASN A 1 291 ? 3.263 -8.576 0.523 1.00 89.19 291 ASN A O 1
ATOM 2395 N N . LYS A 1 292 ? 5.117 -7.458 1.113 1.00 85.81 292 LYS A N 1
ATOM 2396 C CA . LYS A 1 292 ? 5.850 -8.647 1.549 1.00 85.81 292 LYS A CA 1
ATOM 2397 C C . LYS A 1 292 ? 5.169 -9.347 2.727 1.00 85.81 292 LYS A C 1
ATOM 2399 O O . LYS A 1 292 ? 5.047 -10.569 2.711 1.00 85.81 292 LYS A O 1
ATOM 2404 N N . ILE A 1 293 ? 4.730 -8.579 3.727 1.00 85.06 293 ILE A N 1
ATOM 2405 C CA . ILE A 1 293 ? 4.013 -9.111 4.898 1.00 85.06 293 ILE A CA 1
ATOM 2406 C C . ILE A 1 293 ? 2.738 -9.822 4.441 1.00 85.06 293 ILE A C 1
ATOM 2408 O O . ILE A 1 293 ? 2.508 -10.973 4.806 1.00 85.06 293 ILE A O 1
ATOM 2412 N N . LYS A 1 294 ? 1.954 -9.176 3.573 1.00 86.50 294 LYS A N 1
ATOM 2413 C CA . LYS A 1 294 ? 0.668 -9.710 3.131 1.00 86.50 294 LYS A CA 1
ATOM 2414 C C . LYS A 1 294 ? 0.796 -10.959 2.264 1.00 86.50 294 LYS A C 1
ATOM 2416 O O . LYS A 1 294 ? -0.006 -11.870 2.412 1.00 86.50 294 LYS A O 1
ATOM 2421 N N . ILE A 1 295 ? 1.813 -11.046 1.401 1.00 84.94 295 ILE A N 1
ATOM 2422 C CA . ILE A 1 295 ? 2.100 -12.273 0.634 1.00 84.94 295 ILE A CA 1
ATOM 2423 C C . ILE A 1 295 ? 2.370 -13.446 1.580 1.00 84.94 295 ILE A C 1
ATOM 2425 O O . ILE A 1 295 ? 1.868 -14.546 1.364 1.00 84.94 295 ILE A O 1
ATOM 2429 N N . PHE A 1 296 ? 3.151 -13.217 2.635 1.00 82.19 296 PHE A N 1
ATOM 2430 C CA . PHE A 1 296 ? 3.456 -14.252 3.616 1.00 82.19 296 PHE A CA 1
ATOM 2431 C C . PHE A 1 296 ? 2.218 -14.674 4.421 1.00 82.19 296 PHE A C 1
ATOM 2433 O O . PHE A 1 296 ? 2.009 -15.866 4.622 1.00 82.19 296 PHE A O 1
ATOM 2440 N N . GLU A 1 297 ? 1.382 -13.719 4.838 1.00 79.88 297 GLU A N 1
ATOM 2441 C CA . GLU A 1 297 ? 0.107 -13.978 5.523 1.00 79.88 297 GLU A CA 1
ATOM 2442 C C . GLU A 1 297 ? -0.850 -14.800 4.645 1.00 79.88 297 GLU A C 1
ATOM 2444 O O . GLU A 1 297 ? -1.274 -15.885 5.030 1.00 79.88 297 GLU A O 1
ATOM 2449 N N . LEU A 1 298 ? -1.112 -14.345 3.417 1.00 79.56 298 LEU A N 1
ATOM 2450 C CA . LEU A 1 298 ? -1.996 -15.038 2.476 1.00 79.56 298 LEU A CA 1
ATOM 2451 C C . LEU A 1 298 ? -1.493 -16.448 2.131 1.00 79.56 298 LEU A C 1
ATOM 2453 O O . LEU A 1 298 ? -2.293 -17.358 1.922 1.00 79.56 298 LEU A O 1
ATOM 2457 N N . ALA A 1 299 ? -0.173 -16.649 2.084 1.00 76.88 299 ALA A N 1
ATOM 2458 C CA . ALA A 1 299 ? 0.407 -17.967 1.861 1.00 76.88 299 ALA A CA 1
ATOM 2459 C C . ALA A 1 299 ? 0.144 -18.938 3.027 1.00 76.88 299 ALA A C 1
ATOM 2461 O O . ALA A 1 299 ? 0.016 -20.132 2.766 1.00 76.88 299 ALA A O 1
ATOM 2462 N N . LYS A 1 300 ? 0.033 -18.448 4.275 1.00 73.88 300 LYS A N 1
ATOM 2463 C CA . LYS A 1 300 ? -0.330 -19.265 5.450 1.00 73.88 300 LYS A CA 1
ATOM 2464 C C . LYS A 1 300 ? -1.803 -19.679 5.445 1.00 73.88 300 LYS A C 1
ATOM 2466 O O . LYS A 1 300 ? -2.107 -20.807 5.815 1.00 73.88 300 LYS A O 1
ATOM 2471 N N . ASP A 1 301 ? -2.693 -18.776 5.036 1.00 65.62 301 ASP A N 1
ATOM 2472 C CA . ASP A 1 301 ? -4.149 -18.978 5.109 1.00 65.62 301 ASP A CA 1
ATOM 2473 C C . ASP A 1 301 ? -4.715 -19.817 3.957 1.00 65.62 301 ASP A C 1
ATOM 2475 O O . ASP A 1 301 ? -5.812 -20.379 4.047 1.00 65.62 301 ASP A O 1
ATOM 2479 N N . ALA A 1 302 ? -4.005 -19.887 2.835 1.00 59.50 302 ALA A N 1
ATOM 2480 C CA . ALA A 1 302 ? -4.500 -20.596 1.672 1.00 59.50 302 ALA A CA 1
ATOM 2481 C C . ALA A 1 302 ? -4.446 -22.123 1.877 1.00 59.50 302 ALA A C 1
ATOM 2483 O O . ALA A 1 302 ? -3.411 -22.715 2.176 1.00 59.50 302 ALA A O 1
ATOM 2484 N N . LYS A 1 303 ? -5.598 -22.779 1.671 1.00 48.41 303 LYS A N 1
ATOM 2485 C CA . LYS A 1 303 ? -5.705 -24.239 1.544 1.00 48.41 303 LYS A CA 1
ATOM 2486 C C . LYS A 1 303 ? -5.106 -24.653 0.203 1.00 48.41 303 LYS A C 1
ATOM 2488 O O . LYS A 1 303 ? -5.810 -24.735 -0.802 1.00 48.41 303 LYS A O 1
ATOM 2493 N N . TRP A 1 304 ? -3.798 -24.846 0.175 1.00 49.31 304 TRP A N 1
ATOM 2494 C CA . TRP A 1 304 ? -3.103 -25.394 -0.981 1.00 49.31 304 TRP A CA 1
ATOM 2495 C C . TRP A 1 304 ? -3.270 -26.911 -1.004 1.00 49.31 304 TRP A C 1
ATOM 2497 O O . TRP A 1 304 ? -3.347 -27.544 0.047 1.00 49.31 304 TRP A O 1
ATOM 2507 N N . ARG A 1 305 ? -3.350 -27.510 -2.196 1.00 39.75 305 ARG A N 1
ATOM 2508 C CA . ARG A 1 305 ? -3.217 -28.963 -2.288 1.00 39.75 305 ARG A CA 1
ATOM 2509 C C . ARG A 1 305 ? -1.788 -29.322 -1.895 1.00 39.75 305 ARG A C 1
ATOM 2511 O O . ARG A 1 305 ? -0.859 -28.826 -2.527 1.00 39.75 305 ARG A O 1
ATOM 2518 N N . ASP A 1 306 ? -1.632 -30.232 -0.941 1.00 39.66 306 ASP A N 1
ATOM 2519 C CA . ASP A 1 306 ? -0.405 -31.014 -0.731 1.00 39.66 306 ASP A CA 1
ATOM 2520 C C . ASP A 1 306 ? -0.155 -31.972 -1.923 1.00 39.66 306 ASP A C 1
ATOM 2522 O O . ASP A 1 306 ? 0.139 -33.153 -1.750 1.00 39.66 306 ASP A O 1
ATOM 2526 N N . GLU A 1 307 ? -0.337 -31.512 -3.165 1.00 37.53 307 GLU A N 1
ATOM 2527 C CA . GLU A 1 307 ? -0.116 -32.321 -4.361 1.00 37.53 307 GLU A CA 1
ATOM 2528 C C . GLU A 1 307 ? 1.216 -31.926 -5.002 1.00 37.53 307 GLU A C 1
ATOM 2530 O O . GLU A 1 307 ? 1.334 -30.961 -5.753 1.00 37.53 307 GLU A O 1
ATOM 2535 N N . GLU A 1 308 ? 2.199 -32.762 -4.661 1.00 37.34 308 GLU A N 1
ATOM 2536 C CA . GLU A 1 308 ? 3.577 -32.847 -5.142 1.00 37.34 308 GLU A CA 1
ATOM 2537 C C . GLU A 1 308 ? 4.552 -31.802 -4.583 1.00 37.34 308 GLU A C 1
ATOM 2539 O O . GLU A 1 308 ? 5.050 -30.916 -5.281 1.00 37.34 308 GLU A O 1
ATOM 2544 N N . GLU A 1 309 ? 4.972 -32.041 -3.333 1.00 36.88 309 GLU A N 1
ATOM 2545 C CA . GLU A 1 309 ? 6.383 -31.904 -2.955 1.00 36.88 309 GLU A CA 1
ATOM 2546 C C . GLU A 1 309 ? 7.261 -32.585 -4.021 1.00 36.88 309 GLU A C 1
ATOM 2548 O O . GLU A 1 309 ? 7.596 -33.766 -3.941 1.00 36.88 309 GLU A O 1
ATOM 2553 N N . LYS A 1 310 ? 7.658 -31.849 -5.057 1.00 34.44 310 LYS A N 1
ATOM 2554 C CA . LYS A 1 310 ? 8.870 -32.180 -5.797 1.00 34.44 310 LYS A CA 1
ATOM 2555 C C . LYS A 1 310 ? 9.998 -31.413 -5.143 1.00 34.44 310 LYS A C 1
ATOM 2557 O O . LYS A 1 310 ? 10.227 -30.241 -5.439 1.00 34.44 310 LYS A O 1
ATOM 2562 N N . GLU A 1 311 ? 10.677 -32.097 -4.223 1.00 32.31 311 GLU A N 1
ATOM 2563 C CA . GLU A 1 311 ? 11.965 -31.678 -3.685 1.00 32.31 311 GLU A CA 1
ATOM 2564 C C . GLU A 1 311 ? 12.892 -31.241 -4.827 1.00 32.31 311 GLU A C 1
ATOM 2566 O O . GLU A 1 311 ? 13.476 -32.048 -5.547 1.00 32.31 311 GLU A O 1
ATOM 2571 N N . ILE A 1 312 ? 13.085 -29.932 -4.949 1.00 34.84 312 ILE A N 1
ATOM 2572 C CA . ILE A 1 312 ? 14.343 -29.364 -5.420 1.00 34.84 312 ILE A CA 1
ATOM 2573 C C . ILE A 1 312 ? 14.837 -28.458 -4.291 1.00 34.84 312 ILE A C 1
ATOM 2575 O O . ILE A 1 312 ? 14.724 -27.238 -4.338 1.00 34.84 312 ILE A O 1
ATOM 2579 N N . GLY A 1 313 ? 15.350 -29.097 -3.235 1.00 34.56 313 GLY A N 1
ATOM 2580 C CA . GLY A 1 313 ? 16.069 -28.463 -2.128 1.00 34.56 313 GLY A CA 1
ATOM 2581 C C . GLY A 1 313 ? 15.212 -27.627 -1.170 1.00 34.56 313 GLY A C 1
ATOM 2582 O O . GLY A 1 313 ? 15.051 -26.428 -1.368 1.00 34.56 313 GLY A O 1
ATOM 2583 N N . ASN A 1 314 ? 14.759 -28.237 -0.070 1.00 31.72 314 ASN A N 1
ATOM 2584 C CA . ASN A 1 314 ? 14.302 -27.601 1.180 1.00 31.72 314 ASN A CA 1
ATOM 2585 C C . ASN A 1 314 ? 13.420 -26.334 1.078 1.00 31.72 314 ASN A C 1
ATOM 2587 O O . ASN A 1 314 ? 13.566 -25.449 1.927 1.00 31.72 314 ASN A O 1
ATOM 2591 N N . LYS A 1 315 ? 12.536 -26.178 0.080 1.00 37.56 315 LYS A N 1
ATOM 2592 C CA . LYS A 1 315 ? 11.637 -25.007 -0.009 1.00 37.56 315 LYS A CA 1
ATOM 2593 C C . LYS A 1 315 ? 10.276 -25.361 -0.600 1.00 37.56 315 LYS A C 1
ATOM 2595 O O . LYS A 1 315 ? 10.193 -25.918 -1.687 1.00 37.56 315 LYS A O 1
ATOM 2600 N N . THR A 1 316 ? 9.233 -24.978 0.129 1.00 39.75 316 THR A N 1
ATOM 2601 C CA . THR A 1 316 ? 7.820 -25.173 -0.201 1.00 39.75 316 THR A CA 1
ATOM 2602 C C . THR A 1 316 ? 7.421 -24.374 -1.447 1.00 39.75 316 THR A C 1
ATOM 2604 O O . THR A 1 316 ? 7.718 -23.178 -1.554 1.00 39.75 316 THR A O 1
ATOM 2607 N N . ILE A 1 317 ? 6.751 -25.037 -2.391 1.00 45.34 317 ILE A N 1
ATOM 2608 C CA . ILE A 1 317 ? 6.174 -24.461 -3.613 1.00 45.34 317 ILE A CA 1
ATOM 2609 C C . ILE A 1 317 ? 4.658 -24.643 -3.517 1.00 45.34 317 ILE A C 1
ATOM 2611 O O . ILE A 1 317 ? 4.199 -25.744 -3.237 1.00 45.34 317 ILE A O 1
ATOM 2615 N N . PHE A 1 318 ? 3.888 -23.582 -3.755 1.00 48.12 318 PHE A N 1
ATOM 2616 C CA . PHE A 1 318 ? 2.428 -23.611 -3.707 1.00 48.12 318 PHE A CA 1
ATOM 2617 C C . PHE A 1 318 ? 1.863 -23.295 -5.099 1.00 48.12 318 PHE A C 1
ATOM 2619 O O . PHE A 1 318 ? 2.084 -22.204 -5.627 1.00 48.12 318 PHE A O 1
ATOM 2626 N N . VAL A 1 319 ? 1.175 -24.260 -5.722 1.00 49.84 319 VAL A N 1
ATOM 2627 C CA . VAL A 1 319 ? 0.571 -24.121 -7.061 1.00 49.84 319 VAL A CA 1
ATOM 2628 C C . VAL A 1 319 ? -0.953 -24.333 -6.957 1.00 49.84 319 VAL A C 1
ATOM 2630 O O . VAL A 1 319 ? -1.382 -25.324 -6.371 1.00 49.84 319 VAL A O 1
ATOM 2633 N N . PRO A 1 320 ? -1.804 -23.434 -7.491 1.00 43.16 320 PRO A N 1
ATOM 2634 C CA . PRO A 1 320 ? -3.261 -23.598 -7.467 1.00 43.16 320 PRO A CA 1
ATOM 2635 C C . PRO A 1 320 ? -3.764 -24.720 -8.391 1.00 43.16 320 PRO A C 1
ATOM 2637 O O . PRO A 1 320 ? -3.223 -24.921 -9.476 1.00 43.16 320 PRO A O 1
ATOM 2640 N N . GLU A 1 321 ? -4.907 -25.330 -8.040 1.00 37.75 321 GLU A N 1
ATOM 2641 C CA . GLU A 1 321 ? -5.579 -26.443 -8.757 1.00 37.75 321 GLU A CA 1
ATOM 2642 C C . GLU A 1 321 ? -5.850 -26.234 -10.263 1.00 37.75 321 GLU A C 1
ATOM 2644 O O . GLU A 1 321 ? -6.189 -27.183 -10.967 1.00 37.75 321 GLU A O 1
ATOM 2649 N N . LYS A 1 322 ? -5.793 -24.994 -10.763 1.00 38.66 322 LYS A N 1
ATOM 2650 C CA . LYS A 1 322 ? -6.199 -24.618 -12.133 1.00 38.66 322 LYS A CA 1
ATOM 2651 C C . LYS A 1 322 ? -5.096 -23.932 -12.934 1.00 38.66 322 LYS A C 1
ATOM 2653 O O . LYS A 1 322 ? -5.379 -23.313 -13.960 1.00 38.66 322 LYS A O 1
ATOM 2658 N N . VAL A 1 323 ? -3.851 -24.012 -12.474 1.00 44.59 323 VAL A N 1
ATOM 2659 C CA . VAL A 1 323 ? -2.709 -23.607 -13.292 1.00 44.59 323 VAL A CA 1
ATOM 2660 C C . VAL A 1 323 ? -2.371 -24.776 -14.212 1.00 44.59 323 VAL A C 1
ATOM 2662 O O . VAL A 1 323 ? -2.009 -25.851 -13.743 1.00 44.59 323 VAL A O 1
ATOM 2665 N N . ASN A 1 324 ? -2.517 -24.581 -15.527 1.00 40.75 324 ASN A N 1
ATOM 2666 C CA . ASN A 1 324 ? -2.030 -25.535 -16.524 1.00 40.75 324 ASN A CA 1
ATOM 2667 C C . ASN A 1 324 ? -0.501 -25.572 -16.435 1.00 40.75 324 ASN A C 1
ATOM 2669 O O . ASN A 1 324 ? 0.192 -24.756 -17.036 1.00 40.75 324 ASN A O 1
ATOM 2673 N N . PHE A 1 325 ? 0.009 -26.495 -15.627 1.00 44.94 325 PHE A N 1
ATOM 2674 C CA . PHE A 1 325 ? 1.421 -26.635 -15.321 1.00 44.94 325 PHE A CA 1
ATOM 2675 C C . PHE A 1 325 ? 2.005 -27.779 -16.155 1.00 44.94 325 PHE A C 1
ATOM 2677 O O . PHE A 1 325 ? 2.038 -28.931 -15.735 1.00 44.94 325 PHE A O 1
ATOM 2684 N N . ALA A 1 326 ? 2.471 -27.470 -17.363 1.00 42.00 326 ALA A N 1
ATOM 2685 C CA . ALA A 1 326 ? 3.645 -28.166 -17.874 1.00 42.00 326 ALA A CA 1
ATOM 2686 C C . ALA A 1 326 ? 4.818 -27.365 -17.323 1.00 42.00 326 ALA A C 1
ATOM 2688 O O . ALA A 1 326 ? 4.872 -26.183 -17.637 1.00 42.00 326 ALA A O 1
ATOM 2689 N N . LEU A 1 327 ? 5.686 -27.943 -16.478 1.00 53.03 327 LEU A N 1
ATOM 2690 C CA . LEU A 1 327 ? 6.933 -27.277 -16.083 1.00 53.03 327 LEU A CA 1
ATOM 2691 C C . LEU A 1 327 ? 7.642 -26.852 -17.375 1.00 53.03 327 LEU A C 1
ATOM 2693 O O . LEU A 1 327 ? 8.150 -27.734 -18.076 1.00 53.03 327 LEU A O 1
ATOM 2697 N N . PRO A 1 328 ? 7.660 -25.552 -17.719 1.00 56.81 328 PRO A N 1
ATOM 2698 C CA . PRO A 1 328 ? 8.478 -25.068 -18.815 1.00 56.81 328 PRO A CA 1
ATOM 2699 C C . PRO A 1 328 ? 9.922 -25.442 -18.470 1.00 56.81 328 PRO A C 1
ATOM 2701 O O . PRO A 1 328 ? 10.282 -25.488 -17.285 1.00 56.81 328 PRO A O 1
ATOM 2704 N N . ASN A 1 329 ? 10.744 -25.770 -19.461 1.00 60.78 329 ASN A N 1
ATOM 2705 C CA . ASN A 1 329 ? 12.085 -26.291 -19.216 1.00 60.78 329 ASN A CA 1
ATOM 2706 C C . ASN A 1 329 ? 12.850 -25.350 -18.269 1.00 60.78 329 ASN A C 1
ATOM 2708 O O . ASN A 1 329 ? 13.119 -24.196 -18.588 1.00 60.78 329 ASN A O 1
ATOM 2712 N N . GLY A 1 330 ? 13.168 -25.836 -17.065 1.00 66.31 330 GLY A N 1
ATOM 2713 C CA . GLY A 1 330 ? 14.009 -25.131 -16.097 1.00 66.31 330 GLY A CA 1
ATOM 2714 C C . GLY A 1 330 ? 13.398 -23.936 -15.352 1.00 66.31 330 GLY A C 1
ATOM 2715 O O . GLY A 1 330 ? 14.156 -23.265 -14.648 1.00 66.31 330 GLY A O 1
ATOM 2716 N N . ALA A 1 331 ? 12.090 -23.661 -15.445 1.00 74.94 331 ALA A N 1
ATOM 2717 C CA . ALA A 1 331 ? 11.450 -22.629 -14.615 1.00 74.94 331 ALA A CA 1
ATOM 2718 C C . ALA A 1 331 ? 11.529 -22.974 -13.109 1.00 74.94 331 ALA A C 1
ATOM 2720 O O . ALA A 1 331 ? 11.477 -24.144 -12.720 1.00 74.94 331 ALA A O 1
ATOM 2721 N N . ARG A 1 332 ? 11.670 -21.961 -12.244 1.00 75.12 332 ARG A N 1
ATOM 2722 C CA . ARG A 1 332 ? 11.830 -22.099 -10.786 1.00 75.12 332 ARG A CA 1
ATOM 2723 C C . ARG A 1 332 ? 10.872 -21.181 -10.040 1.00 75.12 332 ARG A C 1
ATOM 2725 O O . ARG A 1 332 ? 10.885 -19.971 -10.234 1.00 75.12 332 ARG A O 1
ATOM 2732 N N . ILE A 1 333 ? 10.101 -21.747 -9.121 1.00 79.25 333 ILE A N 1
ATOM 2733 C CA . ILE A 1 333 ? 9.203 -20.994 -8.240 1.00 79.25 333 ILE A CA 1
ATOM 2734 C C . ILE A 1 333 ? 9.600 -21.302 -6.798 1.00 79.25 333 ILE A C 1
ATOM 2736 O O . ILE A 1 333 ? 9.751 -22.470 -6.450 1.00 79.25 333 ILE A O 1
ATOM 2740 N N . LYS A 1 334 ? 9.809 -20.276 -5.967 1.00 73.75 334 LYS A N 1
ATOM 2741 C CA . LYS A 1 334 ? 10.300 -20.426 -4.590 1.00 73.75 334 LYS A CA 1
ATOM 2742 C C . LYS A 1 334 ? 9.508 -19.573 -3.602 1.00 73.75 334 LYS A C 1
ATOM 2744 O O . LYS A 1 334 ? 9.447 -18.356 -3.732 1.00 73.75 334 LYS A O 1
ATOM 2749 N N . GLY A 1 335 ? 8.916 -20.219 -2.603 1.00 64.56 335 GLY A N 1
ATOM 2750 C CA . GLY A 1 335 ? 7.919 -19.589 -1.744 1.00 64.56 335 GLY A CA 1
ATOM 2751 C C . GLY A 1 335 ? 8.433 -18.582 -0.698 1.00 64.56 335 GLY A C 1
ATOM 2752 O O . GLY A 1 335 ? 9.629 -18.585 -0.384 1.00 64.56 335 GLY A O 1
ATOM 2753 N N . PRO A 1 336 ? 7.502 -17.786 -0.118 1.00 76.12 336 PRO A N 1
ATOM 2754 C CA . PRO A 1 336 ? 6.047 -17.849 -0.353 1.00 76.12 336 PRO A CA 1
ATOM 2755 C C . PRO A 1 336 ? 5.630 -17.247 -1.706 1.00 76.12 336 PRO A C 1
ATOM 2757 O O . PRO A 1 336 ? 5.925 -16.095 -1.991 1.00 76.12 336 PRO A O 1
ATOM 2760 N N . CYS A 1 337 ? 4.917 -18.007 -2.538 1.00 80.31 337 CYS A N 1
ATOM 2761 C CA . CYS A 1 337 ? 4.396 -17.512 -3.813 1.00 80.31 337 CYS A CA 1
ATOM 2762 C C . CYS A 1 337 ? 2.899 -17.778 -3.900 1.00 80.31 337 CYS A C 1
ATOM 2764 O O . CYS A 1 337 ? 2.446 -18.859 -3.533 1.00 80.31 337 CYS A O 1
ATOM 2766 N N . ILE A 1 338 ? 2.153 -16.802 -4.410 1.00 82.56 338 ILE A N 1
ATOM 2767 C CA . ILE A 1 338 ? 0.712 -16.910 -4.646 1.00 82.56 338 ILE A CA 1
ATOM 2768 C C . ILE A 1 338 ? 0.488 -16.710 -6.134 1.00 82.56 338 ILE A C 1
ATOM 2770 O O . ILE A 1 338 ? 0.913 -15.702 -6.694 1.00 82.56 338 ILE A O 1
ATOM 2774 N N . LEU A 1 339 ? -0.157 -17.679 -6.774 1.00 84.38 339 LEU A N 1
ATOM 2775 C CA . LEU A 1 339 ? -0.398 -17.674 -8.211 1.00 84.38 339 LEU A CA 1
ATOM 2776 C C . LEU A 1 339 ? -1.904 -17.603 -8.479 1.00 84.38 339 LEU A C 1
ATOM 2778 O O . LEU A 1 339 ? -2.690 -18.322 -7.868 1.00 84.38 339 LEU A O 1
ATOM 2782 N N . GLY A 1 340 ? -2.301 -16.729 -9.390 1.00 82.75 340 GLY A N 1
ATOM 2783 C CA . GLY A 1 340 ? -3.669 -16.555 -9.843 1.00 82.75 340 GLY A CA 1
ATOM 2784 C C . GLY A 1 340 ? -4.069 -17.587 -10.894 1.00 82.75 340 GLY A C 1
ATOM 2785 O O . GLY A 1 340 ? -3.329 -18.505 -11.255 1.00 82.75 340 GLY A O 1
ATOM 2786 N N . LYS A 1 341 ? -5.277 -17.426 -11.419 1.00 80.81 341 LYS A N 1
ATOM 2787 C CA . LYS A 1 341 ? -5.844 -18.262 -12.481 1.00 80.81 341 LYS A CA 1
ATOM 2788 C C . LYS A 1 341 ? -5.344 -17.815 -13.850 1.00 80.81 341 LYS A C 1
ATOM 2790 O O . LYS A 1 341 ? -5.105 -16.633 -14.083 1.00 80.81 341 LYS A O 1
ATOM 2795 N N . ASN A 1 342 ? -5.294 -18.754 -14.796 1.00 83.06 342 ASN A N 1
ATOM 2796 C CA . ASN A 1 342 ? -4.970 -18.482 -16.203 1.00 83.06 342 ASN A CA 1
ATOM 2797 C C . ASN A 1 342 ? -3.622 -17.764 -16.395 1.00 83.06 342 ASN A C 1
ATOM 2799 O O . ASN A 1 342 ? -3.496 -16.915 -17.277 1.00 83.06 342 ASN A O 1
ATOM 2803 N N . ILE A 1 343 ? -2.639 -18.074 -15.549 1.00 85.25 343 ILE A N 1
ATOM 2804 C CA . ILE A 1 343 ? -1.280 -17.567 -15.720 1.00 85.25 343 ILE A CA 1
ATOM 2805 C C . ILE A 1 343 ? -0.527 -18.402 -16.757 1.00 85.25 343 ILE A C 1
ATOM 2807 O O . ILE A 1 343 ? -0.726 -19.613 -16.863 1.00 85.25 343 ILE A O 1
ATOM 2811 N N . GLU A 1 344 ? 0.360 -17.754 -17.501 1.00 84.81 344 GLU A N 1
ATOM 2812 C CA . GLU A 1 344 ? 1.298 -18.406 -18.415 1.00 84.81 344 GLU A CA 1
ATOM 2813 C C . GLU A 1 344 ? 2.718 -18.100 -17.938 1.00 84.81 344 GLU A C 1
ATOM 2815 O O . GLU A 1 344 ? 3.086 -16.932 -17.824 1.00 84.81 344 GLU A O 1
ATOM 2820 N N . ILE A 1 345 ? 3.513 -19.132 -17.656 1.00 86.50 345 ILE A N 1
ATOM 2821 C CA . ILE A 1 345 ? 4.934 -19.011 -17.306 1.00 86.50 345 ILE A CA 1
ATOM 2822 C C . ILE A 1 345 ? 5.728 -19.770 -18.369 1.00 86.50 345 ILE A C 1
ATOM 2824 O O . ILE A 1 345 ? 5.337 -20.877 -18.732 1.00 86.50 345 ILE A O 1
ATOM 2828 N N . GLN A 1 346 ? 6.798 -19.167 -18.885 1.00 86.06 346 GLN A N 1
ATOM 2829 C CA . GLN A 1 346 ? 7.659 -19.748 -19.921 1.00 86.06 346 GLN A CA 1
ATOM 2830 C C . GLN A 1 346 ? 8.997 -20.272 -19.346 1.00 86.06 346 GLN A C 1
ATOM 2832 O O . GLN A 1 346 ? 9.182 -20.310 -18.125 1.00 86.06 346 GLN A O 1
ATOM 2837 N N . ASP A 1 347 ? 9.905 -20.744 -20.206 1.00 83.12 347 ASP A N 1
ATOM 2838 C CA . ASP A 1 347 ? 11.102 -21.510 -19.835 1.00 83.12 347 ASP A CA 1
ATOM 2839 C C . ASP A 1 347 ? 12.082 -20.679 -18.984 1.00 83.12 347 ASP A C 1
ATOM 2841 O O . ASP A 1 347 ? 12.290 -19.483 -19.186 1.00 83.12 347 ASP A O 1
ATOM 2845 N N . TYR A 1 348 ? 12.721 -21.319 -18.002 1.00 82.75 348 TYR A N 1
ATOM 2846 C CA . TYR A 1 348 ? 13.751 -20.713 -17.141 1.00 82.75 348 TYR A CA 1
ATOM 2847 C C . TYR A 1 348 ? 13.347 -19.456 -16.341 1.00 82.75 348 TYR A C 1
ATOM 2849 O O . TYR A 1 348 ? 14.216 -18.808 -15.755 1.00 82.75 348 TYR A O 1
ATOM 2857 N N . ALA A 1 349 ? 12.058 -19.108 -16.260 1.00 87.06 349 ALA A N 1
ATOM 2858 C CA . ALA A 1 349 ? 11.585 -18.024 -15.400 1.00 87.06 349 ALA A CA 1
ATOM 2859 C C . ALA A 1 349 ? 11.820 -18.348 -13.913 1.00 87.06 349 ALA A C 1
ATOM 2861 O O . ALA A 1 349 ? 11.603 -19.478 -13.475 1.00 87.06 349 ALA A O 1
ATOM 2862 N N . ILE A 1 350 ? 12.236 -17.357 -13.123 1.00 87.19 350 ILE A N 1
ATOM 2863 C CA . ILE A 1 350 ? 12.462 -17.462 -11.678 1.00 87.19 350 ILE A CA 1
ATOM 2864 C C . ILE A 1 350 ? 11.480 -16.544 -10.953 1.00 87.19 350 ILE A C 1
ATOM 2866 O O . ILE A 1 350 ? 11.503 -15.331 -11.151 1.00 87.19 350 ILE A O 1
ATOM 2870 N N . ILE A 1 351 ? 10.648 -17.113 -10.081 1.00 89.00 351 ILE A N 1
ATOM 2871 C CA . ILE A 1 351 ? 9.666 -16.374 -9.281 1.00 89.00 351 ILE A CA 1
ATOM 2872 C C . ILE A 1 351 ? 9.878 -16.701 -7.803 1.00 89.00 351 ILE A C 1
ATOM 2874 O O . ILE A 1 351 ? 9.726 -17.854 -7.403 1.00 89.00 351 ILE A O 1
ATOM 2878 N N . GLU A 1 352 ? 10.207 -15.707 -6.978 1.00 84.31 352 GLU A N 1
ATOM 2879 C CA . GLU A 1 352 ? 10.411 -15.892 -5.538 1.00 84.31 352 GLU A CA 1
ATOM 2880 C C . GLU A 1 352 ? 9.604 -14.901 -4.690 1.00 84.31 352 GLU A C 1
ATOM 2882 O O . GLU A 1 352 ? 9.534 -13.718 -5.016 1.00 84.31 352 GLU A O 1
ATOM 2887 N N . ASN A 1 353 ? 9.048 -15.339 -3.558 1.00 82.62 353 ASN A N 1
ATOM 2888 C CA . ASN A 1 353 ? 8.397 -14.460 -2.570 1.00 82.62 353 ASN A CA 1
ATOM 2889 C C . ASN A 1 353 ? 7.322 -13.514 -3.161 1.00 82.62 353 ASN A C 1
ATOM 2891 O O . ASN A 1 353 ? 7.230 -12.359 -2.743 1.00 82.62 353 ASN A O 1
ATOM 2895 N N . SER A 1 354 ? 6.590 -13.938 -4.196 1.00 91.56 354 SER A N 1
ATOM 2896 C CA . SER A 1 354 ? 5.822 -13.024 -5.055 1.00 91.56 354 SER A CA 1
ATOM 2897 C C . SER A 1 354 ? 4.355 -13.419 -5.218 1.00 91.56 354 SER A C 1
ATOM 2899 O O . SER A 1 354 ? 4.003 -14.598 -5.203 1.00 91.56 354 SER A O 1
ATOM 2901 N N . TYR A 1 355 ? 3.502 -12.417 -5.429 1.00 92.81 355 TYR A N 1
ATOM 2902 C CA . TYR A 1 355 ? 2.117 -12.589 -5.859 1.00 92.81 355 TYR A CA 1
ATOM 2903 C C . TYR A 1 355 ? 2.026 -12.376 -7.375 1.00 92.81 355 TYR A C 1
ATOM 2905 O O . TYR A 1 355 ? 2.444 -11.336 -7.886 1.00 92.81 355 TYR A O 1
ATOM 2913 N N . ILE A 1 356 ? 1.469 -13.344 -8.096 1.00 93.81 356 ILE A N 1
ATOM 2914 C CA . ILE A 1 356 ? 1.235 -13.284 -9.540 1.00 93.81 356 ILE A CA 1
ATOM 2915 C C . ILE A 1 356 ? -0.261 -13.431 -9.777 1.00 93.81 356 ILE A C 1
ATOM 2917 O O . ILE A 1 356 ? -0.776 -14.538 -9.690 1.00 93.81 356 ILE A O 1
ATOM 2921 N N . GLY A 1 357 ? -0.971 -12.344 -10.059 1.00 92.38 357 GLY A N 1
ATOM 2922 C CA . GLY A 1 357 ? -2.424 -12.384 -10.187 1.00 92.38 357 GLY A CA 1
ATOM 2923 C C . GLY A 1 357 ? -2.932 -12.945 -11.510 1.00 92.38 357 GLY A C 1
ATOM 2924 O O . GLY A 1 357 ? -2.180 -13.325 -12.414 1.00 92.38 357 GLY A O 1
ATOM 2925 N N . ASP A 1 358 ? -4.257 -12.994 -11.608 1.00 88.94 358 ASP A N 1
ATOM 2926 C CA . ASP A 1 358 ? -4.976 -13.641 -12.701 1.00 88.94 358 ASP A CA 1
ATOM 2927 C C . ASP A 1 358 ? -4.575 -13.107 -14.086 1.00 88.94 358 ASP A C 1
ATOM 2929 O O . ASP A 1 358 ? -4.438 -11.900 -14.298 1.00 88.94 358 ASP A O 1
ATOM 2933 N N . GLY A 1 359 ? -4.423 -14.010 -15.056 1.00 89.12 359 GLY A N 1
ATOM 2934 C CA . GLY A 1 359 ? -4.150 -13.664 -16.455 1.00 89.12 359 GLY A CA 1
ATOM 2935 C C . GLY A 1 359 ? -2.744 -13.121 -16.730 1.00 89.12 359 GLY A C 1
ATOM 2936 O O . GLY A 1 359 ? -2.484 -12.644 -17.839 1.00 89.12 359 GLY A O 1
ATOM 2937 N N . CYS A 1 360 ? -1.837 -13.150 -15.747 1.00 95.50 360 CYS A N 1
ATOM 2938 C CA . CYS A 1 360 ? -0.458 -12.718 -15.950 1.00 95.50 360 CYS A CA 1
ATOM 2939 C C . CYS A 1 360 ? 0.307 -13.632 -16.918 1.00 95.50 360 CYS A C 1
ATOM 2941 O O . CYS A 1 360 ? 0.110 -14.847 -16.949 1.00 95.50 360 CYS A O 1
ATOM 2943 N N . LYS A 1 361 ? 1.219 -13.036 -17.691 1.00 94.94 361 LYS A N 1
ATOM 2944 C CA . LYS A 1 361 ? 2.086 -13.739 -18.649 1.00 94.94 361 LYS A CA 1
ATOM 2945 C C . LYS A 1 361 ? 3.545 -13.427 -18.355 1.00 94.94 361 LYS A C 1
ATOM 2947 O O . LYS A 1 361 ? 3.935 -12.259 -18.410 1.00 94.94 361 LYS A O 1
ATOM 2952 N N . ILE A 1 362 ? 4.324 -14.459 -18.060 1.00 95.38 362 ILE A N 1
ATOM 2953 C CA . ILE A 1 362 ? 5.717 -14.385 -17.623 1.00 95.38 362 ILE A CA 1
ATOM 2954 C C . ILE A 1 362 ? 6.596 -15.057 -18.679 1.00 95.38 362 ILE A C 1
ATOM 2956 O O . ILE A 1 362 ? 6.460 -16.252 -18.937 1.00 95.38 362 ILE A O 1
ATOM 2960 N N . GLY A 1 363 ? 7.449 -14.265 -19.324 1.00 93.12 363 GLY A N 1
ATOM 2961 C CA . GLY A 1 363 ? 8.329 -14.698 -20.403 1.00 93.12 363 GLY A CA 1
ATOM 2962 C C . GLY A 1 363 ? 9.541 -15.499 -19.931 1.00 93.12 363 GLY A C 1
ATOM 2963 O O . GLY A 1 363 ? 9.818 -15.603 -18.737 1.00 93.12 363 GLY A O 1
ATOM 2964 N N . ASP A 1 364 ? 10.278 -16.053 -20.891 1.00 89.75 364 ASP A N 1
ATOM 2965 C CA . ASP A 1 364 ? 11.488 -16.829 -20.607 1.00 89.75 364 ASP A CA 1
ATOM 2966 C C . ASP A 1 364 ? 12.555 -16.028 -19.839 1.00 89.75 364 ASP A C 1
ATOM 2968 O O . ASP A 1 364 ? 12.730 -14.827 -20.060 1.00 89.75 364 ASP A O 1
ATOM 2972 N N . HIS A 1 365 ? 13.317 -16.707 -18.977 1.00 91.69 365 HIS A N 1
ATOM 2973 C CA . HIS A 1 365 ? 14.469 -16.144 -18.246 1.00 91.69 365 HIS A CA 1
ATOM 2974 C C . HIS A 1 365 ? 14.169 -14.901 -17.383 1.00 91.69 365 HIS A C 1
ATOM 2976 O O . HIS A 1 365 ? 15.085 -14.197 -16.957 1.00 91.69 365 HIS A O 1
ATOM 2982 N N . THR A 1 366 ? 12.899 -14.605 -17.093 1.00 96.06 366 THR A N 1
ATOM 2983 C CA . THR A 1 366 ? 12.546 -13.479 -16.217 1.00 96.06 366 THR A CA 1
ATOM 2984 C C . THR A 1 366 ? 12.911 -13.763 -14.766 1.00 96.06 366 THR A C 1
ATOM 2986 O O . THR A 1 366 ? 12.820 -14.907 -14.323 1.00 96.06 366 THR A O 1
ATOM 2989 N N . LEU A 1 367 ? 13.221 -12.717 -14.001 1.00 95.38 367 LEU A N 1
ATOM 2990 C CA . LEU A 1 367 ? 13.401 -12.787 -12.551 1.00 95.38 367 LEU A CA 1
ATOM 2991 C C . LEU A 1 367 ? 12.366 -11.903 -11.855 1.00 95.38 367 LEU A C 1
ATOM 2993 O O . LEU A 1 367 ? 12.368 -10.688 -12.043 1.00 95.38 367 LEU A O 1
ATOM 2997 N N . ILE A 1 368 ? 11.508 -12.502 -11.034 1.00 97.06 368 ILE A N 1
ATOM 2998 C CA . ILE A 1 368 ? 10.477 -11.800 -10.266 1.00 97.06 368 ILE A CA 1
ATOM 2999 C C . ILE A 1 368 ? 10.649 -12.150 -8.790 1.00 97.06 368 ILE A C 1
ATOM 3001 O O . ILE A 1 368 ? 10.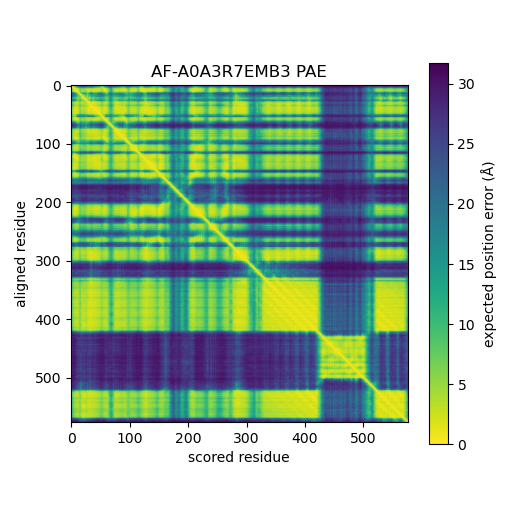474 -13.304 -8.409 1.00 97.06 368 ILE A O 1
ATOM 3005 N N . THR A 1 369 ? 11.006 -11.178 -7.951 1.00 92.50 369 THR A N 1
ATOM 3006 C CA . THR A 1 369 ? 11.285 -11.422 -6.525 1.00 92.50 369 THR A CA 1
ATOM 3007 C C . THR A 1 369 ? 10.634 -10.391 -5.614 1.00 92.50 369 THR A C 1
ATOM 3009 O O . THR A 1 369 ? 10.616 -9.200 -5.930 1.00 92.50 369 THR A O 1
ATOM 3012 N N . ASP A 1 370 ? 10.087 -10.838 -4.477 1.00 90.50 370 ASP A N 1
ATOM 3013 C CA . ASP A 1 370 ? 9.431 -9.989 -3.463 1.00 90.50 370 ASP A CA 1
ATOM 3014 C C . ASP A 1 370 ? 8.384 -9.017 -4.066 1.00 90.50 370 ASP A C 1
ATOM 3016 O O . ASP A 1 370 ? 8.202 -7.895 -3.585 1.00 90.50 370 ASP A O 1
ATOM 3020 N N . SER A 1 371 ? 7.737 -9.409 -5.166 1.00 96.69 371 SER A N 1
ATOM 3021 C CA . SER A 1 371 ? 6.957 -8.514 -6.023 1.00 96.69 371 SER A CA 1
ATOM 3022 C C . SER A 1 371 ? 5.504 -8.945 -6.141 1.00 96.69 371 SER A C 1
ATOM 3024 O O . SER A 1 371 ? 5.148 -10.102 -5.941 1.00 96.69 371 SER A O 1
ATOM 3026 N N . THR A 1 372 ? 4.661 -7.991 -6.506 1.00 97.25 372 THR A N 1
ATOM 3027 C CA . THR A 1 372 ? 3.257 -8.224 -6.821 1.00 97.25 372 THR A CA 1
ATOM 3028 C C . THR A 1 372 ? 2.991 -7.785 -8.241 1.00 97.25 372 THR A C 1
ATOM 3030 O O . THR A 1 372 ? 3.159 -6.615 -8.587 1.00 97.25 372 THR A O 1
ATOM 3033 N N . LEU A 1 373 ? 2.533 -8.725 -9.053 1.00 97.88 373 LEU A N 1
ATOM 3034 C CA . LEU A 1 373 ? 1.889 -8.451 -10.324 1.00 97.88 373 LEU A CA 1
ATOM 3035 C C . LEU A 1 373 ? 0.392 -8.639 -10.088 1.00 97.88 373 LEU A C 1
ATOM 3037 O O . LEU A 1 373 ? -0.001 -9.707 -9.626 1.00 97.88 373 LEU A O 1
ATOM 3041 N N . VAL A 1 374 ? -0.425 -7.612 -10.341 1.00 95.81 374 VAL A N 1
ATOM 3042 C CA . VAL A 1 374 ? -1.884 -7.688 -10.122 1.00 95.81 374 VAL A CA 1
ATOM 3043 C C . VAL A 1 374 ? -2.513 -8.550 -11.234 1.00 95.81 374 VAL A C 1
ATOM 3045 O O . VAL A 1 374 ? -2.057 -9.658 -11.478 1.00 95.81 374 VAL A O 1
ATOM 3048 N N . LYS A 1 375 ? -3.544 -8.106 -11.955 1.00 95.06 375 LYS A N 1
ATOM 3049 C CA . LYS A 1 375 ? -4.151 -8.903 -13.034 1.00 95.06 375 LYS A CA 1
ATOM 3050 C C . LYS A 1 375 ? -3.673 -8.458 -14.408 1.00 95.06 375 LYS A C 1
ATOM 3052 O O . LYS A 1 375 ? -3.468 -7.267 -14.652 1.00 95.06 375 LYS A O 1
ATOM 3057 N N . ASN A 1 376 ? -3.563 -9.416 -15.323 1.00 96.88 376 ASN A N 1
ATOM 3058 C CA . ASN A 1 376 ? -3.223 -9.211 -16.731 1.00 96.88 376 ASN A CA 1
ATOM 3059 C C . ASN A 1 376 ? -1.891 -8.477 -16.961 1.00 96.88 376 ASN A C 1
ATOM 3061 O O . ASN A 1 376 ? -1.727 -7.784 -17.968 1.00 96.88 376 ASN A O 1
ATOM 3065 N N . VAL A 1 377 ? -0.939 -8.594 -16.035 1.00 98.56 377 VAL A N 1
ATOM 3066 C CA . VAL A 1 377 ? 0.400 -8.032 -16.227 1.00 98.56 377 VAL A CA 1
ATOM 3067 C C . VAL A 1 377 ? 1.196 -8.939 -17.159 1.00 98.56 377 VAL A C 1
ATOM 3069 O O . VAL A 1 377 ? 1.178 -10.164 -17.029 1.00 98.56 377 VAL A O 1
ATOM 3072 N N . ARG A 1 378 ? 1.925 -8.342 -18.102 1.00 98.69 378 ARG A N 1
ATOM 3073 C CA . ARG A 1 378 ? 2.855 -9.069 -18.972 1.00 98.69 378 ARG A CA 1
ATOM 3074 C C . ARG A 1 378 ? 4.288 -8.678 -18.657 1.00 98.69 378 ARG A C 1
ATOM 3076 O O . ARG A 1 378 ? 4.651 -7.518 -18.826 1.00 98.69 378 ARG A O 1
ATOM 3083 N N . VAL A 1 379 ? 5.105 -9.651 -18.281 1.00 98.56 379 VAL A N 1
ATOM 3084 C CA . VAL A 1 379 ? 6.556 -9.507 -18.133 1.00 98.56 379 VAL A CA 1
ATOM 3085 C C . VAL A 1 379 ? 7.207 -10.304 -19.258 1.00 98.56 379 VAL A C 1
ATOM 3087 O O . VAL A 1 379 ? 7.072 -11.519 -19.302 1.00 98.56 379 VAL A O 1
ATOM 3090 N N . ASN A 1 380 ? 7.831 -9.626 -20.220 1.00 98.12 380 ASN A N 1
ATOM 3091 C CA . ASN A 1 380 ? 8.466 -10.270 -21.377 1.00 98.12 380 ASN A CA 1
ATOM 3092 C C . ASN A 1 380 ? 9.871 -10.801 -21.039 1.00 98.12 380 ASN A C 1
ATOM 3094 O O . ASN A 1 380 ? 10.386 -10.524 -19.960 1.00 98.12 380 ASN A O 1
ATOM 3098 N N . HIS A 1 381 ? 10.484 -11.539 -21.973 1.00 96.69 381 HIS A N 1
ATOM 3099 C CA . HIS A 1 381 ? 11.737 -12.270 -21.746 1.00 96.69 381 HIS A CA 1
ATOM 3100 C C . HIS A 1 381 ? 12.867 -11.408 -21.161 1.00 96.69 381 HIS A C 1
ATOM 3102 O O . HIS A 1 381 ? 12.997 -10.220 -21.489 1.00 96.69 381 HIS A O 1
ATOM 3108 N N . ASP A 1 382 ? 13.686 -12.031 -20.310 1.00 97.19 382 ASP A N 1
ATOM 3109 C CA . ASP A 1 382 ? 14.880 -11.445 -19.682 1.00 97.19 382 ASP A CA 1
ATOM 3110 C C . ASP A 1 382 ? 14.622 -10.177 -18.841 1.00 97.19 382 ASP A C 1
ATOM 3112 O O . ASP A 1 382 ? 15.551 -9.432 -18.521 1.00 97.19 382 ASP A O 1
ATOM 3116 N N . ALA A 1 383 ? 13.366 -9.879 -18.498 1.00 98.19 383 ALA A N 1
ATOM 3117 C CA . ALA A 1 383 ? 13.036 -8.762 -17.623 1.00 98.19 383 ALA A CA 1
ATOM 3118 C C . ALA A 1 383 ? 13.228 -9.122 -16.140 1.00 98.19 383 ALA A C 1
ATOM 3120 O O . ALA A 1 383 ? 13.031 -10.265 -15.716 1.00 98.19 383 ALA A O 1
ATOM 3121 N N . VAL A 1 384 ? 13.569 -8.112 -15.340 1.00 98.25 384 VAL A N 1
ATOM 3122 C CA . VAL A 1 384 ? 13.781 -8.221 -13.893 1.00 98.25 384 VAL A CA 1
ATOM 3123 C C . VAL A 1 384 ? 12.797 -7.314 -13.164 1.00 98.25 384 VAL A C 1
ATOM 3125 O O . VAL A 1 384 ? 12.758 -6.107 -13.408 1.00 98.25 384 VAL A O 1
ATOM 3128 N N . VAL A 1 385 ? 12.029 -7.887 -12.240 1.00 98.44 385 VAL A N 1
ATOM 3129 C CA . VAL A 1 385 ? 11.104 -7.173 -11.355 1.00 98.44 385 VAL A CA 1
ATOM 3130 C C . VAL A 1 385 ? 11.411 -7.562 -9.911 1.00 98.44 385 VAL A C 1
ATOM 3132 O O . VAL A 1 385 ? 11.151 -8.684 -9.491 1.00 98.44 385 VAL A O 1
ATOM 3135 N N . GLU A 1 386 ? 11.969 -6.635 -9.137 1.00 95.81 386 GLU A N 1
ATOM 3136 C CA . GLU A 1 386 ? 12.357 -6.881 -7.741 1.00 95.81 386 GLU A CA 1
ATOM 3137 C C . GLU A 1 386 ? 11.645 -5.906 -6.811 1.00 95.81 386 GLU A C 1
ATOM 3139 O O . GLU A 1 386 ? 11.632 -4.695 -7.060 1.00 95.81 386 GLU A O 1
ATOM 3144 N N . LYS A 1 387 ? 11.095 -6.423 -5.709 1.00 93.88 387 LYS A N 1
ATOM 3145 C CA . LYS A 1 387 ? 10.438 -5.657 -4.647 1.00 93.88 387 LYS A CA 1
ATOM 3146 C C . LYS A 1 387 ? 9.472 -4.594 -5.182 1.00 93.88 387 LYS A C 1
ATOM 3148 O O . LYS A 1 387 ? 9.502 -3.446 -4.743 1.00 93.88 387 LYS A O 1
ATOM 3153 N N . SER A 1 388 ? 8.678 -4.931 -6.191 1.00 96.88 388 SER A N 1
ATOM 3154 C CA . SER A 1 388 ? 7.872 -3.958 -6.931 1.00 96.88 388 SER A CA 1
ATOM 3155 C C . SER A 1 388 ? 6.408 -4.364 -7.000 1.00 96.88 388 SER A C 1
ATOM 3157 O O . SER A 1 388 ? 6.071 -5.543 -6.946 1.00 96.88 388 SER A O 1
ATOM 3159 N N . ILE A 1 389 ? 5.534 -3.370 -7.141 1.00 96.88 389 ILE A N 1
ATOM 3160 C CA . ILE A 1 389 ? 4.104 -3.572 -7.384 1.00 96.88 389 ILE A CA 1
ATOM 3161 C C . ILE A 1 389 ? 3.797 -3.076 -8.790 1.00 96.88 389 ILE A C 1
ATOM 3163 O O . ILE A 1 389 ? 3.991 -1.896 -9.087 1.00 96.88 389 ILE A O 1
ATOM 3167 N N . ILE A 1 390 ? 3.331 -3.982 -9.646 1.00 98.12 390 ILE A N 1
ATOM 3168 C CA . ILE A 1 390 ? 2.957 -3.709 -11.032 1.00 98.12 390 ILE A CA 1
ATOM 3169 C C . ILE A 1 390 ? 1.444 -3.887 -11.158 1.00 98.12 390 ILE A C 1
ATOM 3171 O O . ILE A 1 390 ? 0.927 -4.999 -11.044 1.00 98.12 390 ILE A O 1
ATOM 3175 N N . MET A 1 391 ? 0.738 -2.775 -11.354 1.00 96.00 391 MET A N 1
ATOM 3176 C CA . MET A 1 391 ? -0.721 -2.746 -11.440 1.00 96.00 391 MET A CA 1
ATOM 3177 C C . MET A 1 391 ? -1.243 -3.246 -12.792 1.00 96.00 391 MET A C 1
ATOM 3179 O O . MET A 1 391 ? -0.492 -3.577 -13.708 1.00 96.00 391 MET A O 1
ATOM 3183 N N . GLU A 1 392 ? -2.564 -3.330 -12.885 1.00 95.06 392 GLU A N 1
ATOM 3184 C CA . GLU A 1 392 ? -3.282 -4.093 -13.892 1.00 95.06 392 GLU A CA 1
ATOM 3185 C C . GLU A 1 392 ? -2.979 -3.668 -15.328 1.00 95.06 392 GLU A C 1
ATOM 3187 O O . GLU A 1 392 ? -2.824 -2.483 -15.629 1.00 95.06 392 GLU A O 1
ATOM 3192 N N . ASN A 1 393 ? -2.979 -4.647 -16.237 1.00 97.69 393 ASN A N 1
ATOM 3193 C CA . ASN A 1 393 ? -2.810 -4.446 -17.683 1.00 97.69 393 ASN A CA 1
ATOM 3194 C C . ASN A 1 393 ? -1.485 -3.765 -18.088 1.00 97.69 393 ASN A C 1
ATOM 3196 O O . ASN A 1 393 ? -1.353 -3.289 -19.217 1.00 97.69 393 ASN A O 1
ATOM 3200 N N . SER A 1 394 ? -0.507 -3.697 -17.185 1.00 98.62 394 SER A N 1
ATOM 3201 C CA . SER A 1 394 ? 0.807 -3.134 -17.477 1.00 98.62 394 SER A CA 1
ATOM 3202 C C . SER A 1 394 ? 1.723 -4.150 -18.158 1.00 98.62 394 SER A C 1
ATOM 3204 O O . SER A 1 394 ? 1.612 -5.365 -17.975 1.00 98.62 394 SER A O 1
ATOM 3206 N N . VAL A 1 395 ? 2.647 -3.638 -18.966 1.00 98.81 395 VAL A N 1
ATOM 3207 C CA . VAL A 1 395 ? 3.590 -4.428 -19.756 1.00 98.81 395 VAL A CA 1
ATOM 3208 C C . VAL A 1 395 ? 5.011 -4.007 -19.422 1.00 98.81 395 VAL A C 1
ATOM 3210 O O . VAL A 1 395 ? 5.392 -2.854 -19.623 1.00 98.81 395 VAL A O 1
ATOM 3213 N N . ILE A 1 396 ? 5.805 -4.967 -18.962 1.00 98.75 396 ILE A N 1
ATOM 3214 C CA . ILE A 1 396 ? 7.253 -4.860 -18.818 1.00 98.75 396 ILE A CA 1
ATOM 3215 C C . ILE A 1 396 ? 7.881 -5.543 -20.039 1.00 98.75 396 ILE A C 1
ATOM 3217 O O . ILE A 1 396 ? 7.716 -6.747 -20.251 1.00 98.75 396 ILE A O 1
ATOM 3221 N N . CYS A 1 397 ? 8.516 -4.768 -20.916 1.00 98.44 397 CYS A N 1
ATOM 3222 C CA . CYS A 1 397 ? 9.113 -5.267 -22.156 1.00 98.44 397 CYS A CA 1
ATOM 3223 C C . CYS A 1 397 ? 10.480 -5.934 -21.924 1.00 98.44 397 CYS A C 1
ATOM 3225 O O . CYS A 1 397 ? 11.016 -5.937 -20.819 1.00 98.44 397 CYS A O 1
ATOM 3227 N N . PHE A 1 398 ? 11.033 -6.510 -22.994 1.00 98.19 398 PHE A N 1
ATOM 3228 C CA 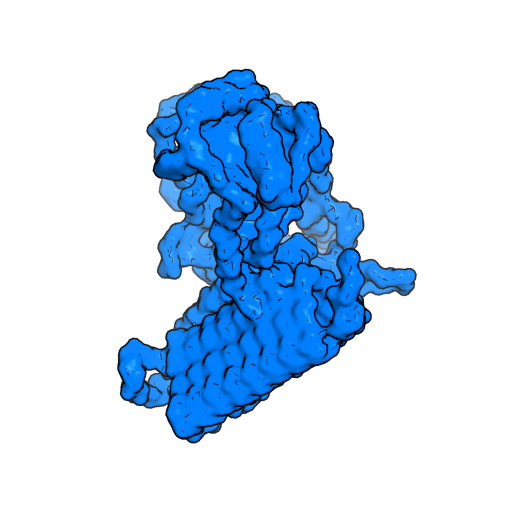. PHE A 1 398 ? 12.257 -7.320 -22.970 1.00 98.19 398 PHE A CA 1
ATOM 3229 C C . PHE A 1 398 ? 13.439 -6.612 -22.294 1.00 98.19 398 PHE A C 1
ATOM 3231 O O . PHE A 1 398 ? 13.691 -5.437 -22.582 1.00 98.19 398 PHE A O 1
ATOM 3238 N N . HIS A 1 399 ? 14.188 -7.326 -21.453 1.00 97.38 399 HIS A N 1
ATOM 3239 C CA . HIS A 1 399 ? 15.398 -6.826 -20.777 1.00 97.38 399 HIS A CA 1
ATOM 3240 C C . HIS A 1 399 ? 15.198 -5.595 -19.869 1.00 97.38 399 HIS A C 1
ATOM 3242 O O . HIS A 1 399 ? 16.167 -4.907 -19.545 1.00 97.38 399 HIS A O 1
ATOM 3248 N N . ALA A 1 400 ? 13.961 -5.243 -19.508 1.00 98.25 400 ALA A N 1
ATOM 3249 C CA . ALA A 1 400 ? 13.715 -4.128 -18.599 1.00 98.25 400 ALA A CA 1
ATOM 3250 C C . ALA A 1 400 ? 14.028 -4.520 -17.144 1.00 98.25 400 ALA A C 1
ATOM 3252 O O . ALA A 1 400 ? 13.729 -5.631 -16.714 1.00 98.25 400 ALA A O 1
ATOM 3253 N N . GLU A 1 401 ? 14.583 -3.586 -16.376 1.00 98.12 401 GLU A N 1
ATOM 3254 C CA . GLU A 1 401 ? 14.901 -3.741 -14.954 1.00 98.12 401 GLU A CA 1
ATOM 3255 C C . GLU A 1 401 ? 14.040 -2.775 -14.129 1.00 98.12 401 GLU A C 1
ATOM 3257 O O . GLU A 1 401 ? 14.205 -1.554 -14.212 1.00 98.12 401 GLU A O 1
ATOM 3262 N N . VAL A 1 402 ? 13.129 -3.305 -13.311 1.00 98.06 402 VAL A N 1
ATOM 3263 C CA . VAL A 1 402 ? 12.230 -2.530 -12.444 1.00 98.06 402 VAL A CA 1
ATOM 3264 C C . VAL A 1 402 ? 12.446 -2.940 -10.991 1.00 98.06 402 VAL A C 1
ATOM 3266 O O . VAL A 1 402 ? 11.987 -3.994 -10.556 1.00 98.06 402 VAL A O 1
ATOM 3269 N N . LEU A 1 403 ? 13.154 -2.104 -10.227 1.00 95.31 403 LEU A N 1
ATOM 3270 C CA . LEU A 1 403 ? 13.539 -2.417 -8.850 1.00 95.31 403 LEU A CA 1
ATOM 3271 C C . LEU A 1 403 ? 12.853 -1.463 -7.866 1.00 95.31 403 LEU A C 1
ATOM 3273 O O . LEU A 1 403 ? 12.881 -0.249 -8.056 1.00 95.31 403 LEU A O 1
ATOM 3277 N N . HIS A 1 404 ? 12.290 -1.984 -6.776 1.00 93.38 404 HIS A N 1
ATOM 3278 C CA . HIS A 1 404 ? 11.723 -1.220 -5.656 1.00 93.38 404 HIS A CA 1
ATOM 3279 C C . HIS A 1 404 ? 10.731 -0.129 -6.084 1.00 93.38 404 HIS A C 1
ATOM 3281 O O . HIS A 1 404 ? 10.835 1.018 -5.636 1.00 93.38 404 HIS A O 1
ATOM 3287 N N . SER A 1 405 ? 9.827 -0.451 -7.002 1.00 94.81 405 SER A N 1
ATOM 3288 C CA . SER A 1 405 ? 9.004 0.536 -7.699 1.00 94.81 405 SER A CA 1
ATOM 3289 C C . SER A 1 405 ? 7.514 0.246 -7.571 1.00 94.81 405 SER A C 1
ATOM 3291 O O . SER A 1 405 ? 7.096 -0.890 -7.361 1.00 94.81 405 SER A O 1
ATOM 3293 N N . ILE A 1 406 ? 6.706 1.293 -7.726 1.00 94.81 406 ILE A N 1
ATOM 3294 C CA . ILE A 1 406 ? 5.254 1.170 -7.883 1.00 94.81 406 ILE A CA 1
ATOM 3295 C C . ILE A 1 406 ? 4.917 1.636 -9.295 1.00 94.81 406 ILE A C 1
ATOM 3297 O O . ILE A 1 406 ? 5.171 2.789 -9.649 1.00 94.81 406 ILE A O 1
ATOM 3301 N N . VAL A 1 407 ? 4.363 0.735 -10.098 1.00 96.94 407 VAL A N 1
ATOM 3302 C CA . VAL A 1 407 ? 3.985 0.978 -11.490 1.00 96.94 407 VAL A CA 1
ATOM 3303 C C . VAL A 1 407 ? 2.467 0.909 -11.601 1.00 96.94 407 VAL A C 1
ATOM 3305 O O . VAL A 1 407 ? 1.870 -0.109 -11.264 1.00 96.94 407 VAL A O 1
ATOM 3308 N N . GLY A 1 408 ? 1.864 2.009 -12.050 1.00 95.12 408 GLY A N 1
ATOM 3309 C CA . GLY A 1 408 ? 0.426 2.191 -12.221 1.00 95.12 408 GLY A CA 1
ATOM 3310 C C . GLY A 1 408 ? -0.188 1.278 -13.280 1.00 95.12 408 GLY A C 1
ATOM 3311 O O . GLY A 1 408 ? 0.504 0.466 -13.900 1.00 95.12 408 GLY A O 1
ATOM 3312 N N . LYS A 1 409 ? -1.507 1.379 -13.456 1.00 94.00 409 LYS A N 1
ATOM 3313 C CA . LYS A 1 409 ? -2.252 0.553 -14.420 1.00 94.00 409 LYS A CA 1
ATOM 3314 C C . LYS A 1 409 ? -1.985 1.003 -15.852 1.00 94.00 409 LYS A C 1
ATOM 3316 O O . LYS A 1 409 ? -1.742 2.185 -16.101 1.00 94.00 409 LYS A O 1
ATOM 3321 N N . GLU A 1 410 ? -2.077 0.066 -16.791 1.00 97.56 410 GLU A N 1
ATOM 3322 C CA . GLU A 1 410 ? -1.923 0.317 -18.232 1.00 97.56 410 GLU A CA 1
ATOM 3323 C C . GLU A 1 410 ? -0.608 1.033 -18.595 1.00 97.56 410 GLU A C 1
ATOM 3325 O O . GLU A 1 410 ? -0.538 1.835 -19.530 1.00 97.56 410 GLU A O 1
ATOM 3330 N N . VAL A 1 411 ? 0.458 0.759 -17.843 1.00 98.56 411 VAL A N 1
ATOM 3331 C CA . VAL A 1 411 ? 1.793 1.298 -18.103 1.00 98.56 411 VAL A CA 1
ATOM 3332 C C . VAL A 1 411 ? 2.551 0.381 -19.049 1.00 98.56 411 VAL A C 1
ATOM 3334 O O . VAL A 1 411 ? 2.574 -0.835 -18.878 1.00 98.56 411 VAL A O 1
ATOM 3337 N N . MET A 1 412 ? 3.255 0.970 -20.011 1.00 98.75 412 MET A N 1
ATOM 3338 C CA . MET A 1 412 ? 4.229 0.266 -20.838 1.00 98.75 412 MET A CA 1
ATOM 3339 C C . MET A 1 412 ? 5.646 0.699 -20.461 1.00 98.75 412 MET A C 1
ATOM 3341 O O . MET A 1 412 ? 6.034 1.843 -20.702 1.00 98.75 412 MET A O 1
ATOM 3345 N N . ILE A 1 413 ? 6.428 -0.225 -19.906 1.00 98.62 413 ILE A N 1
ATOM 3346 C CA . ILE A 1 413 ? 7.866 -0.070 -19.680 1.00 98.62 413 ILE A CA 1
ATOM 3347 C C . ILE A 1 413 ? 8.599 -0.682 -20.874 1.00 98.62 413 ILE A C 1
ATOM 3349 O O . ILE A 1 413 ? 8.574 -1.896 -21.055 1.00 98.62 413 ILE A O 1
ATOM 3353 N N . GLY A 1 414 ? 9.215 0.155 -21.709 1.00 98.19 414 GLY A N 1
ATOM 3354 C CA . GLY A 1 414 ? 9.919 -0.253 -22.925 1.00 98.19 414 GLY A CA 1
ATOM 3355 C C . GLY A 1 414 ? 11.137 -1.146 -22.678 1.00 98.19 414 GLY A C 1
ATOM 3356 O O . GLY A 1 414 ? 11.602 -1.321 -21.553 1.00 98.19 414 GLY A O 1
ATOM 3357 N N . SER A 1 415 ? 11.663 -1.732 -23.753 1.00 98.31 415 SER A N 1
ATOM 3358 C CA . SER A 1 415 ? 12.763 -2.695 -23.658 1.00 98.31 415 SER A CA 1
ATOM 3359 C C . SER A 1 415 ? 14.051 -2.059 -23.149 1.00 98.31 415 SER A C 1
ATOM 3361 O O . SER A 1 415 ? 14.395 -0.949 -23.551 1.00 98.31 415 SER A O 1
ATOM 3363 N N . GLY A 1 416 ? 14.785 -2.757 -22.285 1.00 96.75 416 GLY A N 1
ATOM 3364 C CA . GLY A 1 416 ? 16.044 -2.258 -21.725 1.00 96.75 416 GLY A CA 1
ATOM 3365 C C . GLY A 1 416 ? 15.903 -1.010 -20.846 1.00 96.75 416 GLY A C 1
ATOM 3366 O O . GLY A 1 416 ? 16.906 -0.352 -20.569 1.00 96.75 416 GLY A O 1
ATOM 3367 N N . VAL A 1 417 ? 14.682 -0.638 -20.439 1.00 98.31 417 VAL A N 1
ATOM 3368 C CA . VAL A 1 417 ? 14.470 0.441 -19.464 1.00 98.31 417 VAL A CA 1
ATOM 3369 C C . VAL A 1 417 ? 15.048 0.026 -18.117 1.00 98.31 417 VAL A C 1
ATOM 3371 O O . VAL A 1 417 ? 14.864 -1.112 -17.696 1.00 98.31 417 VAL A O 1
ATOM 3374 N N . LYS A 1 418 ? 15.709 0.956 -17.424 1.00 96.62 418 LYS A N 1
ATOM 3375 C CA . LYS A 1 418 ? 16.288 0.711 -16.099 1.00 96.62 418 LYS A CA 1
ATOM 3376 C C . LYS A 1 418 ? 15.703 1.642 -15.054 1.00 96.62 418 LYS A C 1
ATOM 3378 O O . LYS A 1 418 ? 15.803 2.861 -15.176 1.00 96.62 418 LYS A O 1
ATOM 3383 N N . ILE A 1 419 ? 15.157 1.060 -13.994 1.00 95.31 419 ILE A N 1
ATOM 3384 C CA . ILE A 1 419 ? 14.684 1.752 -12.796 1.00 95.31 419 ILE A CA 1
ATOM 3385 C C . ILE A 1 419 ? 15.447 1.183 -11.590 1.00 95.31 419 ILE A C 1
ATOM 3387 O O . ILE A 1 419 ? 14.944 0.299 -10.890 1.00 95.31 419 ILE A O 1
ATOM 3391 N N . PRO A 1 420 ? 16.697 1.622 -11.356 1.00 88.00 420 PRO A N 1
ATOM 3392 C CA . PRO A 1 420 ? 17.499 1.132 -10.246 1.00 88.00 420 PRO A CA 1
ATOM 3393 C C . PRO A 1 420 ? 16.990 1.643 -8.891 1.00 88.00 420 PRO A C 1
ATOM 3395 O O . PRO A 1 420 ? 16.402 2.714 -8.779 1.00 88.00 420 PRO A O 1
ATOM 3398 N N . CYS A 1 421 ? 17.326 0.916 -7.824 1.00 79.88 421 CYS A N 1
ATOM 3399 C CA . CYS A 1 421 ? 17.132 1.342 -6.430 1.00 79.88 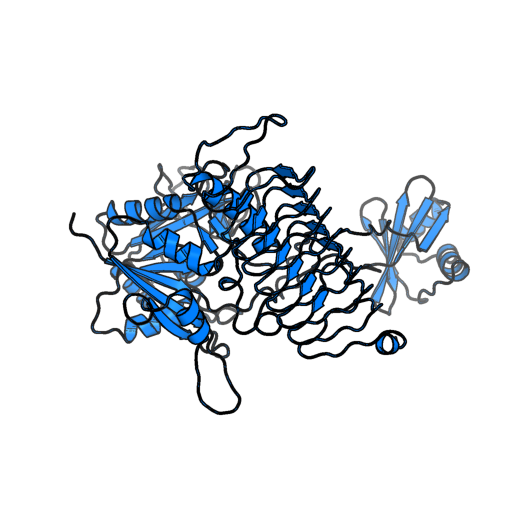421 CYS A CA 1
ATOM 3400 C C . CYS A 1 421 ? 18.466 1.581 -5.690 1.00 79.88 421 CYS A C 1
ATOM 3402 O O . CYS A 1 421 ? 18.487 1.920 -4.499 1.00 79.88 421 CYS A O 1
ATOM 3404 N N . GLN A 1 422 ? 19.592 1.344 -6.374 1.00 65.62 422 GLN A N 1
ATOM 3405 C CA . GLN A 1 422 ? 20.921 1.398 -5.784 1.00 65.62 422 GLN A CA 1
ATOM 3406 C C . GLN A 1 422 ? 21.426 2.828 -5.646 1.00 65.62 422 GLN A C 1
ATOM 3408 O O . GLN A 1 422 ? 21.276 3.685 -6.515 1.00 65.62 422 GLN A O 1
ATOM 3413 N N . ARG A 1 423 ? 22.099 3.049 -4.521 1.00 51.78 423 ARG A N 1
ATOM 3414 C CA . ARG A 1 423 ? 22.882 4.243 -4.271 1.00 51.78 423 ARG A CA 1
ATOM 3415 C C . ARG A 1 423 ? 24.239 4.051 -4.922 1.00 51.78 423 ARG A C 1
ATOM 3417 O O . ARG A 1 423 ? 25.020 3.234 -4.441 1.00 51.78 423 ARG A O 1
ATOM 3424 N N . LEU A 1 424 ? 24.564 4.866 -5.919 1.00 41.88 424 LEU A N 1
ATOM 3425 C CA . LEU A 1 424 ? 25.962 5.230 -6.096 1.00 41.88 424 LEU A CA 1
ATOM 3426 C C . LEU A 1 424 ? 26.333 5.980 -4.819 1.00 41.88 424 LEU A C 1
ATOM 3428 O O . LEU A 1 424 ? 25.827 7.073 -4.550 1.00 41.88 424 LEU A O 1
ATOM 3432 N N . LYS A 1 425 ? 27.097 5.333 -3.928 1.00 37.84 425 LYS A N 1
ATOM 3433 C CA . LYS A 1 425 ? 27.700 6.071 -2.824 1.00 37.84 425 LYS A CA 1
ATOM 3434 C C . LYS A 1 425 ? 28.535 7.139 -3.513 1.00 37.84 425 LYS A C 1
ATOM 3436 O O . LYS A 1 425 ? 29.507 6.804 -4.180 1.00 37.84 425 LYS A O 1
ATOM 3441 N N . ASN A 1 426 ? 28.184 8.406 -3.316 1.00 39.59 426 ASN A N 1
ATOM 3442 C CA . ASN A 1 426 ? 29.239 9.394 -3.246 1.00 39.59 426 ASN A CA 1
ATOM 3443 C C . ASN A 1 426 ? 30.178 8.857 -2.162 1.00 39.59 426 ASN A C 1
ATOM 3445 O O . ASN A 1 426 ? 29.844 8.875 -0.976 1.00 39.59 426 ASN A O 1
ATOM 3449 N N . VAL A 1 427 ? 31.316 8.310 -2.590 1.00 39.12 427 VAL A N 1
ATOM 3450 C CA . VAL A 1 427 ? 32.559 8.591 -1.882 1.00 39.12 427 VAL A CA 1
ATOM 3451 C C . VAL A 1 427 ? 32.510 10.102 -1.691 1.00 39.12 427 VAL A C 1
ATOM 3453 O O . VAL A 1 427 ? 32.169 10.804 -2.648 1.00 39.12 427 VAL A O 1
ATOM 3456 N N . GLU A 1 428 ? 32.671 10.613 -0.473 1.00 44.25 428 GLU A N 1
ATOM 3457 C CA . GLU A 1 428 ? 32.894 12.049 -0.328 1.00 44.25 428 GLU A CA 1
ATOM 3458 C C . GLU A 1 428 ? 34.113 12.362 -1.193 1.00 44.25 428 GLU A C 1
ATOM 3460 O O . GLU A 1 428 ? 35.243 12.054 -0.837 1.00 44.25 428 GLU A O 1
ATOM 3465 N N . GLY A 1 429 ? 33.861 12.832 -2.413 1.00 48.06 429 GLY A N 1
ATOM 3466 C CA . GLY A 1 429 ? 34.903 13.244 -3.317 1.00 48.06 429 GLY A CA 1
ATOM 3467 C C . GLY A 1 429 ? 35.463 14.487 -2.681 1.00 48.06 429 GLY A C 1
ATOM 3468 O O . GLY A 1 429 ? 34.792 15.522 -2.656 1.00 48.06 429 GLY A O 1
ATOM 3469 N N . PHE A 1 430 ? 36.647 14.369 -2.096 1.00 63.28 430 PHE A N 1
ATOM 3470 C CA . PHE A 1 430 ? 37.401 15.547 -1.737 1.00 63.28 430 PHE A CA 1
ATOM 3471 C C . PHE A 1 430 ? 37.562 16.363 -3.016 1.00 63.28 430 PHE A C 1
ATOM 3473 O O . PHE A 1 430 ? 37.927 15.824 -4.061 1.00 63.28 430 PHE A O 1
ATOM 3480 N N . LEU A 1 431 ? 37.238 17.651 -2.943 1.00 72.75 431 LEU A N 1
ATOM 3481 C CA . LEU A 1 431 ? 37.580 18.590 -4.001 1.00 72.75 431 LEU A CA 1
ATOM 3482 C C . LEU A 1 431 ? 39.081 18.486 -4.283 1.00 72.75 431 LEU A C 1
ATOM 3484 O O . LEU A 1 431 ? 39.496 18.470 -5.439 1.00 72.75 431 LEU A O 1
ATOM 3488 N N . PHE A 1 432 ? 39.862 18.410 -3.200 1.00 74.25 432 PHE A N 1
ATOM 3489 C CA . PHE A 1 432 ? 41.302 18.206 -3.163 1.00 74.25 432 PHE A CA 1
ATOM 3490 C C . PHE A 1 432 ? 41.754 17.907 -1.722 1.00 74.25 432 PHE A C 1
ATOM 3492 O O . PHE A 1 432 ? 40.996 18.085 -0.761 1.00 74.25 432 PHE A O 1
ATOM 3499 N N . SER A 1 433 ? 43.006 17.481 -1.571 1.00 83.12 433 SER A N 1
ATOM 3500 C CA . SER A 1 433 ? 43.663 17.287 -0.276 1.00 83.12 433 SER A CA 1
ATOM 3501 C C . SER A 1 433 ? 44.933 18.125 -0.221 1.00 83.12 433 SER A C 1
ATOM 3503 O O . SER A 1 433 ? 45.640 18.239 -1.221 1.00 83.12 433 SER A O 1
ATOM 3505 N N . ILE A 1 434 ? 45.256 18.660 0.952 1.00 84.88 434 ILE A N 1
ATOM 3506 C CA . ILE A 1 434 ? 46.542 19.313 1.218 1.00 84.88 434 ILE A CA 1
ATOM 3507 C C . ILE A 1 434 ? 47.310 18.536 2.287 1.00 84.88 434 ILE A C 1
ATOM 3509 O O . ILE A 1 434 ? 46.713 17.857 3.129 1.00 84.88 434 ILE A O 1
ATOM 3513 N N . SER A 1 435 ? 48.639 18.619 2.243 1.00 83.94 435 SER A N 1
ATOM 3514 C CA . SER A 1 435 ? 49.493 18.038 3.279 1.00 83.94 435 SER A CA 1
ATOM 3515 C C . SER A 1 435 ? 49.199 18.683 4.625 1.00 83.94 435 SER A C 1
ATOM 3517 O O . SER A 1 435 ? 48.975 19.892 4.717 1.00 83.94 435 SER A O 1
ATOM 3519 N N . ARG A 1 436 ? 49.207 17.869 5.676 1.00 79.44 436 ARG A N 1
ATOM 3520 C CA . ARG A 1 436 ? 49.042 18.352 7.039 1.00 79.44 436 ARG A CA 1
ATOM 3521 C C . ARG A 1 436 ? 50.201 19.269 7.436 1.00 79.44 436 ARG A C 1
ATOM 3523 O O . ARG A 1 436 ? 51.367 18.928 7.263 1.00 79.44 436 ARG A O 1
ATOM 3530 N N . ASP A 1 437 ? 49.852 20.389 8.054 1.00 79.56 437 ASP A N 1
ATOM 3531 C CA . ASP A 1 437 ? 50.782 21.312 8.697 1.00 79.56 437 ASP A CA 1
ATOM 3532 C C . ASP A 1 437 ? 50.156 21.783 10.018 1.00 79.56 437 ASP A C 1
ATOM 3534 O O . ASP A 1 437 ? 49.004 22.223 10.063 1.00 79.56 437 ASP A O 1
ATOM 3538 N N . ILE A 1 438 ? 50.919 21.664 11.106 1.00 79.06 438 ILE A N 1
ATOM 3539 C CA . ILE A 1 438 ? 50.500 22.032 12.465 1.00 79.06 438 ILE A CA 1
ATOM 3540 C C . ILE A 1 438 ? 50.108 23.513 12.525 1.00 79.06 438 ILE A C 1
ATOM 3542 O O . ILE A 1 438 ? 49.137 23.866 13.194 1.00 79.06 438 ILE A O 1
ATOM 3546 N N . LYS A 1 439 ? 50.808 24.374 11.777 1.00 81.75 439 LYS A N 1
ATOM 3547 C CA . LYS A 1 439 ? 50.530 25.810 11.730 1.00 81.75 439 LYS A CA 1
ATOM 3548 C C . LYS A 1 439 ? 49.182 26.108 11.066 1.00 81.75 439 LYS A C 1
ATOM 3550 O O . LYS A 1 439 ? 48.435 26.951 11.551 1.00 81.75 439 LYS A O 1
ATOM 3555 N N . LEU A 1 440 ? 48.837 25.365 10.013 1.00 81.31 440 LEU A N 1
ATOM 3556 C CA . LEU A 1 440 ? 47.531 25.454 9.350 1.00 81.31 440 LEU A CA 1
ATOM 3557 C C . LEU A 1 440 ? 46.391 25.017 10.280 1.00 81.31 440 LEU A C 1
ATOM 3559 O O . LEU A 1 440 ? 45.366 25.689 10.345 1.00 81.31 440 LEU A O 1
ATOM 3563 N N . GLU A 1 441 ? 46.572 23.936 11.044 1.00 81.94 441 GLU A N 1
ATOM 3564 C CA . GLU A 1 441 ? 45.571 23.506 12.032 1.00 81.94 441 GLU A CA 1
ATOM 3565 C C . GLU A 1 441 ? 45.357 24.564 13.131 1.00 81.94 441 GLU A C 1
ATOM 3567 O O . GLU A 1 441 ? 44.222 24.810 13.551 1.00 81.94 441 GLU A O 1
ATOM 3572 N N . GLU A 1 442 ? 46.428 25.211 13.602 1.00 83.06 442 GLU A N 1
ATOM 3573 C CA . GLU A 1 442 ? 46.335 26.321 14.557 1.00 83.06 442 GLU A CA 1
ATOM 3574 C C . GLU A 1 442 ? 45.586 27.527 13.987 1.00 83.06 442 GLU A C 1
ATOM 3576 O O . GLU A 1 442 ? 44.735 28.093 14.678 1.00 83.06 442 GLU A O 1
ATOM 3581 N N . ASP A 1 443 ? 45.871 27.901 12.740 1.00 84.38 443 ASP A N 1
ATOM 3582 C CA . ASP A 1 443 ? 45.193 28.996 12.046 1.00 84.38 443 ASP A CA 1
ATOM 3583 C C . ASP A 1 443 ? 43.691 28.706 11.917 1.00 84.38 443 ASP A C 1
ATOM 3585 O O . ASP A 1 443 ? 42.859 29.546 12.271 1.00 84.38 443 ASP A O 1
ATOM 3589 N N . PHE A 1 444 ? 43.317 27.479 11.546 1.00 86.69 444 PHE A N 1
ATOM 3590 C CA . PHE A 1 444 ? 41.913 27.072 11.458 1.00 86.69 444 PHE A CA 1
ATOM 3591 C C . PHE A 1 444 ? 41.205 27.104 12.816 1.00 86.69 444 PHE A C 1
ATOM 3593 O O . PHE A 1 444 ? 40.049 27.523 12.909 1.00 86.69 444 PHE A O 1
ATOM 3600 N N . ASN A 1 445 ? 41.891 26.697 13.890 1.00 85.00 445 ASN A N 1
ATOM 3601 C CA . ASN A 1 445 ? 41.361 26.776 15.254 1.00 85.00 445 ASN A CA 1
ATOM 3602 C C . ASN A 1 445 ? 41.163 28.227 15.729 1.00 85.00 445 ASN A C 1
ATOM 3604 O O . ASN A 1 445 ? 40.274 28.476 16.541 1.00 85.00 445 ASN A O 1
ATOM 3608 N N . LYS A 1 446 ? 41.957 29.173 15.214 1.00 85.00 446 LYS A N 1
ATOM 3609 C CA . LYS A 1 446 ? 41.837 30.617 15.483 1.00 85.00 446 LYS A CA 1
ATOM 3610 C C . LYS A 1 446 ? 40.831 31.320 14.563 1.00 85.00 446 LYS A C 1
ATOM 3612 O O . LYS A 1 446 ? 40.618 32.519 14.712 1.00 85.00 446 LYS A O 1
ATOM 3617 N N . GLY A 1 447 ? 40.204 30.598 13.632 1.00 83.44 447 GLY A N 1
ATOM 3618 C CA . GLY A 1 447 ? 39.262 31.179 12.676 1.00 83.44 447 GLY A CA 1
ATOM 3619 C C . GLY A 1 447 ? 39.931 31.911 11.507 1.00 83.44 447 GLY A C 1
ATOM 3620 O O . GLY A 1 447 ? 39.274 32.698 10.829 1.00 83.44 447 GLY A O 1
ATOM 3621 N N . VAL A 1 448 ? 41.223 31.672 11.267 1.00 83.25 448 VAL A N 1
ATOM 3622 C CA . VAL A 1 448 ? 42.013 32.345 10.232 1.00 83.25 448 VAL A CA 1
ATOM 3623 C C . VAL A 1 448 ? 41.936 31.568 8.919 1.00 83.25 448 VAL A C 1
ATOM 3625 O O . VAL A 1 448 ? 42.327 30.404 8.839 1.00 83.25 448 VAL A O 1
ATOM 3628 N N . PHE A 1 449 ? 41.458 32.232 7.867 1.00 83.31 449 PHE A N 1
ATOM 3629 C CA . PHE A 1 449 ? 41.460 31.706 6.504 1.00 83.31 449 PHE A CA 1
ATOM 3630 C C . PHE A 1 449 ? 42.794 32.054 5.818 1.00 83.31 449 PHE A C 1
ATOM 3632 O O . PHE A 1 449 ? 42.969 33.154 5.294 1.00 83.31 449 PHE A O 1
ATOM 3639 N N . SER A 1 450 ? 43.770 31.145 5.911 1.00 82.19 450 SER A N 1
ATOM 3640 C CA . SER A 1 450 ? 45.167 31.394 5.523 1.00 82.19 450 SER A CA 1
ATOM 3641 C C . SER A 1 450 ? 45.381 31.511 4.006 1.00 82.19 450 SER A C 1
ATOM 3643 O O . SER A 1 450 ? 44.660 30.905 3.213 1.00 82.19 450 SER A O 1
ATOM 3645 N N . GLU A 1 451 ? 46.426 32.238 3.592 1.00 82.25 451 GLU A N 1
ATOM 3646 C CA . GLU A 1 451 ? 46.818 32.363 2.174 1.00 82.25 451 GLU A CA 1
ATOM 3647 C C . GLU A 1 451 ? 47.129 31.003 1.532 1.00 82.25 451 GLU A C 1
ATOM 3649 O O . GLU A 1 451 ? 46.734 30.749 0.400 1.00 82.25 451 GLU A O 1
ATOM 3654 N N . VAL A 1 452 ? 47.721 30.072 2.289 1.00 83.50 452 VAL A N 1
ATOM 3655 C CA . VAL A 1 452 ? 47.984 28.701 1.817 1.00 83.50 452 VAL A CA 1
ATOM 3656 C C . VAL A 1 452 ? 46.688 27.985 1.426 1.00 83.50 452 VAL A C 1
ATOM 3658 O O . VAL A 1 452 ? 46.648 27.258 0.434 1.00 83.50 452 VAL A O 1
ATOM 3661 N N . LEU A 1 453 ? 45.610 28.198 2.185 1.00 82.50 453 LEU A N 1
ATOM 3662 C CA . LEU A 1 453 ? 44.311 27.614 1.880 1.00 82.50 453 LEU A CA 1
ATOM 3663 C C . LEU A 1 453 ? 43.666 28.305 0.668 1.00 82.50 453 LEU A C 1
ATOM 3665 O O . LEU A 1 453 ? 43.152 27.612 -0.208 1.00 82.50 453 LEU A O 1
ATOM 3669 N N . LYS A 1 454 ? 43.753 29.638 0.560 1.00 85.56 454 LYS A N 1
ATOM 3670 C CA . LYS A 1 454 ? 43.279 30.398 -0.616 1.00 85.56 454 LYS A CA 1
ATOM 3671 C C . LYS A 1 454 ? 43.967 29.949 -1.907 1.00 85.56 454 LYS A C 1
ATOM 3673 O O . LYS A 1 454 ? 43.292 29.663 -2.900 1.00 85.56 454 LYS A O 1
ATOM 3678 N N . ASP A 1 455 ? 45.290 29.812 -1.872 1.00 83.56 455 ASP A N 1
ATOM 3679 C CA . ASP A 1 455 ? 46.090 29.324 -2.995 1.00 83.56 455 ASP A CA 1
ATOM 3680 C C . ASP A 1 455 ? 45.735 27.881 -3.356 1.00 83.56 455 ASP A C 1
ATOM 3682 O O . ASP A 1 455 ? 45.651 27.545 -4.540 1.00 83.56 455 ASP A O 1
ATOM 3686 N N . ALA A 1 456 ? 45.456 27.029 -2.364 1.00 85.12 456 ALA A N 1
ATOM 3687 C CA . ALA A 1 456 ? 45.018 25.659 -2.604 1.00 85.12 456 ALA A CA 1
ATOM 3688 C C . ALA A 1 456 ? 43.666 25.605 -3.338 1.00 85.12 456 ALA A C 1
ATOM 3690 O O . ALA A 1 456 ? 43.551 24.869 -4.320 1.00 85.12 456 ALA A O 1
ATOM 3691 N N . PHE A 1 457 ? 42.675 26.411 -2.934 1.00 83.81 457 PHE A N 1
ATOM 3692 C CA . PHE A 1 457 ? 41.397 26.518 -3.652 1.00 83.81 457 PHE A CA 1
ATOM 3693 C C . PHE A 1 457 ? 41.610 26.993 -5.098 1.00 83.81 457 PHE A C 1
ATOM 3695 O O . PHE A 1 457 ? 41.137 26.341 -6.032 1.00 83.81 457 PHE A O 1
ATOM 3702 N N . LYS A 1 458 ? 42.400 28.058 -5.294 1.00 83.75 458 LYS A N 1
ATOM 3703 C CA . LYS A 1 458 ? 42.692 28.627 -6.619 1.00 83.75 458 LYS A CA 1
ATOM 3704 C C . LYS A 1 458 ? 43.412 27.638 -7.540 1.00 83.75 458 LYS A C 1
ATOM 3706 O O . LYS A 1 458 ? 43.028 27.491 -8.698 1.00 83.75 458 LYS A O 1
ATOM 3711 N N . THR A 1 459 ? 44.419 26.935 -7.023 1.00 85.69 459 THR A N 1
ATOM 3712 C CA . THR A 1 459 ? 45.209 25.939 -7.771 1.00 85.69 459 THR A CA 1
ATOM 3713 C C . THR A 1 459 ? 44.347 24.777 -8.259 1.00 85.69 459 THR A C 1
ATOM 3715 O O . THR A 1 459 ? 44.555 24.276 -9.360 1.00 85.69 459 THR A O 1
ATOM 3718 N N . HIS A 1 460 ? 43.344 24.379 -7.474 1.00 79.00 460 HIS A N 1
ATOM 3719 C CA . HIS A 1 460 ? 42.431 23.288 -7.817 1.00 79.00 460 HIS A CA 1
ATOM 3720 C C . HIS A 1 460 ? 41.164 23.757 -8.557 1.00 79.00 460 HIS A C 1
ATOM 3722 O O . HIS A 1 460 ? 40.248 22.964 -8.756 1.00 79.00 460 HIS A O 1
ATOM 3728 N N . GLY A 1 461 ? 41.105 25.022 -8.996 1.00 77.44 461 GLY A N 1
ATOM 3729 C CA . GLY A 1 461 ? 40.014 25.547 -9.825 1.00 77.44 461 GLY A CA 1
ATOM 3730 C C . GLY A 1 461 ? 38.744 25.933 -9.062 1.00 77.44 461 GLY A C 1
ATOM 3731 O O . GLY A 1 461 ? 37.681 26.051 -9.669 1.00 77.44 461 GLY A O 1
ATOM 3732 N N . TYR A 1 462 ? 38.836 26.147 -7.749 1.00 79.88 462 TYR A N 1
ATOM 3733 C CA . TYR A 1 462 ? 37.718 26.554 -6.901 1.00 79.88 462 TYR A CA 1
ATOM 3734 C C . TYR A 1 462 ? 37.878 28.006 -6.436 1.00 79.88 462 TYR A C 1
ATOM 3736 O O . TYR A 1 462 ? 38.971 28.449 -6.090 1.00 79.88 462 TYR A O 1
ATOM 3744 N N . SER A 1 463 ? 36.774 28.754 -6.395 1.00 79.25 463 SER A N 1
ATOM 3745 C CA . SER A 1 463 ? 36.742 30.123 -5.872 1.00 79.25 463 SER A CA 1
ATOM 3746 C C . SER A 1 463 ? 36.049 30.175 -4.515 1.00 79.25 463 SER A C 1
ATOM 3748 O O . SER A 1 463 ? 34.937 29.662 -4.354 1.00 79.25 463 SER A O 1
ATOM 3750 N N . VAL A 1 464 ? 36.690 30.835 -3.555 1.00 79.12 464 VAL A N 1
ATOM 3751 C CA . VAL A 1 464 ? 36.152 31.138 -2.225 1.00 79.12 464 VAL A CA 1
ATOM 3752 C C . VAL A 1 464 ? 36.266 32.644 -2.028 1.00 79.12 464 VAL A C 1
ATOM 3754 O O . VAL A 1 464 ? 37.292 33.217 -2.385 1.00 79.12 464 VAL A O 1
ATOM 3757 N N . ASP A 1 465 ? 35.204 33.274 -1.533 1.00 79.06 465 ASP A N 1
ATOM 3758 C CA . ASP A 1 465 ? 35.179 34.724 -1.331 1.00 79.06 465 ASP A CA 1
ATOM 3759 C C . ASP A 1 465 ? 36.215 35.170 -0.275 1.00 79.06 465 ASP A C 1
ATOM 3761 O O . ASP A 1 465 ? 36.498 34.449 0.684 1.00 79.06 465 ASP A O 1
ATOM 3765 N N . ASP A 1 466 ? 36.763 36.382 -0.423 1.00 75.12 466 ASP A N 1
ATOM 3766 C CA . ASP A 1 466 ? 37.835 36.903 0.447 1.00 75.12 466 ASP A CA 1
ATOM 3767 C C . ASP A 1 466 ? 37.416 37.046 1.921 1.00 75.12 466 ASP A C 1
ATOM 3769 O O . ASP A 1 466 ? 38.257 36.977 2.819 1.00 75.12 466 ASP A O 1
ATOM 3773 N N . ASN A 1 467 ? 36.111 37.188 2.170 1.00 77.50 467 ASN A N 1
ATOM 3774 C CA . ASN A 1 467 ? 35.507 37.293 3.499 1.00 77.50 467 ASN A CA 1
ATOM 3775 C C . ASN A 1 467 ? 35.091 35.932 4.087 1.00 77.50 467 ASN A C 1
ATOM 3777 O O . ASN A 1 467 ? 34.366 35.881 5.085 1.00 77.50 467 ASN A O 1
ATOM 3781 N N . ALA A 1 468 ? 35.500 34.817 3.475 1.00 80.81 468 ALA A N 1
ATOM 3782 C CA . ALA A 1 468 ? 35.163 33.496 3.978 1.00 80.81 468 ALA A CA 1
ATOM 3783 C C . ALA A 1 468 ? 35.682 33.287 5.406 1.00 80.81 468 ALA A C 1
ATOM 3785 O O . ALA A 1 468 ? 36.828 33.581 5.746 1.00 80.81 468 ALA A O 1
ATOM 3786 N N . THR A 1 469 ? 34.816 32.736 6.249 1.00 84.19 469 THR A N 1
ATOM 3787 C CA . THR A 1 469 ? 35.118 32.472 7.658 1.00 84.19 469 THR A CA 1
ATOM 3788 C C . THR A 1 469 ? 35.315 30.986 7.878 1.00 84.19 469 THR A C 1
ATOM 3790 O O . THR A 1 469 ? 34.589 30.173 7.309 1.00 84.19 469 THR A O 1
ATOM 3793 N N . ILE A 1 470 ? 36.267 30.614 8.733 1.00 88.56 470 ILE A N 1
ATOM 3794 C CA . ILE A 1 470 ? 36.467 29.227 9.152 1.00 88.56 470 ILE A CA 1
ATOM 3795 C C . ILE A 1 470 ? 36.074 29.056 10.619 1.00 88.56 470 ILE A C 1
ATOM 3797 O O . ILE A 1 470 ? 36.387 29.886 11.470 1.00 88.56 470 ILE A O 1
ATOM 3801 N N . LYS A 1 471 ? 35.343 27.982 10.919 1.00 88.06 471 LYS A N 1
ATOM 3802 C CA . LYS A 1 471 ? 34.931 27.620 12.278 1.00 88.06 471 LYS A CA 1
ATOM 3803 C C . LYS A 1 471 ? 35.283 26.172 12.562 1.00 88.06 471 LYS A C 1
ATOM 3805 O O . LYS A 1 471 ? 35.123 25.309 11.700 1.00 88.06 471 LYS A O 1
ATOM 3810 N N . LYS A 1 472 ? 35.712 25.895 13.790 1.00 84.56 472 LYS A N 1
ATOM 3811 C CA . LYS A 1 472 ? 35.913 24.524 14.255 1.00 84.56 472 LYS A CA 1
ATOM 3812 C C . LYS A 1 472 ? 34.565 23.805 14.343 1.00 84.56 472 LYS A C 1
ATOM 3814 O O . LYS A 1 472 ? 33.623 24.327 14.939 1.00 84.56 472 LYS A O 1
ATOM 3819 N N . GLY A 1 473 ? 34.481 22.646 13.699 1.00 79.69 473 GLY A N 1
ATOM 3820 C CA . GLY A 1 473 ? 33.328 21.757 13.720 1.00 79.69 473 GLY A CA 1
ATOM 3821 C C . GLY A 1 473 ? 33.480 20.698 14.811 1.00 79.69 473 GLY A C 1
ATOM 3822 O O . GLY A 1 473 ? 33.706 21.015 15.978 1.00 79.69 473 GLY A O 1
ATOM 3823 N N . LYS A 1 474 ? 33.340 19.427 14.425 1.00 77.19 474 LYS A N 1
ATOM 3824 C CA . LYS A 1 474 ? 33.598 18.270 15.296 1.00 77.19 474 LYS A CA 1
ATOM 3825 C C . LYS A 1 474 ? 35.103 18.047 15.492 1.00 77.19 474 LYS A C 1
ATOM 3827 O O . LYS A 1 474 ? 35.934 18.744 14.913 1.00 77.19 474 LYS A O 1
ATOM 3832 N N . GLU A 1 475 ? 35.458 17.060 16.310 1.00 74.12 475 GLU A N 1
ATOM 3833 C CA . GLU A 1 475 ? 36.839 16.589 16.409 1.00 74.12 475 GLU A CA 1
ATOM 3834 C C . GLU A 1 475 ? 37.376 16.257 15.005 1.00 74.12 475 GLU A C 1
ATOM 3836 O O . GLU A 1 475 ? 36.713 15.553 14.244 1.00 74.12 475 GLU A O 1
ATOM 3841 N N . ASN A 1 476 ? 38.535 16.827 14.651 1.00 83.00 476 ASN A N 1
ATOM 3842 C CA . ASN A 1 476 ? 39.174 16.713 13.331 1.00 83.00 476 ASN A CA 1
ATOM 3843 C C . ASN A 1 476 ? 38.411 17.332 12.138 1.00 83.00 476 ASN A C 1
ATOM 3845 O O . ASN A 1 476 ? 38.713 16.996 10.993 1.00 83.00 476 ASN A O 1
ATOM 3849 N N . GLU A 1 477 ? 37.469 18.255 12.369 1.00 85.69 477 GLU A N 1
ATOM 3850 C CA . GLU A 1 477 ? 36.717 18.929 11.300 1.00 85.69 477 GLU A CA 1
ATOM 3851 C C . GLU A 1 477 ? 36.680 20.459 11.459 1.00 85.69 477 GLU A C 1
ATOM 3853 O O . GLU A 1 477 ? 36.467 20.993 12.551 1.00 85.69 477 GLU A O 1
ATOM 3858 N N . TRP A 1 478 ? 36.797 21.174 10.338 1.00 89.69 478 TRP A N 1
ATOM 3859 C CA . TRP A 1 478 ? 36.557 22.614 10.232 1.00 89.69 478 TRP A CA 1
ATOM 3860 C C . TRP A 1 478 ? 35.597 22.920 9.086 1.00 89.69 478 TRP A C 1
ATOM 3862 O O . TRP A 1 478 ? 35.544 22.204 8.087 1.00 89.69 478 TRP A O 1
ATOM 3872 N N . VAL A 1 479 ? 34.840 24.004 9.224 1.00 87.19 479 VAL A N 1
ATOM 3873 C CA . VAL A 1 479 ? 33.843 24.441 8.247 1.00 87.19 479 VAL A CA 1
ATOM 3874 C C . VAL A 1 479 ? 34.196 25.839 7.767 1.00 87.19 479 VAL A C 1
ATOM 3876 O O . VAL A 1 479 ? 34.217 26.774 8.565 1.00 87.19 479 VAL A O 1
ATOM 3879 N N . ILE A 1 480 ? 34.429 25.982 6.467 1.00 87.38 480 ILE A N 1
ATOM 3880 C CA . ILE A 1 480 ? 34.553 27.271 5.788 1.00 87.38 480 ILE A CA 1
ATOM 3881 C C . ILE A 1 480 ? 33.154 27.685 5.331 1.00 87.38 480 ILE A C 1
ATOM 3883 O O . ILE A 1 480 ? 32.445 26.886 4.721 1.00 87.38 480 ILE A O 1
ATOM 3887 N N . SER A 1 481 ? 32.743 28.911 5.634 1.00 84.69 481 SER A N 1
ATOM 3888 C CA . SER A 1 481 ? 31.493 29.510 5.162 1.00 84.69 481 SER A CA 1
ATOM 3889 C C . SER A 1 481 ? 31.802 30.801 4.419 1.00 84.69 481 SER A C 1
ATOM 3891 O O . SER A 1 481 ? 32.440 31.694 4.976 1.00 84.69 481 SER A O 1
ATOM 3893 N N . ASP A 1 482 ? 31.348 30.878 3.176 1.00 81.00 482 ASP A N 1
ATOM 3894 C CA . ASP A 1 482 ? 31.505 32.033 2.288 1.00 81.00 482 ASP A CA 1
ATOM 3895 C C . ASP A 1 482 ? 30.177 32.818 2.185 1.00 81.00 482 ASP A C 1
ATOM 3897 O O . ASP A 1 482 ? 29.123 32.335 2.618 1.00 81.00 482 ASP A O 1
ATOM 3901 N N . GLU A 1 483 ? 30.223 34.054 1.675 1.00 76.12 483 GLU A N 1
ATOM 3902 C CA . GLU A 1 483 ? 29.075 34.974 1.633 1.00 76.12 483 GLU A CA 1
ATOM 3903 C C . GLU A 1 483 ? 27.915 34.481 0.750 1.00 76.12 483 GLU A C 1
ATOM 3905 O O . GLU A 1 483 ? 26.753 34.791 1.014 1.00 76.12 483 GLU A O 1
ATOM 3910 N N . LYS A 1 484 ? 28.187 33.631 -0.245 1.00 71.69 484 LYS A N 1
ATOM 3911 C CA . LYS A 1 484 ? 27.192 32.976 -1.115 1.00 71.69 484 LYS A CA 1
ATOM 3912 C C . LYS A 1 484 ? 26.524 31.773 -0.450 1.00 71.69 484 LYS A C 1
ATOM 3914 O O . LYS A 1 484 ? 25.952 30.926 -1.138 1.00 71.69 484 LYS A O 1
ATOM 3919 N N . MET A 1 485 ? 26.609 31.655 0.877 1.00 66.00 485 MET A N 1
ATOM 3920 C CA . MET A 1 485 ? 26.049 30.549 1.666 1.00 66.00 485 MET A CA 1
ATOM 3921 C C . MET A 1 485 ? 26.642 29.172 1.308 1.00 66.00 485 MET A C 1
ATOM 3923 O O . MET A 1 485 ? 26.091 28.136 1.698 1.00 66.00 485 MET A O 1
ATOM 3927 N N . ARG A 1 486 ? 27.783 29.139 0.604 1.00 75.94 486 ARG A N 1
ATOM 3928 C CA . ARG A 1 486 ? 28.535 27.909 0.327 1.00 75.94 486 ARG A CA 1
ATOM 3929 C C . ARG A 1 486 ? 29.274 27.476 1.584 1.00 75.94 486 ARG A C 1
ATOM 3931 O O . ARG A 1 486 ? 29.842 28.299 2.303 1.00 75.94 486 ARG A O 1
ATOM 3938 N N . LYS A 1 487 ? 29.267 26.170 1.847 1.00 82.44 487 LYS A N 1
ATOM 3939 C CA . LYS A 1 487 ? 30.014 25.571 2.955 1.00 82.44 487 LYS A CA 1
ATOM 3940 C C . LYS A 1 487 ? 31.051 24.624 2.399 1.00 82.44 487 LYS A C 1
ATOM 3942 O O . LYS A 1 487 ? 30.698 23.796 1.573 1.00 82.44 487 LYS A O 1
ATOM 3947 N N . PHE A 1 488 ? 32.275 24.686 2.894 1.00 85.06 488 PHE A N 1
ATOM 3948 C CA . PHE A 1 488 ? 33.296 23.677 2.634 1.00 85.06 488 PHE A CA 1
ATOM 3949 C C . PHE A 1 488 ? 33.709 23.037 3.954 1.00 85.06 488 PHE A C 1
ATOM 3951 O O . PHE A 1 488 ? 33.745 23.704 4.984 1.00 85.06 488 PHE A O 1
ATOM 3958 N N . PHE A 1 489 ? 33.997 21.744 3.935 1.00 86.38 489 PHE A N 1
ATOM 3959 C CA . PHE A 1 489 ? 34.421 20.979 5.098 1.00 86.38 489 PHE A CA 1
ATOM 3960 C C . PHE A 1 489 ? 35.869 20.559 4.909 1.00 86.38 489 PHE A C 1
ATOM 3962 O O . PHE A 1 489 ? 36.197 19.934 3.902 1.00 86.38 489 PHE A O 1
ATOM 3969 N N . ILE A 1 490 ? 36.708 20.886 5.883 1.00 86.62 490 ILE A N 1
ATOM 3970 C CA . ILE A 1 490 ? 38.070 20.381 6.003 1.00 86.62 490 ILE A CA 1
ATOM 3971 C C . ILE A 1 490 ? 38.034 19.261 7.036 1.00 86.62 490 ILE A C 1
ATOM 3973 O O . ILE A 1 490 ? 37.674 19.513 8.185 1.00 86.62 490 ILE A O 1
ATOM 3977 N N . ARG A 1 491 ? 38.407 18.043 6.652 1.00 84.88 491 ARG A N 1
ATOM 3978 C CA . ARG A 1 491 ? 38.534 16.908 7.571 1.00 84.88 491 ARG A CA 1
ATOM 3979 C C . ARG A 1 491 ? 39.967 16.431 7.628 1.00 84.88 491 ARG A C 1
ATOM 3981 O O . ARG A 1 491 ? 40.622 16.294 6.600 1.00 84.88 491 ARG A O 1
ATOM 3988 N N . LYS A 1 492 ? 40.449 16.187 8.837 1.00 83.88 492 LYS A N 1
ATOM 3989 C CA . LYS A 1 492 ? 41.763 15.600 9.064 1.00 83.88 492 LYS A CA 1
ATOM 3990 C C . LYS A 1 492 ? 41.642 14.082 9.076 1.00 83.88 492 LYS A C 1
ATOM 3992 O O . LYS A 1 492 ? 40.962 13.524 9.934 1.00 83.88 492 LYS A O 1
ATOM 3997 N N . GLU A 1 493 ? 42.332 13.447 8.138 1.00 81.25 493 GLU A N 1
ATOM 3998 C CA . GLU A 1 493 ? 42.471 11.995 8.027 1.00 81.25 493 GLU A CA 1
ATOM 3999 C C . GLU A 1 493 ? 43.949 11.694 7.750 1.00 81.25 493 GLU A C 1
ATOM 4001 O O . GLU A 1 493 ? 44.530 12.211 6.792 1.00 81.25 493 GLU A O 1
ATOM 4006 N N . ASP A 1 494 ? 44.569 10.902 8.624 1.00 80.06 494 ASP A N 1
ATOM 4007 C CA . ASP A 1 494 ? 46.007 10.608 8.612 1.00 80.06 494 ASP A CA 1
ATOM 4008 C C . ASP A 1 494 ? 46.882 11.889 8.567 1.00 80.06 494 ASP A C 1
ATOM 4010 O O . ASP A 1 494 ? 46.737 12.783 9.409 1.00 80.06 494 ASP A O 1
ATOM 4014 N N . ASP A 1 495 ? 47.784 11.991 7.582 1.00 79.94 495 ASP A N 1
ATOM 4015 C CA . ASP A 1 495 ? 48.678 13.136 7.338 1.00 79.94 495 ASP A CA 1
ATOM 4016 C C . ASP A 1 495 ? 48.136 14.119 6.282 1.00 79.94 495 ASP A C 1
ATOM 4018 O O . ASP A 1 495 ? 48.887 14.894 5.677 1.00 79.94 495 ASP A O 1
ATOM 4022 N N . LYS A 1 496 ? 46.820 14.109 6.041 1.00 83.31 496 LYS A N 1
ATOM 4023 C CA . LYS A 1 496 ? 46.169 14.991 5.068 1.00 83.31 496 LYS A CA 1
ATOM 4024 C C . LYS A 1 496 ? 45.008 15.766 5.674 1.00 83.31 496 LYS A C 1
ATOM 4026 O O . LYS A 1 496 ? 44.310 15.323 6.585 1.00 83.31 496 LYS A O 1
ATOM 4031 N N . LEU A 1 497 ? 44.795 16.946 5.108 1.00 85.25 497 LEU A N 1
ATOM 4032 C CA . LEU A 1 497 ? 43.597 17.745 5.300 1.00 85.25 497 LEU A CA 1
ATOM 4033 C C . LEU A 1 497 ? 42.789 17.646 4.009 1.00 85.25 497 LEU A C 1
ATOM 4035 O O . LEU A 1 497 ? 43.237 18.079 2.949 1.00 85.25 497 LEU A O 1
ATOM 4039 N N . ASN A 1 498 ? 41.623 17.025 4.103 1.00 84.56 498 ASN A N 1
ATOM 4040 C CA . ASN A 1 498 ? 40.745 16.708 2.992 1.00 84.56 498 ASN A CA 1
ATOM 4041 C C . ASN A 1 498 ? 39.622 17.745 2.899 1.00 84.56 498 ASN A C 1
ATOM 4043 O O . ASN A 1 498 ? 38.869 17.930 3.856 1.00 84.56 498 ASN A O 1
ATOM 4047 N N . ILE A 1 499 ? 39.505 18.428 1.759 1.00 86.69 499 ILE A N 1
ATOM 4048 C CA . ILE A 1 499 ? 38.548 19.519 1.559 1.00 86.69 499 ILE A CA 1
ATOM 4049 C C . ILE A 1 499 ? 37.383 19.008 0.718 1.00 86.69 499 ILE A C 1
ATOM 4051 O O . ILE A 1 499 ? 37.583 18.437 -0.347 1.00 86.69 499 ILE A O 1
ATOM 4055 N N . SER A 1 500 ? 36.151 19.236 1.163 1.00 78.06 500 SER A N 1
ATOM 4056 C CA . SER A 1 500 ? 34.925 18.863 0.447 1.00 78.06 500 SER A CA 1
ATOM 4057 C C . SER A 1 500 ? 33.933 20.025 0.409 1.00 78.06 500 SER A C 1
ATOM 4059 O O . SER A 1 500 ? 33.885 20.832 1.332 1.00 78.06 500 SER A O 1
ATOM 4061 N N . GLU A 1 501 ? 33.123 20.139 -0.645 1.00 78.19 501 GLU A N 1
ATOM 4062 C CA . GLU A 1 501 ? 32.014 21.100 -0.680 1.00 78.19 501 GLU A CA 1
ATOM 4063 C C . GLU A 1 501 ? 30.770 20.495 -0.018 1.00 78.19 501 GLU A C 1
ATOM 4065 O O . GLU A 1 501 ? 30.353 19.366 -0.291 1.00 78.19 501 GLU A O 1
ATOM 4070 N N . GLY A 1 502 ? 30.146 21.272 0.854 1.00 62.41 502 GLY A N 1
ATOM 4071 C CA . GLY A 1 502 ? 28.902 20.972 1.527 1.00 62.41 502 GLY A CA 1
ATOM 4072 C C . GLY A 1 502 ? 27.766 20.752 0.546 1.00 62.41 502 GLY A C 1
ATOM 4073 O O . GLY A 1 502 ? 27.106 21.687 0.116 1.00 62.41 502 GLY A O 1
ATOM 4074 N N . ARG A 1 503 ? 27.502 19.469 0.288 1.00 45.44 503 ARG A N 1
ATOM 4075 C CA . ARG A 1 503 ? 26.414 18.916 -0.528 1.00 45.44 503 ARG A CA 1
ATOM 4076 C C . ARG A 1 503 ? 26.444 19.321 -2.010 1.00 45.44 503 ARG A C 1
ATOM 4078 O O . ARG A 1 503 ? 25.499 19.927 -2.499 1.00 45.44 503 ARG A O 1
ATOM 4085 N N . LYS A 1 504 ? 27.321 18.681 -2.790 1.00 40.31 504 LYS A N 1
ATOM 4086 C CA . LYS A 1 504 ? 26.806 17.974 -3.980 1.00 40.31 504 LYS A CA 1
ATOM 4087 C C . LYS A 1 504 ? 26.219 16.644 -3.525 1.00 40.31 504 LYS A C 1
ATOM 4089 O O . LYS A 1 504 ? 26.869 15.603 -3.513 1.00 40.31 504 LYS A O 1
ATOM 4094 N N . THR A 1 505 ? 24.969 16.691 -3.068 1.00 35.06 505 THR A N 1
ATOM 4095 C CA . THR A 1 505 ? 24.160 15.475 -2.978 1.00 35.06 505 THR A CA 1
ATOM 4096 C C . THR A 1 505 ? 23.860 15.055 -4.410 1.00 35.06 505 THR A C 1
ATOM 4098 O O . THR A 1 505 ? 22.945 15.584 -5.032 1.00 35.06 505 THR A O 1
ATOM 4101 N N . VAL A 1 506 ? 24.640 14.123 -4.953 1.00 34.53 506 VAL A N 1
ATOM 4102 C CA . VAL A 1 506 ? 24.139 13.317 -6.066 1.00 34.53 506 VAL A CA 1
ATOM 4103 C C . VAL A 1 506 ? 23.028 12.470 -5.449 1.00 34.53 506 VAL A C 1
ATOM 4105 O O . VAL A 1 506 ? 23.280 11.617 -4.598 1.00 34.53 506 VAL A O 1
ATOM 4108 N N . TYR A 1 507 ? 21.776 12.818 -5.747 1.00 38.69 507 TYR A N 1
ATOM 4109 C CA . TYR A 1 507 ? 20.611 12.103 -5.233 1.00 38.69 507 TYR A CA 1
ATOM 4110 C C . TYR A 1 507 ? 20.640 10.657 -5.735 1.00 38.69 507 TYR A C 1
ATOM 4112 O O . TYR A 1 507 ? 20.697 10.431 -6.940 1.00 38.69 507 TYR A O 1
ATOM 4120 N N . PRO A 1 508 ? 20.564 9.688 -4.811 1.00 36.03 508 PRO A N 1
ATOM 4121 C CA . PRO A 1 508 ? 19.338 8.902 -4.715 1.00 36.03 508 PRO A CA 1
ATOM 4122 C C . PRO A 1 508 ? 18.986 8.637 -3.244 1.00 36.03 508 PRO A C 1
ATOM 4124 O O . PRO A 1 508 ? 19.330 7.615 -2.651 1.00 36.03 508 PRO A O 1
ATOM 4127 N N . LEU A 1 509 ? 18.316 9.601 -2.622 1.00 38.12 509 LEU A N 1
ATOM 4128 C CA . LEU A 1 509 ? 17.628 9.429 -1.347 1.00 38.12 509 LEU A CA 1
ATOM 4129 C C . LEU A 1 509 ? 16.262 10.067 -1.555 1.00 38.12 509 LEU A C 1
ATOM 4131 O O . LEU A 1 509 ? 16.207 11.262 -1.857 1.00 38.12 509 LEU A O 1
ATOM 4135 N N . VAL A 1 510 ? 15.169 9.318 -1.399 1.00 40.22 510 VAL A N 1
ATOM 4136 C CA . VAL A 1 510 ? 13.876 9.974 -1.188 1.00 40.22 510 VAL A CA 1
ATOM 4137 C C . VAL A 1 510 ? 13.980 10.654 0.175 1.00 40.22 510 VAL A C 1
ATOM 4139 O O . VAL A 1 510 ? 13.848 10.009 1.206 1.00 40.22 510 VAL A O 1
ATOM 4142 N N . THR A 1 511 ? 14.350 11.933 0.179 1.00 35.66 511 THR A N 1
ATOM 4143 C CA . THR A 1 511 ? 14.316 12.782 1.370 1.00 35.66 511 THR A CA 1
ATOM 4144 C C . THR A 1 511 ? 12.972 13.482 1.332 1.00 35.66 511 THR A C 1
ATOM 4146 O O . THR A 1 511 ? 12.761 14.328 0.466 1.00 35.66 511 THR A O 1
ATOM 4149 N N . TYR A 1 512 ? 12.061 13.132 2.236 1.00 37.47 512 TYR A N 1
ATOM 4150 C CA . TYR A 1 512 ? 10.959 14.040 2.531 1.00 37.47 512 TYR A CA 1
ATOM 4151 C C . TYR A 1 512 ? 11.498 15.175 3.393 1.00 37.47 512 TYR A C 1
ATOM 4153 O O . TYR A 1 512 ? 12.183 14.943 4.388 1.00 37.47 512 TYR A O 1
ATOM 4161 N N . PHE A 1 513 ? 11.189 16.401 2.991 1.00 30.80 513 PHE A N 1
ATOM 4162 C CA . PHE A 1 513 ? 10.992 17.484 3.935 1.00 30.80 513 PHE A CA 1
ATOM 4163 C C . PHE A 1 513 ? 9.484 17.508 4.179 1.00 30.80 513 PHE A C 1
ATOM 4165 O O . PHE A 1 513 ? 8.732 17.906 3.297 1.00 30.80 513 PHE A O 1
ATOM 4172 N N . SER A 1 514 ? 9.024 16.990 5.317 1.00 32.28 514 SER A N 1
ATOM 4173 C CA . SER A 1 514 ? 7.842 17.605 5.917 1.00 32.28 514 SER A CA 1
ATOM 4174 C C . SER A 1 514 ? 8.302 18.928 6.528 1.00 32.28 514 SER A C 1
ATOM 4176 O O . SER A 1 514 ? 9.464 19.032 6.940 1.00 32.28 514 SER A O 1
ATOM 4178 N N . ASP A 1 515 ? 7.409 19.907 6.659 1.00 31.56 515 ASP A N 1
ATOM 4179 C CA . ASP A 1 515 ? 7.675 21.187 7.347 1.00 31.56 515 ASP A CA 1
A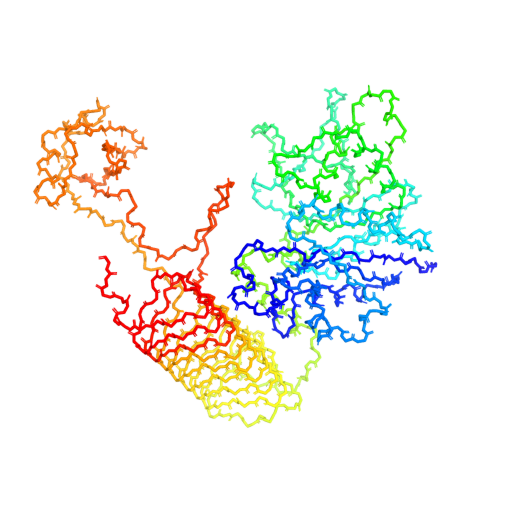TOM 4180 C C . ASP A 1 515 ? 8.104 21.014 8.828 1.00 31.56 515 ASP A C 1
ATOM 4182 O O . ASP A 1 515 ? 8.388 21.977 9.531 1.00 31.56 515 ASP A O 1
ATOM 4186 N N . ILE A 1 516 ? 8.209 19.761 9.294 1.00 32.31 516 ILE A N 1
ATOM 4187 C CA . ILE A 1 516 ? 8.555 19.310 10.646 1.00 32.31 516 ILE A CA 1
ATOM 4188 C C . ILE A 1 516 ? 9.928 18.584 10.685 1.00 32.31 516 ILE A C 1
ATOM 4190 O O . ILE A 1 516 ? 10.331 18.034 11.705 1.00 32.31 516 ILE A O 1
ATOM 4194 N N . GLY A 1 517 ? 10.701 18.568 9.591 1.00 28.20 517 GLY A N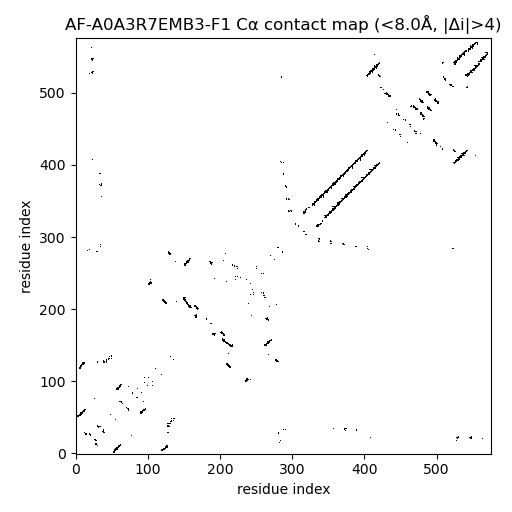 1
ATOM 4195 C CA . GLY A 1 517 ? 12.136 18.235 9.637 1.00 28.20 517 GLY A CA 1
ATOM 4196 C C . GLY A 1 517 ? 12.531 16.750 9.755 1.00 28.20 517 GLY A C 1
ATOM 4197 O O . GLY A 1 517 ? 13.684 16.459 10.084 1.00 28.20 517 GLY A O 1
ATOM 4198 N N . ILE A 1 518 ? 11.651 15.786 9.453 1.00 33.19 518 ILE A N 1
ATOM 4199 C CA . ILE A 1 518 ? 11.996 14.350 9.525 1.00 33.19 518 ILE A CA 1
ATOM 4200 C C . ILE A 1 518 ? 12.672 13.866 8.230 1.00 33.19 518 ILE A C 1
ATOM 4202 O O . ILE A 1 518 ? 12.025 13.716 7.198 1.00 33.19 518 ILE A O 1
ATOM 4206 N N . LYS A 1 519 ? 13.963 13.506 8.298 1.00 39.09 519 LYS A N 1
ATOM 4207 C CA . LYS A 1 519 ? 14.676 12.795 7.219 1.00 39.09 519 LYS A CA 1
ATOM 4208 C C . LYS A 1 519 ? 14.590 11.274 7.402 1.00 39.09 519 LYS A C 1
ATOM 4210 O O . LYS A 1 519 ? 15.398 10.696 8.123 1.00 39.09 519 LYS A O 1
ATOM 4215 N N . ARG A 1 520 ? 13.664 10.601 6.712 1.00 46.62 520 ARG A N 1
ATOM 4216 C CA . ARG A 1 520 ? 13.713 9.138 6.504 1.00 46.62 520 ARG A CA 1
ATOM 4217 C C . ARG A 1 520 ? 14.315 8.851 5.129 1.00 46.62 520 ARG A C 1
ATOM 4219 O O . ARG A 1 520 ? 13.902 9.472 4.161 1.00 46.62 520 ARG A O 1
ATOM 4226 N N . THR A 1 521 ? 15.274 7.927 5.027 1.00 52.28 521 THR A N 1
ATOM 4227 C CA . THR A 1 521 ? 15.841 7.511 3.734 1.00 52.28 521 THR A CA 1
ATOM 4228 C C . THR A 1 521 ? 15.807 5.991 3.600 1.00 52.28 521 THR A C 1
ATOM 4230 O O . THR A 1 521 ? 16.536 5.297 4.308 1.00 52.28 521 THR A O 1
ATOM 4233 N N . LYS A 1 522 ? 14.983 5.473 2.683 1.00 65.44 522 LYS A N 1
ATOM 4234 C CA . LYS A 1 522 ? 14.986 4.068 2.240 1.00 65.44 522 LYS A CA 1
ATOM 4235 C C . LYS A 1 522 ? 15.280 3.980 0.737 1.00 65.44 522 LYS A C 1
ATOM 4237 O O . LYS A 1 522 ? 15.049 4.938 0.001 1.00 65.44 522 LYS A O 1
ATOM 4242 N N . LYS A 1 523 ? 15.822 2.836 0.295 1.00 76.00 523 LYS A N 1
ATOM 4243 C CA . LYS A 1 523 ? 16.033 2.534 -1.131 1.00 76.00 523 LYS A CA 1
ATOM 4244 C C . LYS A 1 523 ? 14.677 2.412 -1.820 1.00 76.00 523 LYS A C 1
ATOM 4246 O O . LYS A 1 523 ? 13.848 1.619 -1.378 1.00 76.00 523 LYS A O 1
ATOM 4251 N N . PHE A 1 524 ? 14.483 3.163 -2.892 1.00 85.12 524 PHE A N 1
ATOM 4252 C CA . PHE A 1 524 ? 13.246 3.179 -3.658 1.00 85.12 524 PHE A CA 1
ATOM 4253 C C . PHE A 1 524 ? 13.573 3.528 -5.112 1.00 85.12 524 PHE A C 1
ATOM 4255 O O . PHE A 1 524 ? 14.382 4.428 -5.341 1.00 85.12 524 PHE A O 1
ATOM 4262 N N . GLY A 1 525 ? 12.991 2.796 -6.059 1.00 89.56 525 GLY A N 1
ATOM 4263 C CA . GLY A 1 525 ? 13.197 2.981 -7.493 1.00 89.56 525 GLY A CA 1
ATOM 4264 C C . GLY A 1 525 ? 12.391 4.161 -8.001 1.00 89.56 525 GLY A C 1
ATOM 4265 O O . GLY A 1 525 ? 12.844 5.296 -7.908 1.00 89.56 525 GLY A O 1
ATOM 4266 N N . ALA A 1 526 ? 11.181 3.931 -8.495 1.00 91.56 526 ALA A N 1
ATOM 4267 C CA . ALA A 1 526 ? 10.326 5.014 -8.959 1.00 91.56 526 ALA A CA 1
ATOM 4268 C C . ALA A 1 526 ? 8.839 4.767 -8.691 1.00 91.56 526 ALA A C 1
ATOM 4270 O O . ALA A 1 526 ? 8.391 3.644 -8.465 1.00 91.56 526 ALA A O 1
ATOM 4271 N N . ILE A 1 527 ? 8.072 5.856 -8.746 1.00 92.75 527 ILE A N 1
ATOM 4272 C CA . ILE A 1 527 ? 6.625 5.803 -8.962 1.00 92.75 527 ILE A CA 1
ATOM 4273 C C . ILE A 1 527 ? 6.378 6.100 -10.435 1.00 92.75 527 ILE A C 1
ATOM 4275 O O . ILE A 1 527 ? 6.726 7.186 -10.900 1.00 92.75 527 ILE A O 1
ATOM 4279 N N . ILE A 1 528 ? 5.764 5.168 -11.154 1.00 96.00 528 ILE A N 1
ATOM 4280 C CA . ILE A 1 528 ? 5.312 5.378 -12.529 1.00 96.00 528 ILE A CA 1
ATOM 4281 C C . ILE A 1 528 ? 3.792 5.426 -12.512 1.00 96.00 528 ILE A C 1
ATOM 4283 O O . ILE A 1 528 ? 3.156 4.449 -12.132 1.00 96.00 528 ILE A O 1
ATOM 4287 N N . GLY A 1 529 ? 3.218 6.569 -12.871 1.00 94.06 529 GLY A N 1
ATOM 4288 C CA . GLY A 1 529 ? 1.779 6.777 -12.831 1.00 94.06 529 GLY A CA 1
ATOM 4289 C C . GLY A 1 529 ? 1.025 6.032 -13.930 1.00 94.06 529 GLY A C 1
ATOM 4290 O O . GLY A 1 529 ? 1.615 5.570 -14.906 1.00 94.06 529 GLY A O 1
ATOM 4291 N N . ASP A 1 530 ? -0.292 5.959 -13.785 1.00 94.31 530 ASP A N 1
ATOM 4292 C CA . ASP A 1 530 ? -1.180 5.234 -14.695 1.00 94.31 530 ASP A CA 1
ATOM 4293 C C . ASP A 1 530 ? -1.042 5.708 -16.149 1.00 94.31 530 ASP A C 1
ATOM 4295 O O . ASP A 1 530 ? -0.818 6.893 -16.414 1.00 94.31 530 ASP A O 1
ATOM 4299 N N . TYR A 1 531 ? -1.223 4.797 -17.104 1.00 97.31 531 TYR A N 1
ATOM 4300 C CA . TYR A 1 531 ? -1.220 5.062 -18.549 1.00 97.31 531 TYR A CA 1
ATOM 4301 C C . TYR A 1 531 ? 0.080 5.681 -19.092 1.00 97.31 531 TYR A C 1
ATOM 4303 O O . TYR A 1 531 ? 0.074 6.347 -20.135 1.00 97.31 531 TYR A O 1
ATOM 4311 N N . CYS A 1 532 ? 1.200 5.529 -18.382 1.00 98.00 532 CYS A N 1
ATOM 4312 C CA . CYS A 1 532 ? 2.490 6.003 -18.870 1.00 98.00 532 CYS A CA 1
ATOM 4313 C C . CYS A 1 532 ? 3.058 5.093 -19.964 1.00 98.00 532 CYS A C 1
ATOM 4315 O O . CYS A 1 532 ? 2.925 3.871 -19.926 1.00 98.00 532 CYS A O 1
ATOM 4317 N N . GLN A 1 533 ? 3.770 5.696 -20.912 1.00 98.50 533 GLN A N 1
ATOM 4318 C CA . GLN A 1 533 ? 4.548 4.980 -21.923 1.00 98.50 533 GLN A CA 1
ATOM 4319 C C . GLN A 1 533 ? 6.010 5.394 -21.798 1.00 98.50 533 GLN A C 1
ATOM 4321 O O . GLN A 1 533 ? 6.342 6.563 -21.999 1.00 98.50 533 GLN A O 1
ATOM 4326 N N . ILE A 1 534 ? 6.876 4.446 -21.454 1.00 98.31 534 ILE A N 1
ATOM 4327 C CA . ILE A 1 534 ? 8.310 4.668 -21.273 1.00 98.31 534 ILE A CA 1
ATOM 4328 C C . ILE A 1 534 ? 9.049 4.012 -22.434 1.00 98.31 534 ILE A C 1
ATOM 4330 O O . ILE A 1 534 ? 8.993 2.799 -22.609 1.00 98.31 534 ILE A O 1
ATOM 4334 N N . GLY A 1 535 ? 9.730 4.810 -23.248 1.00 97.44 535 GLY A N 1
ATOM 4335 C CA . GLY A 1 535 ? 10.468 4.332 -24.407 1.00 97.44 535 GLY A CA 1
ATOM 4336 C C . GLY A 1 535 ? 11.697 3.513 -24.020 1.00 97.44 535 GLY A C 1
ATOM 4337 O O . GLY A 1 535 ? 12.307 3.734 -22.972 1.00 97.44 535 GLY A O 1
ATOM 4338 N N . SER A 1 536 ? 12.074 2.589 -24.901 1.00 97.56 536 SER A N 1
ATOM 4339 C CA . SER A 1 536 ? 13.197 1.666 -24.716 1.00 97.56 536 SER A CA 1
ATOM 4340 C C . SER A 1 536 ? 14.513 2.366 -24.363 1.00 97.56 536 SER A C 1
ATOM 4342 O O . SER A 1 536 ? 14.761 3.487 -24.805 1.00 97.56 536 SER A O 1
ATOM 4344 N N . GLY A 1 537 ? 15.357 1.709 -23.568 1.00 93.75 537 GLY A N 1
ATOM 4345 C CA . GLY A 1 537 ? 16.672 2.217 -23.158 1.00 93.75 537 GLY A CA 1
ATOM 4346 C C . GLY A 1 537 ? 16.637 3.427 -22.215 1.00 93.75 537 GLY A C 1
ATOM 4347 O O . GLY A 1 537 ? 17.680 4.012 -21.936 1.00 93.75 537 GLY A O 1
ATOM 4348 N N . THR A 1 538 ? 15.458 3.832 -21.731 1.00 95.94 538 THR A N 1
ATOM 4349 C CA . THR A 1 538 ? 15.332 4.937 -20.770 1.00 95.94 538 THR A CA 1
ATOM 4350 C C . THR A 1 538 ? 15.853 4.526 -19.396 1.00 95.94 538 THR A C 1
ATOM 4352 O O . THR A 1 538 ? 15.566 3.430 -18.920 1.00 95.94 538 THR A O 1
ATOM 4355 N N . VAL A 1 539 ? 16.552 5.430 -18.713 1.00 93.38 539 VAL A N 1
ATOM 4356 C CA . VAL A 1 539 ? 16.956 5.252 -17.313 1.00 93.38 539 VAL A CA 1
ATOM 4357 C C . VAL A 1 539 ? 16.146 6.192 -16.433 1.00 93.38 539 VAL A C 1
ATOM 4359 O O . VAL A 1 539 ? 16.176 7.405 -16.624 1.00 93.38 539 VAL A O 1
ATOM 4362 N N . ILE A 1 540 ? 15.434 5.653 -15.445 1.00 91.38 540 ILE A N 1
ATOM 4363 C CA . ILE A 1 540 ? 14.709 6.438 -14.444 1.00 91.38 540 ILE A CA 1
ATOM 4364 C C . ILE A 1 540 ? 15.464 6.351 -13.130 1.00 91.38 540 ILE A C 1
ATOM 4366 O O . ILE A 1 540 ? 15.538 5.288 -12.523 1.00 91.38 540 ILE A O 1
ATOM 4370 N N . HIS A 1 541 ? 16.032 7.470 -12.683 1.00 86.06 541 HIS A N 1
ATOM 4371 C CA . HIS A 1 541 ? 16.860 7.466 -11.480 1.00 86.06 541 HIS A CA 1
ATOM 4372 C C . HIS A 1 541 ? 16.061 7.110 -10.216 1.00 86.06 541 HIS A C 1
ATOM 4374 O O . HIS A 1 541 ? 14.842 7.301 -10.174 1.00 86.06 541 HIS A O 1
ATOM 4380 N N . PRO A 1 542 ? 16.726 6.640 -9.145 1.00 85.75 542 PRO A N 1
ATOM 4381 C CA . PRO A 1 542 ? 16.022 6.287 -7.925 1.00 85.75 542 PRO A CA 1
ATOM 4382 C C . PRO A 1 542 ? 15.326 7.503 -7.283 1.00 85.75 542 PRO A C 1
ATOM 4384 O O . PRO A 1 542 ? 15.805 8.647 -7.321 1.00 85.75 542 PRO A O 1
ATOM 4387 N N . GLY A 1 543 ? 14.188 7.239 -6.653 1.00 80.06 543 GLY A N 1
ATOM 4388 C CA . GLY A 1 543 ? 13.304 8.208 -6.020 1.00 80.06 543 GLY A CA 1
ATOM 4389 C C . GLY A 1 543 ? 12.493 9.095 -6.968 1.00 80.06 543 GLY A C 1
ATOM 4390 O O . GLY A 1 543 ? 11.838 10.016 -6.473 1.00 80.06 543 GLY A O 1
ATOM 4391 N N . ARG A 1 544 ? 12.535 8.879 -8.293 1.00 87.19 544 ARG A N 1
ATOM 4392 C CA . ARG A 1 544 ? 11.782 9.716 -9.243 1.00 87.19 544 ARG A CA 1
ATOM 4393 C C . ARG A 1 544 ? 10.317 9.317 -9.328 1.00 87.19 544 ARG A C 1
ATOM 4395 O O . ARG A 1 544 ? 9.930 8.183 -9.048 1.00 87.19 544 ARG A O 1
ATOM 4402 N N . ARG A 1 545 ? 9.496 10.279 -9.740 1.00 88.12 545 ARG A N 1
ATOM 4403 C CA . ARG A 1 545 ? 8.074 10.079 -10.011 1.00 88.12 545 ARG A CA 1
ATOM 4404 C C . ARG A 1 545 ? 7.744 10.514 -11.425 1.00 88.12 545 ARG A C 1
ATOM 4406 O O . ARG A 1 545 ? 8.181 11.584 -11.847 1.00 88.12 545 ARG A O 1
ATOM 4413 N N . VAL A 1 546 ? 6.965 9.707 -12.127 1.00 92.56 546 VAL A N 1
ATOM 4414 C CA . VAL A 1 546 ? 6.438 10.012 -13.454 1.00 92.56 546 VAL A CA 1
ATOM 4415 C C . VAL A 1 546 ? 4.929 10.140 -13.338 1.00 92.56 546 VAL A C 1
ATOM 4417 O O . VAL A 1 546 ? 4.256 9.156 -13.053 1.00 92.56 546 VAL A O 1
ATOM 4420 N N . GLY A 1 547 ? 4.401 11.353 -13.501 1.00 90.00 547 GLY A N 1
ATOM 4421 C CA . GLY A 1 547 ? 2.965 11.616 -13.425 1.00 90.00 547 GLY A CA 1
ATOM 4422 C C . GLY A 1 547 ? 2.182 10.862 -14.498 1.00 90.00 547 GLY A C 1
ATOM 4423 O O . GLY A 1 547 ? 2.701 10.624 -15.592 1.00 90.00 547 GLY A O 1
ATOM 4424 N N . LYS A 1 548 ? 0.929 10.514 -14.197 1.00 91.69 548 LYS A N 1
ATOM 4425 C CA . LYS A 1 548 ? 0.058 9.707 -15.068 1.00 91.69 548 LYS A CA 1
ATOM 4426 C C . LYS A 1 548 ? -0.054 10.268 -16.485 1.00 91.69 548 LYS A C 1
ATOM 4428 O O . LYS A 1 548 ? 0.059 11.477 -16.687 1.00 91.69 548 LYS A O 1
ATOM 4433 N N . ARG A 1 549 ? -0.336 9.402 -17.460 1.00 96.06 549 ARG A N 1
ATOM 4434 C CA . ARG A 1 549 ? -0.525 9.724 -18.889 1.00 96.06 549 ARG A CA 1
ATOM 4435 C C . ARG A 1 549 ? 0.699 10.377 -19.548 1.00 96.06 549 ARG A C 1
ATOM 4437 O O . ARG A 1 549 ? 0.574 10.983 -20.612 1.00 96.06 549 ARG A O 1
ATOM 4444 N N . SER A 1 550 ? 1.879 10.270 -18.936 1.00 96.38 550 SER A N 1
ATOM 4445 C CA . SER A 1 550 ? 3.111 10.816 -19.507 1.00 96.38 550 SER A CA 1
ATOM 4446 C C . SER A 1 550 ? 3.727 9.870 -20.534 1.00 96.38 550 SER A C 1
ATOM 4448 O O . SER A 1 550 ? 3.655 8.646 -20.415 1.00 96.38 550 SER A O 1
ATOM 4450 N N . LYS A 1 551 ? 4.380 10.447 -21.542 1.00 98.00 551 LYS A N 1
ATOM 4451 C CA . LYS A 1 551 ? 5.104 9.720 -22.588 1.00 98.00 551 LYS A CA 1
ATOM 4452 C C . LYS A 1 551 ? 6.569 10.122 -22.564 1.00 98.00 551 LYS A C 1
ATOM 4454 O O . LYS A 1 551 ? 6.905 11.272 -22.839 1.00 98.00 551 LYS A O 1
ATOM 4459 N N . ILE A 1 552 ? 7.440 9.174 -22.258 1.00 96.62 552 ILE A N 1
ATOM 4460 C CA . ILE A 1 552 ? 8.890 9.353 -22.287 1.00 96.62 552 ILE A CA 1
ATOM 4461 C C . ILE A 1 552 ? 9.415 8.624 -23.521 1.00 96.62 552 ILE A C 1
ATOM 4463 O O . ILE A 1 552 ? 9.120 7.451 -23.721 1.00 96.62 552 ILE A O 1
ATOM 4467 N N . TYR A 1 553 ? 10.149 9.324 -24.381 1.00 96.62 553 TYR A N 1
ATOM 4468 C CA . TYR A 1 553 ? 10.719 8.735 -25.593 1.00 96.62 553 TYR A CA 1
ATOM 4469 C C . TYR A 1 553 ? 11.916 7.837 -25.260 1.00 96.62 553 TYR A C 1
ATOM 4471 O O . TYR A 1 553 ? 12.443 7.857 -24.153 1.00 96.62 553 TYR A O 1
ATOM 4479 N N . ALA A 1 554 ? 12.329 7.020 -26.228 1.00 95.62 554 ALA A N 1
ATOM 4480 C CA . ALA A 1 554 ? 13.456 6.113 -26.057 1.00 95.62 554 ALA A CA 1
ATOM 4481 C C . ALA A 1 554 ? 14.762 6.858 -25.729 1.00 95.62 554 ALA A C 1
ATOM 4483 O O . ALA A 1 554 ? 14.993 7.973 -26.207 1.00 95.62 554 ALA A O 1
ATOM 4484 N N . ASN A 1 555 ? 15.632 6.188 -24.970 1.00 94.00 555 ASN A N 1
ATOM 4485 C CA . ASN A 1 555 ? 16.959 6.655 -24.566 1.00 94.00 555 ASN A CA 1
ATOM 4486 C C . ASN A 1 555 ? 16.944 7.989 -23.800 1.00 94.00 555 ASN A C 1
ATOM 4488 O O . ASN A 1 555 ? 17.837 8.818 -23.976 1.00 94.00 555 ASN A O 1
ATOM 4492 N N . CYS A 1 556 ? 15.921 8.221 -22.977 1.00 91.19 556 CYS A N 1
ATOM 4493 C CA . CYS A 1 556 ? 15.889 9.355 -22.057 1.00 91.19 556 CYS A CA 1
ATOM 4494 C C . CYS A 1 556 ? 16.551 9.005 -20.716 1.00 91.19 556 CYS A C 1
ATOM 4496 O O . CYS A 1 556 ? 16.554 7.856 -20.280 1.00 91.19 556 CYS A O 1
ATOM 4498 N N . GLU A 1 557 ? 17.051 10.017 -20.014 1.00 89.38 557 GLU A N 1
ATOM 4499 C CA . GLU A 1 557 ? 17.499 9.891 -18.627 1.00 89.38 557 GLU A CA 1
ATOM 4500 C C . GLU A 1 557 ? 16.583 10.743 -17.743 1.00 89.38 557 GLU A C 1
ATOM 4502 O O . GLU A 1 557 ? 16.403 11.930 -17.972 1.00 89.38 557 GLU A O 1
ATOM 4507 N N . ILE A 1 558 ? 15.926 10.165 -16.744 1.00 85.62 558 ILE A N 1
ATOM 4508 C CA . ILE A 1 558 ? 14.976 10.904 -15.909 1.00 85.62 558 ILE A CA 1
ATOM 4509 C C . ILE A 1 558 ? 15.652 11.254 -14.592 1.00 85.62 558 ILE A C 1
ATOM 4511 O O . ILE A 1 558 ? 15.730 10.441 -13.674 1.00 85.62 558 ILE A O 1
ATOM 4515 N N . LEU A 1 559 ? 16.128 12.498 -14.511 1.00 81.88 559 LEU A N 1
ATOM 4516 C CA . LEU A 1 559 ? 16.811 13.062 -13.342 1.00 81.88 559 LEU A CA 1
ATOM 4517 C C . LEU A 1 559 ? 15.896 13.898 -12.446 1.00 81.88 559 LEU A C 1
ATOM 4519 O O . LEU A 1 559 ? 16.293 14.277 -11.349 1.00 81.88 559 LEU A O 1
ATOM 4523 N N . LYS A 1 560 ? 14.662 14.192 -12.858 1.00 80.50 560 LYS A N 1
ATOM 4524 C CA . LYS A 1 560 ? 13.687 14.980 -12.085 1.00 80.50 560 LYS A CA 1
ATOM 4525 C C . LYS A 1 560 ? 12.309 14.335 -12.135 1.00 80.50 560 LYS A C 1
ATOM 4527 O O . LYS A 1 560 ? 12.043 13.519 -13.011 1.00 80.50 560 LYS A O 1
ATOM 4532 N N . ASN A 1 561 ? 11.448 14.692 -11.186 1.00 84.44 561 ASN A N 1
ATOM 4533 C CA . ASN A 1 561 ? 10.055 14.262 -11.236 1.00 84.44 561 ASN A CA 1
ATOM 4534 C C . ASN A 1 561 ? 9.377 14.863 -12.471 1.00 84.44 561 ASN A C 1
ATOM 4536 O O . ASN A 1 561 ? 9.608 16.025 -12.811 1.00 84.44 561 ASN A O 1
ATOM 4540 N N . ILE A 1 562 ? 8.547 14.062 -13.125 1.00 86.00 562 ILE A N 1
ATOM 4541 C CA . ILE A 1 562 ? 7.806 14.424 -14.327 1.00 86.00 562 ILE A CA 1
ATOM 4542 C C . ILE A 1 562 ? 6.353 14.674 -13.931 1.00 86.00 562 ILE A C 1
ATOM 4544 O O . ILE A 1 562 ? 5.747 13.856 -13.238 1.00 86.00 562 ILE A O 1
ATOM 4548 N N . LYS A 1 563 ? 5.804 15.815 -14.353 1.00 89.62 563 LYS A N 1
ATOM 4549 C CA . LYS A 1 563 ? 4.404 16.178 -14.096 1.00 89.62 563 LYS A CA 1
ATOM 4550 C C . LYS A 1 563 ? 3.446 15.284 -14.901 1.00 89.62 563 LYS A C 1
ATOM 4552 O O . LYS A 1 563 ? 3.864 14.742 -15.925 1.00 89.62 563 LYS A O 1
ATOM 4557 N N . PRO A 1 564 ? 2.173 15.154 -14.498 1.00 89.56 564 PRO A N 1
ATOM 4558 C CA . PRO A 1 564 ? 1.174 14.420 -15.274 1.00 89.56 564 PRO A CA 1
ATOM 4559 C C . PRO A 1 564 ? 1.046 14.933 -16.712 1.00 89.56 564 PRO A C 1
ATOM 4561 O O . PRO A 1 564 ? 1.253 16.115 -16.976 1.00 89.56 564 PRO A O 1
ATOM 4564 N N . SER A 1 565 ? 0.668 14.045 -17.631 1.00 94.12 565 SER A N 1
ATOM 4565 C CA . SER A 1 565 ? 0.438 14.334 -19.055 1.00 94.12 565 SER A CA 1
ATOM 4566 C C . SER A 1 565 ? 1.626 14.990 -19.774 1.00 94.12 565 SER A C 1
ATOM 4568 O O . SER A 1 565 ? 1.444 15.727 -20.743 1.00 94.12 565 SER A O 1
ATOM 4570 N N . SER A 1 566 ? 2.855 14.733 -19.317 1.00 93.25 566 SER A N 1
ATOM 4571 C CA . SER A 1 566 ? 4.059 15.300 -19.930 1.00 93.25 566 SER A CA 1
ATOM 4572 C C . SER A 1 566 ? 4.546 14.459 -21.107 1.00 93.25 566 SER A C 1
ATOM 4574 O O . SER A 1 566 ? 4.443 13.233 -21.100 1.00 93.25 566 SER A O 1
ATOM 4576 N N . VAL A 1 567 ? 5.168 15.108 -22.090 1.00 95.69 567 VAL A N 1
ATOM 4577 C CA . VAL A 1 567 ? 5.920 14.438 -23.158 1.00 95.69 567 VAL A CA 1
ATOM 4578 C C . VAL A 1 567 ? 7.389 14.808 -23.011 1.00 95.69 567 VAL A C 1
ATOM 4580 O O . VAL A 1 567 ? 7.717 15.986 -23.073 1.00 95.69 567 VAL A O 1
ATOM 4583 N N . ILE A 1 568 ? 8.256 13.815 -22.811 1.00 92.19 568 ILE A N 1
ATOM 4584 C CA . ILE A 1 568 ? 9.700 14.009 -22.625 1.00 92.19 568 ILE A CA 1
ATOM 4585 C C . ILE A 1 568 ? 10.448 13.415 -23.809 1.00 92.19 568 ILE A C 1
ATOM 4587 O O . ILE A 1 568 ? 10.275 12.237 -24.138 1.00 92.19 568 ILE A O 1
ATOM 4591 N N . ARG A 1 569 ? 11.291 14.229 -24.443 1.00 90.25 569 ARG A N 1
ATOM 4592 C CA . ARG A 1 569 ? 12.150 13.836 -25.561 1.00 90.25 569 ARG A CA 1
ATOM 4593 C C . ARG A 1 569 ? 13.610 14.096 -25.206 1.00 90.25 569 ARG A C 1
ATOM 4595 O O . ARG A 1 569 ? 13.926 14.962 -24.403 1.00 90.25 569 ARG A O 1
ATOM 4602 N N . ASN A 1 570 ? 14.524 13.381 -25.857 1.00 75.06 570 ASN A N 1
ATOM 4603 C CA . ASN A 1 570 ? 15.963 13.495 -25.592 1.00 75.06 570 ASN A CA 1
ATOM 4604 C C . ASN A 1 570 ? 16.512 14.930 -25.816 1.00 75.06 570 ASN A C 1
ATOM 4606 O O . ASN A 1 570 ? 17.395 15.382 -25.100 1.00 75.06 570 ASN A O 1
ATOM 4610 N N . LYS A 1 571 ? 15.921 15.711 -26.733 1.00 59.69 571 LYS A N 1
ATOM 4611 C CA . LYS A 1 571 ? 16.297 17.126 -26.930 1.00 59.69 571 LYS A CA 1
ATOM 4612 C C . LYS A 1 571 ? 15.991 18.020 -25.720 1.00 59.69 571 LYS A C 1
ATOM 4614 O O . LYS A 1 571 ? 16.696 19.001 -25.521 1.00 59.69 571 LYS A O 1
ATOM 4619 N N . ASP A 1 572 ? 15.017 17.651 -24.889 1.00 54.25 572 ASP A N 1
ATOM 4620 C CA . ASP A 1 572 ? 14.582 18.435 -23.722 1.00 54.25 572 ASP A CA 1
ATOM 4621 C C . ASP A 1 572 ? 15.545 18.292 -22.520 1.00 54.25 572 ASP A C 1
ATOM 4623 O O . ASP A 1 572 ? 15.301 18.838 -21.446 1.00 54.25 572 ASP A O 1
ATOM 4627 N N . MET A 1 573 ? 16.630 17.527 -22.695 1.00 50.22 573 MET A N 1
ATOM 4628 C CA . MET A 1 573 ? 17.662 17.229 -21.695 1.00 50.22 573 MET A CA 1
ATOM 4629 C C . MET A 1 573 ? 18.996 17.957 -21.959 1.00 50.22 573 MET A C 1
ATOM 4631 O O . MET A 1 573 ? 19.932 17.782 -21.184 1.00 50.22 573 MET A O 1
ATOM 4635 N N . ILE A 1 574 ? 19.100 18.749 -23.040 1.00 33.47 574 ILE A N 1
ATOM 4636 C CA . ILE A 1 574 ? 20.338 19.451 -23.449 1.00 33.47 574 ILE A CA 1
ATOM 4637 C C . ILE A 1 574 ? 20.425 20.889 -22.893 1.00 33.47 574 ILE A C 1
ATOM 4639 O O . ILE A 1 574 ? 21.497 21.486 -22.920 1.00 33.47 574 ILE A O 1
ATOM 4643 N N . GLU A 1 575 ? 19.359 21.443 -22.318 1.00 29.23 575 GLU A N 1
ATOM 4644 C CA . GLU A 1 575 ? 19.387 22.798 -21.749 1.00 29.23 575 GLU A CA 1
ATOM 4645 C C . GLU A 1 575 ? 19.306 22.751 -20.218 1.00 29.23 575 GLU A C 1
ATOM 4647 O O . GLU A 1 575 ? 18.251 22.496 -19.629 1.00 29.23 575 GLU A O 1
ATOM 4652 N N . GLY A 1 576 ? 20.470 22.956 -19.595 1.00 28.19 576 GLY A N 1
ATOM 4653 C CA . GLY A 1 576 ? 20.646 23.276 -18.180 1.00 28.19 576 GLY A CA 1
ATOM 4654 C C . GLY A 1 576 ? 21.106 24.713 -18.011 1.00 28.19 576 GLY A C 1
ATOM 4655 O O . GLY A 1 576 ? 21.898 25.167 -18.868 1.00 28.19 576 GLY A O 1
#

Secondary structure (DSSP, 8-state):
-PPEEEEEEEEE---TTS-STTTSTT--GGGSEETTEEHHHHHHHHHHH-TTEEEEEEEEEEEE--TTS--EETHHHHHHHHGGGBTTTEEEEEE-TTT---HHHHHHHHHHH-TTS---SEEEEETTEEE-HHHHHHHHHHHHT---SSEEEEEEEEES-TTSSEEE-------SSS---B-SS-B----B-----TTS--EEEEEEEEEEE-HHHHHHHHHHHTT-----TT----HHHHHHHHHHHTTS--TTTTT---EEEEEEE-S-TTS--EEE--SHHHHHHHHHHHHHHHHHHS---------SSS------TT------TT-EEESS-EE-TT-EE-TT-EEES-EE-TT-EE-TT-EEES-EE-SS-EE-TT-EEES-EE-TT-EE-TT-EEES-EE-TT-EE-TT-EE-----------SEEEE--HHHHHHHHTT---HHHHHHHHHTT----TT-EEEE-STTEEEEE-TTS-EEEEEEETTEEEEEETT-----------TT---------EEE-TT-EE-TT-EE-TTEEE-TT-EE-TT-EE-S-B-TT-EE-GGGGS--

Sequence (576 aa):
MQEQQITAIILAATEMGGMGNDYFENKTRHLLPIADKPLIQHLIETVDKLEGVVKKYIIIVEEKVEENEKKKPCEEVYNSIFGDRIGKDIELLGQDPLTQVGTFEVVRRYVEEDKKGNIFPILVLYGDTLVEEKFLEHIIEQYHNEQQNSKIVWGFVESKKKMDKFVITKQSGDKNNDFWRITGNDIINIFEHPILRRDESYDFLRDTGIMVISEDAWNNILKLIKRIHRSSSIGLFSFVNILKQALVFKDIDIEDIKDVDIEIIGIVASEDPEYPHWNEANYPWEILELNKIKIFELAKDAKWRDEEEKEIGNKTIFVPEKVNFALPNGARIKGPCILGKNIEIQDYAIIENSYIGDGCKIGDHTLITDSTLVKNVRVNHDAVVEKSIIMENSVICFHAEVLHSIVGKEVMIGSGVKIPCQRLKNVEGFLFSISRDIKLEEDFNKGVFSEVLKDAFKTHGYSVDDNATIKKGKENEWVISDEKMRKFFIRKEDDKLNISEGRKTVYPLVTYFSDIGIKRTKKFGAIIGDYCQIGSGTVIHPGRRVGKRSKIYANCEILKNIKPSSVIRNKDMIEG

Mean predicted aligned error: 15.26 Å